Protein AF-0000000081982306 (afdb_homodimer)

Radius of gyration: 32.95 Å; Cα contacts (8 Å, |Δi|>4): 1266; chains: 2; bounding box: 48×98×81 Å

pLDDT: mean 90.89, std 9.61, range [44.25, 98.81]

Solvent-accessible surface area (backbone atoms only — not comparable to full-atom values): 38858 Å² total; per-residue (Å²): 130,69,54,65,66,52,51,24,62,71,32,61,38,38,83,70,41,15,78,31,52,76,81,45,60,89,75,54,61,84,79,52,33,59,51,50,57,50,29,64,38,36,39,60,28,37,73,68,68,42,42,60,64,57,58,70,67,48,69,72,56,77,61,78,82,50,76,50,68,55,54,40,50,41,48,51,34,32,48,16,50,44,49,35,43,57,30,27,51,89,38,91,83,70,62,52,55,62,40,54,43,50,53,27,34,41,38,42,53,49,14,61,74,59,46,34,62,75,52,44,29,31,58,28,62,36,32,41,36,42,42,74,70,41,96,89,63,48,75,40,58,66,59,53,59,52,59,56,65,30,40,46,33,50,33,50,34,53,33,46,22,49,32,36,37,18,57,32,59,70,38,45,59,56,33,51,50,16,60,76,68,66,34,61,68,56,30,42,52,37,34,46,47,34,22,50,19,38,46,46,15,41,58,40,49,61,49,41,70,80,39,33,50,42,63,52,39,46,75,43,39,46,57,57,34,46,31,29,20,76,20,90,90,28,73,72,19,40,25,31,31,89,69,43,95,56,47,45,65,43,55,22,33,44,78,68,30,44,63,67,62,54,41,52,29,53,54,62,59,54,68,63,57,59,91,55,46,62,48,38,51,45,50,58,55,26,46,59,48,24,50,51,44,52,42,50,47,48,52,52,55,65,73,45,81,57,51,47,60,49,43,61,71,67,64,44,66,66,52,43,49,33,52,30,44,31,40,50,28,52,30,52,39,42,52,49,50,50,51,48,45,41,56,33,41,34,49,54,34,22,60,71,45,34,52,39,38,52,41,43,57,38,65,64,42,51,49,48,54,31,52,46,41,55,63,65,47,72,78,129,130,72,55,67,65,52,52,23,63,71,32,61,36,37,82,70,40,14,76,31,52,78,83,44,59,91,76,55,62,85,77,51,33,59,51,50,55,48,30,64,38,37,38,59,28,36,75,68,68,42,42,60,64,57,56,69,67,47,68,71,55,78,62,78,81,50,76,49,69,55,54,41,51,42,48,51,34,32,48,15,51,44,47,34,42,58,31,28,51,88,38,90,82,68,61,53,55,61,40,57,44,48,53,27,33,41,38,43,54,50,16,60,73,59,45,34,61,75,51,44,29,32,59,27,59,37,29,40,37,42,43,74,71,43,96,88,62,48,76,38,57,66,61,52,57,52,59,56,63,31,39,44,31,49,33,49,34,53,32,47,22,47,32,36,36,18,56,32,60,69,38,46,60,55,32,50,48,16,59,76,67,67,34,62,67,55,31,40,54,37,34,46,48,35,21,51,19,38,47,47,16,42,56,40,48,59,51,41,69,80,40,33,48,41,62,51,39,47,75,44,40,47,57,56,34,46,30,29,19,76,20,89,89,29,73,72,18,40,25,31,32,89,69,42,95,57,47,45,66,43,55,24,35,43,79,68,30,44,64,68,63,54,42,52,29,52,54,61,59,53,66,64,58,60,91,55,46,63,48,40,51,46,50,57,54,26,45,58,46,23,50,52,45,51,42,50,48,48,52,51,55,64,71,44,81,57,51,47,58,50,43,61,70,66,65,44,67,67,52,44,49,33,51,31,45,32,40,50,28,51,32,51,42,42,52,49,48,50,51,49,46,40,58,33,42,34,48,52,34,21,60,71,46,33,50,39,38,51,42,44,58,39,64,64,42,51,50,48,53,31,51,48,42,55,65,65,49,71,78,131

Foldseek 3Di:
DPDLVVLCVQLVQDQQQGLFHPAADLADDPPLRLLLVLQQCLAVCLVVVNLLVSLVPAAADACVVQDDPRSLLVSLLSLQSSQLCNQQRNHLPRGDQEDDQSSLVNLCVSCVVQLAHSHAALNRLARRFWDAPDPVGDIWGSGFYPLPQQGGLVNPLVSVLSSLQSNLVSCVVVCLVCLVVVPLVSNLVSLLRNLVSLLVSLVSNVCNVVRHDLLSCAGTVVSSQAWLAVDPSNVQAHHRPPPDPGHDGDGGYDPLLDLSLLLLCLQLVPQDDCVCVVVNVVSVVSPSNYGPSSSVSSVVSNVTDHPNVSLVVVVDPSSVVSSVSSVVSSVSSVVVVVVVCCRRHVVSVVQVVQADPVGDNNVVVVVVVVVVVVVPDDDD/DPPLVVLCVQLVQDQQQGLFHPAADLADDPPLRLLLVLQQCLAVCLVVVNLLVSQVPAAADACVVVDDPRSLLVSLLSLQSSVLCNQQRNHLPRGDQEDDQSSLVNLCVSCVVQLAHSHAALNRLARRFWDAPDPVGDIWGSGFYPLPQQGGLVNPLVSVLSSLQSNLVSCLVQCLVCLVVVPLVSNLVSLLRNLVSLLVSLVSNVCNVVRHDLLSCAGTVVSSQAWLACDPSNVQAHHRPPPDPGHDGDGGYDPLLDLSLLLLCLQLVPQDDCVCVVVNVVSVVSPSNYGPSSSVSSVVSNVTDHPNVSLVVVVDPSSVVSSVSSVVSSVSSVVVVVVVCCRRHVVSVVQVVQADPVGDNNVVVVVVVVVVVVVPDDDD

Sequence (760 aa):
MGSSQEIFEKYHIDEELGFALPKPLEELPPPYDEWISIAKNLPELIEKNKLRERVDQLQIHSIDGLKDHKSQRLAHLTLGYITMAYVWNQGDKDVREVLPKNIAVPYCELSEKLGLPPILVYADCVLANWKKKDPNGNMDVLFWFPGGDCCKGFFLVSLLVEIAAASAIKVIPDLFKAVTNEDQNALQKALRYIASSLQQARKEFEKIHKYVDPNTFYNVLRIYLSGWKNSSKLPKGLKYEGFSDTPREYAGGSAAQSSIFQCFDVLLGIQQQSGEESAARFLQEMRKYMPPTHRKFLLSLESGPSVREFVLSKGDTELRADYNECVKAMVSLRNYHLEIVRKYIVDPSCQQANKGTGGTDLMTFLKSVRDTTKSFKLEKMGSSQEIFEKYHIDEELGFALPKPLEELPPPYDEWISIAKNLPELIEKNKLRERVDQLQIHSIDGLKDHKSQRLAHLTLGYITMAYVWNQGDKDVREVLPKNIAVPYCELSEKLGLPPILVYADCVLANWKKKDPNGNMDVLFWFPGGDCCKGFFLVSLLVEIAAASAIKVIPDLFKAVTNEDQNALQKALRYIASSLQQARKEFEKIHKYVDPNTFYNVLRIYLSGWKNSSKLPKGLKYEGFSDTPREYAGGSAAQSSIFQCFDVLLGIQQQSGEESAARFLQEMRKYMPPTHRKFLLSLESGPSVREFVLSKGDTELRADYNECVKAMVSLRNYHLEIVRKYIVDPSCQQANKGTGGTDLMTFLKSVRDTTKSFKLEK

Structure (mmCIF, N/CA/C/O backbone):
data_AF-0000000081982306-model_v1
#
loop_
_entity.id
_entity.type
_entity.pdbx_description
1 polymer 'Indoleamine 2,3-dioxygenase 1'
#
loop_
_atom_site.group_PDB
_atom_site.id
_atom_site.type_symbol
_atom_site.label_atom_id
_atom_site.label_alt_id
_atom_site.label_comp_id
_atom_site.label_asym_id
_atom_site.label_entity_id
_atom_site.label_seq_id
_atom_site.pdbx_PDB_ins_code
_atom_site.Cartn_x
_atom_site.Cartn_y
_atom_site.Cartn_z
_atom_site.occupancy
_atom_site.B_iso_or_equiv
_atom_site.auth_seq_id
_atom_site.auth_comp_id
_atom_site.auth_asym_id
_atom_site.auth_atom_id
_atom_site.pdbx_PDB_model_num
ATOM 1 N N . MET A 1 1 ? 13.094 40.562 26.984 1 49.91 1 MET A N 1
ATOM 2 C CA . MET A 1 1 ? 11.82 40.156 26.391 1 49.91 1 MET A CA 1
ATOM 3 C C . MET A 1 1 ? 10.656 40.906 27.016 1 49.91 1 MET A C 1
ATOM 5 O O . MET A 1 1 ? 10.617 41.094 28.234 1 49.91 1 MET A O 1
ATOM 9 N N . GLY A 1 2 ? 10.016 41.719 26.266 1 54.78 2 GLY A N 1
ATOM 10 C CA . GLY A 1 2 ? 8.867 42.469 26.719 1 54.78 2 GLY A CA 1
ATOM 11 C C . GLY A 1 2 ? 7.902 41.656 27.562 1 54.78 2 GLY A C 1
ATOM 12 O O . GLY A 1 2 ? 8.141 40.469 27.781 1 54.78 2 GLY A O 1
ATOM 13 N N . SER A 1 3 ? 6.883 42.219 28.156 1 67.69 3 SER A N 1
ATOM 14 C CA . SER A 1 3 ? 5.84 41.531 28.906 1 67.69 3 SER A CA 1
ATOM 15 C C . SER A 1 3 ? 5.211 40.406 28.078 1 67.69 3 SER A C 1
ATOM 17 O O . SER A 1 3 ? 5.336 40.406 26.859 1 67.69 3 SER A O 1
ATOM 19 N N . SER A 1 4 ? 4.859 39.375 28.703 1 74.94 4 SER A N 1
ATOM 20 C CA . SER A 1 4 ? 4.184 38.25 28.031 1 74.94 4 SER A CA 1
ATOM 21 C C . SER A 1 4 ? 3.139 38.781 27.031 1 74.94 4 SER A C 1
ATOM 23 O O . SER A 1 4 ? 3.037 38.25 25.922 1 74.94 4 SER A O 1
ATOM 25 N N . GLN A 1 5 ? 2.518 39.812 27.438 1 74.06 5 GLN A N 1
ATOM 26 C CA . GLN A 1 5 ? 1.455 40.375 26.594 1 74.06 5 GLN A CA 1
ATOM 27 C C . GLN A 1 5 ? 2.023 41 25.328 1 74.06 5 GLN A C 1
ATOM 29 O O . GLN A 1 5 ? 1.445 40.875 24.25 1 74.06 5 GLN A O 1
ATOM 34 N N . GLU A 1 6 ? 3.109 41.625 25.5 1 76.94 6 GLU A N 1
ATOM 35 C CA . GLU A 1 6 ? 3.746 42.281 24.359 1 76.94 6 GLU A CA 1
ATOM 36 C C . GLU A 1 6 ? 4.27 41.25 23.359 1 76.94 6 GLU A C 1
ATOM 38 O O . GLU A 1 6 ? 4.156 41.438 22.141 1 76.94 6 GLU A O 1
ATOM 43 N N . ILE A 1 7 ? 4.781 40.219 23.859 1 78.31 7 ILE A N 1
ATOM 44 C CA . ILE A 1 7 ? 5.316 39.156 23.016 1 78.31 7 ILE A CA 1
ATOM 45 C C . ILE A 1 7 ? 4.18 38.5 22.234 1 78.31 7 ILE A C 1
ATOM 47 O O . ILE A 1 7 ? 4.293 38.281 21.031 1 78.31 7 ILE A O 1
ATOM 51 N N . PHE A 1 8 ? 3.084 38.344 22.922 1 80.12 8 PHE A N 1
ATOM 52 C CA . PHE A 1 8 ? 1.953 37.656 22.297 1 80.12 8 PHE A CA 1
ATOM 53 C C . PHE A 1 8 ? 1.328 38.531 21.219 1 80.12 8 PHE A C 1
ATOM 55 O O . PHE A 1 8 ? 0.939 38.031 20.156 1 80.12 8 PHE A O 1
ATOM 62 N N . GLU A 1 9 ? 1.251 39.75 21.516 1 80.25 9 GLU A N 1
ATOM 63 C CA . GLU A 1 9 ? 0.71 40.656 20.5 1 80.25 9 GLU A CA 1
ATOM 64 C C . GLU A 1 9 ? 1.639 40.75 19.297 1 80.25 9 GLU A C 1
ATOM 66 O O . GLU A 1 9 ? 1.179 40.781 18.156 1 80.25 9 GLU A O 1
ATOM 71 N N . LYS A 1 10 ? 2.869 40.781 19.594 1 82.19 10 LYS A N 1
ATOM 72 C CA . LYS A 1 10 ? 3.881 40.938 18.547 1 82.19 10 LYS A CA 1
ATOM 73 C C . LYS A 1 10 ? 3.869 39.75 17.594 1 82.19 10 LYS A C 1
ATOM 75 O O . LYS A 1 10 ? 4.027 39.906 16.375 1 82.19 10 LYS A O 1
ATOM 80 N N . TYR A 1 11 ? 3.613 38.625 18.094 1 86.12 11 TYR A N 1
ATOM 81 C CA . TYR A 1 11 ? 3.758 37.438 17.297 1 86.12 11 TYR A CA 1
ATOM 82 C C . TYR A 1 11 ? 2.398 36.812 17.016 1 86.12 11 TYR A C 1
ATOM 84 O O . TYR A 1 11 ? 2.32 35.656 16.562 1 86.12 11 TYR A O 1
ATOM 92 N N . HIS A 1 12 ? 1.296 37.5 17.266 1 84.25 12 HIS A N 1
ATOM 93 C CA . HIS A 1 12 ? -0.067 37.031 16.984 1 84.25 12 HIS A CA 1
ATOM 94 C C . HIS A 1 12 ? -0.363 35.719 17.672 1 84.25 12 HIS A C 1
ATOM 96 O O . HIS A 1 12 ? -0.848 34.781 17.031 1 84.25 12 HIS A O 1
ATOM 102 N N . ILE A 1 13 ? 0.022 35.656 18.906 1 88.81 13 ILE A N 1
ATOM 103 C CA . ILE A 1 13 ? -0.277 34.5 19.75 1 88.81 13 ILE A CA 1
ATOM 104 C C . ILE A 1 13 ? -1.412 34.844 20.703 1 88.81 13 ILE A C 1
ATOM 106 O O . ILE A 1 13 ? -1.302 35.781 21.5 1 88.81 13 ILE A O 1
ATOM 110 N N . ASP A 1 14 ? -2.475 34.094 20.578 1 89.12 14 ASP A N 1
ATOM 111 C CA . ASP A 1 14 ? -3.617 34.312 21.453 1 89.12 14 ASP A CA 1
ATOM 112 C C . ASP A 1 14 ? -3.414 33.656 22.812 1 89.12 14 ASP A C 1
ATOM 114 O O . ASP A 1 14 ? -2.891 32.562 22.891 1 89.12 14 ASP A O 1
ATOM 118 N N . GLU A 1 15 ? -3.881 34.312 23.766 1 82.69 15 GLU A N 1
ATOM 119 C CA . GLU A 1 15 ? -3.645 33.844 25.141 1 82.69 15 GLU A CA 1
ATOM 120 C C . GLU A 1 15 ? -4.32 32.5 25.391 1 82.69 15 GLU A C 1
ATOM 122 O O . GLU A 1 15 ? -3.801 31.672 26.141 1 82.69 15 GLU A O 1
ATOM 127 N N . GLU A 1 16 ? -5.379 32.375 24.797 1 84.81 16 GLU A N 1
ATOM 128 C CA . GLU A 1 16 ? -6.145 31.141 25.062 1 84.81 16 GLU A CA 1
ATOM 129 C C . GLU A 1 16 ? -5.961 30.125 23.938 1 84.81 16 GLU A C 1
ATOM 131 O O . GLU A 1 16 ? -5.859 28.922 24.188 1 84.81 16 GLU A O 1
ATOM 136 N N . LEU A 1 17 ? -5.844 30.578 22.734 1 91.06 17 LEU A N 1
ATOM 137 C CA . LEU A 1 17 ? -5.883 29.703 21.578 1 91.06 17 LEU A CA 1
ATOM 138 C C . LEU A 1 17 ? -4.484 29.469 21.016 1 91.06 17 LEU A C 1
ATOM 140 O O . LEU A 1 17 ? -4.297 28.641 20.125 1 91.06 17 LEU A O 1
ATOM 144 N N . GLY A 1 18 ? -3.482 30.156 21.562 1 92.5 18 GLY A N 1
ATOM 145 C CA . GLY A 1 18 ? -2.133 30.031 21.031 1 92.5 18 GLY A CA 1
ATOM 146 C C . GLY A 1 18 ? -1.997 30.547 19.625 1 92.5 18 GLY A C 1
ATOM 147 O O . GLY A 1 18 ? -2.379 31.688 19.344 1 92.5 18 GLY A O 1
ATOM 148 N N . PHE A 1 19 ? -1.544 29.703 18.734 1 94.62 19 PHE A N 1
ATOM 149 C CA . PHE A 1 19 ? -1.266 30.109 17.359 1 94.62 19 PHE A CA 1
ATOM 150 C C . PHE A 1 19 ? -2.531 30.047 16.516 1 94.62 19 PHE A C 1
ATOM 152 O O . PHE A 1 19 ? -2.543 30.531 15.367 1 94.62 19 PHE A O 1
ATOM 159 N N . ALA A 1 20 ? -3.643 29.469 17.047 1 95.12 20 ALA A N 1
ATOM 160 C CA . ALA A 1 20 ? -4.902 29.469 16.297 1 95.12 20 ALA A CA 1
ATOM 161 C C . ALA A 1 20 ? -5.449 30.875 16.125 1 95.12 20 ALA A C 1
ATOM 163 O O . ALA A 1 20 ? -5.324 31.719 17.031 1 95.12 20 ALA A O 1
ATOM 164 N N . LEU A 1 21 ? -6.008 31.156 14.961 1 95.38 21 LEU A N 1
ATOM 165 C CA . LEU A 1 21 ? -6.602 32.469 14.688 1 95.38 21 LEU A CA 1
ATOM 166 C C . LEU A 1 21 ? -7.824 32.688 15.57 1 95.38 21 LEU A C 1
ATOM 168 O O . LEU A 1 21 ? -8.781 31.922 15.523 1 95.38 21 LEU A O 1
ATOM 172 N N . PRO A 1 22 ? -7.699 33.719 16.438 1 93.12 22 PRO A N 1
ATOM 173 C CA . PRO A 1 22 ? -8.859 33.969 17.281 1 93.12 22 PRO A CA 1
ATOM 174 C C . PRO A 1 22 ? -10.047 34.531 16.516 1 93.12 22 PRO A C 1
ATOM 176 O O . PRO A 1 22 ? -9.867 35.406 15.656 1 93.12 22 PRO A O 1
ATOM 179 N N . LYS A 1 23 ? -11.211 34.031 16.703 1 90.69 23 LYS A N 1
ATOM 180 C CA . LYS A 1 23 ? -12.477 34.5 16.141 1 90.69 23 LYS A CA 1
ATOM 181 C C . LYS A 1 23 ? -12.352 34.688 14.633 1 90.69 23 LYS A C 1
ATOM 183 O O . LYS A 1 23 ? -12.633 35.781 14.125 1 90.69 23 LYS A O 1
ATOM 188 N N . PRO A 1 24 ? -12.031 33.656 13.898 1 94.81 24 PRO A N 1
ATOM 189 C CA . PRO A 1 24 ? -11.945 33.812 12.445 1 94.81 24 PRO A CA 1
ATOM 190 C C . PRO A 1 24 ? -13.227 34.375 11.828 1 94.81 24 PRO A C 1
ATOM 192 O O . PRO A 1 24 ? -14.32 34.094 12.328 1 94.81 24 PRO A O 1
ATOM 195 N N . LEU A 1 25 ? -13.023 35.125 10.773 1 96.25 25 LEU A N 1
ATOM 196 C CA . LEU A 1 25 ? -14.172 35.625 10.016 1 96.25 25 LEU A CA 1
ATOM 197 C C . LEU A 1 25 ? -14.867 34.469 9.297 1 96.25 25 LEU A C 1
ATOM 199 O O . LEU A 1 25 ? -14.227 33.469 8.953 1 96.25 25 LEU A O 1
ATOM 203 N N . GLU A 1 26 ? -16.125 34.656 9.031 1 96.38 26 GLU A N 1
ATOM 204 C CA . GLU A 1 26 ? -16.875 33.594 8.383 1 96.38 26 GLU A CA 1
ATOM 205 C C . GLU A 1 26 ? -17.344 34.031 6.988 1 96.38 26 GLU A C 1
ATOM 207 O O . GLU A 1 26 ? -17.734 33.188 6.172 1 96.38 26 GLU A O 1
ATOM 212 N N . GLU A 1 27 ? -17.281 35.375 6.777 1 97.31 27 GLU A N 1
ATOM 213 C CA . GLU A 1 27 ? -17.766 35.938 5.516 1 97.31 27 GLU A CA 1
ATOM 214 C C . GLU A 1 27 ? -16.797 37 4.973 1 97.31 27 GLU A C 1
ATOM 216 O O . GLU A 1 27 ? -16.016 37.594 5.73 1 97.31 27 GLU A O 1
ATOM 221 N N . LEU A 1 28 ? -16.844 37.125 3.705 1 97.88 28 LEU A N 1
ATOM 222 C CA . LEU A 1 28 ? -16.141 38.219 3.012 1 97.88 28 LEU A CA 1
ATOM 223 C C . LEU A 1 28 ? -17.109 39.094 2.223 1 97.88 28 LEU A C 1
ATOM 225 O O . LEU A 1 28 ? -18.141 38.594 1.748 1 97.88 28 LEU A O 1
ATOM 229 N N . PRO A 1 29 ? -16.812 40.312 2.064 1 96.56 29 PRO A N 1
ATOM 230 C CA . PRO A 1 29 ? -17.688 41.188 1.273 1 96.56 29 PRO A CA 1
ATOM 231 C C . PRO A 1 29 ? -17.562 40.938 -0.227 1 96.56 29 PRO A C 1
ATOM 233 O O . PRO A 1 29 ? -16.578 40.344 -0.681 1 96.56 29 PRO A O 1
ATOM 236 N N . PRO A 1 30 ? -18.609 41.375 -0.984 1 95.81 30 PRO A N 1
ATOM 237 C CA . PRO A 1 30 ? -18.469 41.312 -2.439 1 95.81 30 PRO A CA 1
ATOM 238 C C . PRO A 1 30 ? -17.234 42.031 -2.947 1 95.81 30 PRO A C 1
ATOM 240 O O . PRO A 1 30 ? -16.859 43.094 -2.418 1 95.81 30 PRO A O 1
ATOM 243 N N . PRO A 1 31 ? -16.578 41.562 -3.836 1 96.88 31 PRO A N 1
ATOM 244 C CA . PRO A 1 31 ? -16.969 40.406 -4.648 1 96.88 31 PRO A CA 1
ATOM 245 C C . PRO A 1 31 ? -16.391 39.094 -4.117 1 96.88 31 PRO A C 1
ATOM 247 O O . PRO A 1 31 ? -16.531 38.062 -4.766 1 96.88 31 PRO A O 1
ATOM 250 N N . TYR A 1 32 ? -15.797 39.156 -2.971 1 97.94 32 TYR A N 1
ATOM 251 C CA . TYR A 1 32 ? -15.062 38 -2.453 1 97.94 32 TYR A CA 1
ATOM 252 C C . TYR A 1 32 ? -16.016 36.969 -1.895 1 97.94 32 TYR A C 1
ATOM 254 O O . TYR A 1 32 ? -15.625 35.812 -1.676 1 97.94 32 TYR A O 1
ATOM 262 N N . ASP A 1 33 ? -17.234 37.344 -1.693 1 97.75 33 ASP A N 1
ATOM 263 C CA . ASP A 1 33 ? -18.25 36.406 -1.178 1 97.75 33 ASP A CA 1
ATOM 264 C C . ASP A 1 33 ? -18.469 35.25 -2.133 1 97.75 33 ASP A C 1
ATOM 266 O O . ASP A 1 33 ? -18.938 34.188 -1.719 1 97.75 33 ASP A O 1
ATOM 270 N N . GLU A 1 34 ? -18.141 35.344 -3.391 1 97.62 34 GLU A N 1
ATOM 271 C CA . GLU A 1 34 ? -18.266 34.281 -4.363 1 97.62 34 GLU A CA 1
ATOM 272 C C . GLU A 1 34 ? -17.344 33.125 -4.012 1 97.62 34 GLU A C 1
ATOM 274 O O . GLU A 1 34 ? -17.703 31.953 -4.188 1 97.62 34 GLU A O 1
ATOM 279 N N . TRP A 1 35 ? -16.156 33.5 -3.553 1 98.44 35 TRP A N 1
ATOM 280 C CA . TRP A 1 35 ? -15.227 32.469 -3.123 1 98.44 35 TRP A CA 1
ATOM 281 C C . TRP A 1 35 ? -15.805 31.672 -1.959 1 98.44 35 TRP A C 1
ATOM 283 O O . TRP A 1 35 ? -15.727 30.438 -1.943 1 98.44 35 TRP A O 1
ATOM 293 N N . ILE A 1 36 ? -16.406 32.406 -1.004 1 98.44 36 ILE A N 1
ATOM 294 C CA . ILE A 1 36 ? -16.984 31.797 0.194 1 98.44 36 ILE A CA 1
ATOM 295 C C . ILE A 1 36 ? -18.109 30.859 -0.197 1 98.44 36 ILE A C 1
ATOM 297 O O . ILE A 1 36 ? -18.219 29.75 0.345 1 98.44 36 ILE A O 1
ATOM 301 N N . SER A 1 37 ? -18.875 31.266 -1.112 1 97.75 37 SER A N 1
ATOM 302 C CA . SER A 1 37 ? -20 30.469 -1.571 1 97.75 37 SER A CA 1
ATOM 303 C C . SER A 1 37 ? -19.531 29.141 -2.16 1 97.75 37 SER A C 1
ATOM 305 O O . SER A 1 37 ? -20.125 28.094 -1.888 1 97.75 37 SER A O 1
ATOM 307 N N . ILE A 1 38 ? -18.516 29.188 -2.902 1 98.25 38 ILE A N 1
ATOM 308 C CA . ILE A 1 38 ? -17.984 27.969 -3.51 1 98.25 38 ILE A CA 1
ATOM 309 C C . ILE A 1 38 ? -17.406 27.062 -2.426 1 98.25 38 ILE A C 1
ATOM 311 O O . ILE A 1 38 ? -17.703 25.875 -2.387 1 98.25 38 ILE A O 1
ATOM 315 N N . ALA A 1 39 ? -16.578 27.656 -1.536 1 98.38 39 ALA A N 1
ATOM 316 C CA . ALA A 1 39 ? -15.898 26.875 -0.504 1 98.38 39 ALA A CA 1
ATOM 317 C C . ALA A 1 39 ? -16.891 26.203 0.434 1 98.38 39 ALA A C 1
ATOM 319 O O . ALA A 1 39 ? -16.672 25.078 0.88 1 98.38 39 ALA A O 1
ATOM 320 N N . LYS A 1 40 ? -18 26.859 0.721 1 97.56 40 LYS A N 1
ATOM 321 C CA . LYS A 1 40 ? -19.016 26.328 1.635 1 97.56 40 LYS A CA 1
ATOM 322 C C . LYS A 1 40 ? -19.766 25.156 1.003 1 97.56 40 LYS A C 1
ATOM 324 O O . LYS A 1 40 ? -20.359 24.344 1.71 1 97.56 40 LYS A O 1
ATOM 329 N N . ASN A 1 41 ? -19.672 25.047 -0.308 1 97.56 41 ASN A N 1
ATOM 330 C CA . ASN A 1 41 ? -20.484 24.047 -1.003 1 97.56 41 ASN A CA 1
ATOM 331 C C . ASN A 1 41 ? -19.594 23.047 -1.744 1 97.56 41 ASN A C 1
ATOM 333 O O . ASN A 1 41 ? -20.047 22.391 -2.678 1 97.56 41 ASN A O 1
ATOM 337 N N . LEU A 1 42 ? -18.406 22.891 -1.333 1 97.69 42 LEU A N 1
ATOM 338 C CA . LEU A 1 42 ? -17.422 22.078 -2.045 1 97.69 42 LEU A CA 1
ATOM 339 C C . LEU A 1 42 ? -17.891 20.625 -2.139 1 97.69 42 LEU A C 1
ATOM 341 O O . LEU A 1 42 ? -17.844 20.031 -3.213 1 97.69 42 LEU A O 1
ATOM 345 N N . PRO A 1 43 ? -18.406 19.984 -1.028 1 96.81 43 PRO A N 1
ATOM 346 C CA . PRO A 1 43 ? -18.781 18.578 -1.132 1 96.81 43 PRO A CA 1
ATOM 347 C C . PRO A 1 43 ? -19.859 18.328 -2.182 1 96.81 43 PRO A C 1
ATOM 349 O O . PRO A 1 43 ? -19.75 17.391 -2.973 1 96.81 43 PRO A O 1
ATOM 352 N N . GLU A 1 44 ? -20.797 19.188 -2.24 1 96.81 44 GLU A N 1
ATOM 353 C CA . GLU A 1 44 ? -21.891 19.031 -3.197 1 96.81 44 GLU A CA 1
ATOM 354 C C . GLU A 1 44 ? -21.422 19.297 -4.621 1 96.81 44 GLU A C 1
ATOM 356 O O . GLU A 1 44 ? -21.781 18.578 -5.551 1 96.81 44 GLU A O 1
ATOM 361 N N . LEU A 1 45 ? -20.688 20.344 -4.809 1 97.62 45 LEU A N 1
ATOM 362 C CA . LEU A 1 45 ? -20.188 20.703 -6.133 1 97.62 45 LEU A CA 1
ATOM 363 C C . LEU A 1 45 ? -19.312 19.594 -6.695 1 97.62 45 LEU A C 1
ATOM 365 O O . LEU A 1 45 ? -19.375 19.297 -7.891 1 97.62 45 LEU A O 1
ATOM 369 N N . ILE A 1 46 ? -18.469 18.984 -5.84 1 96.62 46 ILE A N 1
ATOM 370 C CA . ILE A 1 46 ? -17.578 17.922 -6.258 1 96.62 46 ILE A CA 1
ATOM 371 C C . ILE A 1 46 ? -18.391 16.672 -6.609 1 96.62 46 ILE A C 1
ATOM 373 O O . ILE A 1 46 ? -18.141 16.031 -7.629 1 96.62 46 ILE A O 1
ATOM 377 N N . GLU A 1 47 ? -19.328 16.375 -5.734 1 94.81 47 GLU A N 1
ATOM 378 C CA . GLU A 1 47 ? -20.172 15.211 -5.961 1 94.81 47 GLU A CA 1
ATOM 379 C C . GLU A 1 47 ? -20.906 15.312 -7.293 1 94.81 47 GLU A C 1
ATOM 381 O O . GLU A 1 47 ? -21.016 14.32 -8.023 1 94.81 47 GLU A O 1
ATOM 386 N N . LYS A 1 48 ? -21.344 16.469 -7.656 1 95.44 48 LYS A N 1
ATOM 387 C CA . LYS A 1 48 ? -22.109 16.688 -8.883 1 95.44 48 LYS A CA 1
ATOM 388 C C . LYS A 1 48 ? -21.188 16.984 -10.062 1 95.44 48 LYS A C 1
ATOM 390 O O . LYS A 1 48 ? -21.641 17.234 -11.172 1 95.44 48 LYS A O 1
ATOM 395 N N . ASN A 1 49 ? -19.875 17.078 -9.805 1 95.56 49 ASN A N 1
ATOM 396 C CA . ASN A 1 49 ? -18.859 17.375 -10.805 1 95.56 49 ASN A CA 1
ATOM 397 C C . ASN A 1 49 ? -19.094 18.734 -11.453 1 95.56 49 ASN A C 1
ATOM 399 O O . ASN A 1 49 ? -18.984 18.875 -12.672 1 95.56 49 ASN A O 1
ATOM 403 N N . LYS A 1 50 ? -19.484 19.688 -10.68 1 97.12 50 LYS A N 1
ATOM 404 C CA . LYS A 1 50 ? -19.797 21.031 -11.164 1 97.12 50 LYS A CA 1
ATOM 405 C C . LYS A 1 50 ? -18.781 22.047 -10.625 1 97.12 50 LYS A C 1
ATOM 407 O O . LYS A 1 50 ? -18.844 23.219 -10.977 1 97.12 50 LYS A O 1
ATOM 412 N N . LEU A 1 51 ? -17.844 21.641 -9.836 1 97.88 51 LEU A N 1
ATOM 413 C CA . LEU A 1 51 ? -16.906 22.531 -9.164 1 97.88 51 LEU A CA 1
ATOM 414 C C . LEU A 1 51 ? -16.078 23.312 -10.18 1 97.88 51 LEU A C 1
ATOM 416 O O . LEU A 1 51 ? -16 24.531 -10.125 1 97.88 51 LEU A O 1
ATOM 420 N N . ARG A 1 52 ? -15.469 22.609 -11.07 1 97.75 52 ARG A N 1
ATOM 421 C CA . ARG A 1 52 ? -14.555 23.25 -12.016 1 97.75 52 ARG A CA 1
ATOM 422 C C . ARG A 1 52 ? -15.297 24.203 -12.938 1 97.75 52 ARG A C 1
ATOM 424 O O . ARG A 1 52 ? -14.789 25.281 -13.266 1 97.75 52 ARG A O 1
ATOM 431 N N . GLU A 1 53 ? -16.469 23.781 -13.336 1 97 53 GLU A N 1
ATOM 432 C CA . GLU A 1 53 ? -17.312 24.672 -14.133 1 97 53 GLU A CA 1
ATOM 433 C C . GLU A 1 53 ? -17.594 25.969 -13.391 1 97 53 GLU A C 1
ATOM 435 O O . GLU A 1 53 ? -17.516 27.062 -13.961 1 97 53 GLU A O 1
ATOM 440 N N . ARG A 1 54 ? -17.984 25.875 -12.148 1 97.44 54 ARG A N 1
ATOM 441 C CA . ARG A 1 54 ? -18.297 27.031 -11.32 1 97.44 54 ARG A CA 1
ATOM 442 C C . ARG A 1 54 ? -17.078 27.922 -11.133 1 97.44 54 ARG A C 1
ATOM 444 O O . ARG A 1 54 ? -17.172 29.156 -11.188 1 97.44 54 ARG A O 1
ATOM 451 N N . VAL A 1 55 ? -15.914 27.328 -10.883 1 98 55 VAL A N 1
ATOM 452 C CA . VAL A 1 55 ? -14.672 28.062 -10.664 1 98 55 VAL A CA 1
ATOM 453 C C . VAL A 1 55 ? -14.273 28.797 -11.945 1 98 55 VAL A C 1
ATOM 455 O O . VAL A 1 55 ? -13.852 29.953 -11.906 1 98 55 VAL A O 1
ATOM 458 N N . ASP A 1 56 ? -14.453 28.141 -13.023 1 96.69 56 ASP A N 1
ATOM 459 C CA . ASP A 1 56 ? -14.047 28.703 -14.305 1 96.69 56 ASP A CA 1
ATOM 460 C C . ASP A 1 56 ? -14.891 29.922 -14.664 1 96.69 56 ASP A C 1
ATOM 462 O O . ASP A 1 56 ? -14.477 30.75 -15.477 1 96.69 56 ASP A O 1
ATOM 466 N N . GLN A 1 57 ? -16.016 30.078 -14.086 1 96.25 57 GLN A N 1
ATOM 467 C CA . GLN A 1 57 ? -16.922 31.188 -14.375 1 96.25 57 GLN A CA 1
ATOM 468 C C . GLN A 1 57 ? -16.609 32.406 -13.516 1 96.25 57 GLN A C 1
ATOM 470 O O . GLN A 1 57 ? -17.078 33.5 -13.789 1 96.25 57 GLN A O 1
ATOM 475 N N . LEU A 1 58 ? -15.789 32.25 -12.586 1 97 58 LEU A N 1
ATOM 476 C CA . LEU A 1 58 ? -15.445 33.344 -11.688 1 97 58 LEU A CA 1
ATOM 477 C C . LEU A 1 58 ? -14.641 34.406 -12.422 1 97 58 LEU A C 1
ATOM 479 O O . LEU A 1 58 ? -13.859 34.094 -13.32 1 97 58 LEU A O 1
ATOM 483 N N . GLN A 1 59 ? -14.797 35.656 -11.984 1 95.44 59 GLN A N 1
ATOM 484 C CA . GLN A 1 59 ? -13.945 36.75 -12.453 1 95.44 59 GLN A CA 1
ATOM 485 C C . GLN A 1 59 ? -12.648 36.812 -11.648 1 95.44 59 GLN A C 1
ATOM 487 O O . GLN A 1 59 ? -12.555 36.25 -10.562 1 95.44 59 GLN A O 1
ATOM 492 N N . ILE A 1 60 ? -11.68 37.406 -12.273 1 95.94 60 ILE A N 1
ATOM 493 C CA . ILE A 1 60 ? -10.445 37.656 -11.539 1 95.94 60 ILE A CA 1
ATOM 494 C C . ILE A 1 60 ? -10.633 38.844 -10.594 1 95.94 60 ILE A C 1
ATOM 496 O O . ILE A 1 60 ? -10.898 39.969 -11.047 1 95.94 60 ILE A O 1
ATOM 500 N N . HIS A 1 61 ? -10.547 38.625 -9.336 1 95.5 61 HIS A N 1
ATOM 501 C CA . HIS A 1 61 ? -10.719 39.688 -8.359 1 95.5 61 HIS A CA 1
ATOM 502 C C . HIS A 1 61 ? -9.375 40.156 -7.805 1 95.5 61 HIS A C 1
ATOM 504 O O . HIS A 1 61 ? -8.516 39.344 -7.473 1 95.5 61 HIS A O 1
ATOM 510 N N . SER A 1 62 ? -9.203 41.438 -7.77 1 95.75 62 SER A N 1
ATOM 511 C CA . SER A 1 62 ? -8.055 42 -7.066 1 95.75 62 SER A CA 1
ATOM 512 C C . SER A 1 62 ? -8.156 41.781 -5.562 1 95.75 62 SER A C 1
ATOM 514 O O . SER A 1 62 ? -9.258 41.719 -5.008 1 95.75 62 SER A O 1
ATOM 516 N N . ILE A 1 63 ? -7.074 41.719 -4.906 1 97.19 63 ILE A N 1
ATOM 517 C CA . ILE A 1 63 ? -7.098 41.469 -3.471 1 97.19 63 ILE A CA 1
ATOM 518 C C . ILE A 1 63 ? -7.059 42.781 -2.717 1 97.19 63 ILE A C 1
ATOM 520 O O . ILE A 1 63 ? -6.953 42.812 -1.487 1 97.19 63 ILE A O 1
ATOM 524 N N . ASP A 1 64 ? -7.117 43.875 -3.359 1 96.5 64 ASP A N 1
ATOM 525 C CA . ASP A 1 64 ? -6.953 45.188 -2.777 1 96.5 64 ASP A CA 1
ATOM 526 C C . ASP A 1 64 ? -8.031 45.469 -1.735 1 96.5 64 ASP A C 1
ATOM 528 O O . ASP A 1 64 ? -7.809 46.25 -0.796 1 96.5 64 ASP A O 1
ATOM 532 N N . GLY A 1 65 ? -9.117 44.875 -1.95 1 96.31 65 GLY A N 1
ATOM 533 C CA . GLY A 1 65 ? -10.219 45.094 -1.02 1 96.31 65 GLY A CA 1
ATOM 534 C C . GLY A 1 65 ? -10.047 44.344 0.287 1 96.31 65 GLY A C 1
ATOM 535 O O . GLY A 1 65 ? -10.75 44.625 1.263 1 96.31 65 GLY A O 1
ATOM 536 N N . LEU A 1 66 ? -9.148 43.438 0.394 1 97.25 66 LEU A N 1
ATOM 537 C CA . LEU A 1 66 ? -8.844 42.656 1.6 1 97.25 66 LEU A CA 1
ATOM 538 C C . LEU A 1 66 ? -7.773 43.375 2.432 1 97.25 66 LEU A C 1
ATOM 540 O O . LEU A 1 66 ? -6.594 43.031 2.359 1 97.25 66 LEU A O 1
ATOM 544 N N . LYS A 1 67 ? -8.172 44.188 3.303 1 94.06 67 LYS A N 1
ATOM 545 C CA . LYS A 1 67 ? -7.234 45.094 3.967 1 94.06 67 LYS A CA 1
ATOM 546 C C . LYS A 1 67 ? -6.828 44.562 5.336 1 94.06 67 LYS A C 1
ATOM 548 O O . LYS A 1 67 ? -5.66 44.625 5.723 1 94.06 67 LYS A O 1
ATOM 553 N N . ASP A 1 68 ? -7.742 43.969 6.016 1 94.31 68 ASP A N 1
ATOM 554 C CA . ASP A 1 68 ? -7.43 43.531 7.371 1 94.31 68 ASP A CA 1
ATOM 555 C C . ASP A 1 68 ? -6.914 42.094 7.367 1 94.31 68 ASP A C 1
ATOM 557 O O . ASP A 1 68 ? -7.23 41.312 6.461 1 94.31 68 ASP A O 1
ATOM 561 N N . HIS A 1 69 ? -6.211 41.75 8.391 1 94 69 HIS A N 1
ATOM 562 C CA . HIS A 1 69 ? -5.547 40.438 8.5 1 94 69 HIS A CA 1
ATOM 563 C C . HIS A 1 69 ? -6.559 39.312 8.516 1 94 69 HIS A C 1
ATOM 565 O O . HIS A 1 69 ? -6.344 38.281 7.879 1 94 69 HIS A O 1
ATOM 571 N N . LYS A 1 70 ? -7.637 39.5 9.211 1 95.62 70 LYS A N 1
ATOM 572 C CA . LYS A 1 70 ? -8.625 38.438 9.328 1 95.62 70 LYS A CA 1
ATOM 573 C C . LYS A 1 70 ? -9.297 38.156 7.988 1 95.62 70 LYS A C 1
ATOM 575 O O . LYS A 1 70 ? -9.57 37 7.652 1 95.62 70 LYS A O 1
ATOM 580 N N . SER A 1 71 ? -9.602 39.219 7.238 1 97.75 71 SER A N 1
ATOM 581 C CA . SER A 1 71 ? -10.172 39.031 5.914 1 97.75 71 SER A CA 1
ATOM 582 C C . SER A 1 71 ? -9.172 38.375 4.973 1 97.75 71 SER A C 1
ATOM 584 O O . SER A 1 71 ? -9.547 37.531 4.137 1 97.75 71 SER A O 1
ATOM 586 N N . GLN A 1 72 ? -7.902 38.688 5.113 1 98.25 72 GLN A N 1
ATOM 587 C CA . GLN A 1 72 ? -6.859 38.094 4.301 1 98.25 72 GLN A CA 1
ATOM 588 C C . GLN A 1 72 ? -6.707 36.594 4.629 1 98.25 72 GLN A C 1
ATOM 590 O O . GLN A 1 72 ? -6.574 35.781 3.727 1 98.25 72 GLN A O 1
ATOM 595 N N . ARG A 1 73 ? -6.789 36.281 5.922 1 98 73 ARG A N 1
ATOM 596 C CA . ARG A 1 73 ? -6.656 34.906 6.355 1 98 73 ARG A CA 1
ATOM 597 C C . ARG A 1 73 ? -7.84 34.062 5.879 1 98 73 ARG A C 1
ATOM 599 O O . ARG A 1 73 ? -7.672 32.938 5.461 1 98 73 ARG A O 1
ATOM 606 N N . LEU A 1 74 ? -9.023 34.625 5.957 1 98.69 74 LEU A N 1
ATOM 607 C CA . LEU A 1 74 ? -10.195 33.906 5.48 1 98.69 74 LEU A CA 1
ATOM 608 C C . LEU A 1 74 ? -10.133 33.719 3.969 1 98.69 74 LEU A C 1
ATOM 610 O O . LEU A 1 74 ? -10.484 32.625 3.469 1 98.69 74 LEU A O 1
ATOM 614 N N . ALA A 1 75 ? -9.703 34.75 3.311 1 98.81 75 ALA A N 1
ATOM 615 C CA . ALA A 1 75 ? -9.578 34.625 1.859 1 98.81 75 ALA A CA 1
ATOM 616 C C . ALA A 1 75 ? -8.555 33.562 1.477 1 98.81 75 ALA A C 1
ATOM 618 O O . ALA A 1 75 ? -8.789 32.781 0.552 1 98.81 75 ALA A O 1
ATOM 619 N N . HIS A 1 76 ? -7.438 33.531 2.139 1 98.81 76 HIS A N 1
ATOM 620 C CA . HIS A 1 76 ? -6.398 32.562 1.866 1 98.81 76 HIS A CA 1
ATOM 621 C C . HIS A 1 76 ? -6.902 31.141 2.137 1 98.81 76 HIS A C 1
ATOM 623 O O . HIS A 1 76 ? -6.652 30.219 1.346 1 98.81 76 HIS A O 1
ATOM 629 N N . LEU A 1 77 ? -7.605 30.984 3.223 1 98.81 77 LEU A N 1
ATOM 630 C CA . LEU A 1 77 ? -8.242 29.703 3.557 1 98.81 77 LEU A CA 1
ATOM 631 C C . LEU A 1 77 ? -9.211 29.281 2.463 1 98.81 77 LEU A C 1
ATOM 633 O O . LEU A 1 77 ? -9.164 28.141 1.995 1 98.81 77 LEU A O 1
ATOM 637 N N . THR A 1 78 ? -10.031 30.188 2.074 1 98.75 78 THR A N 1
ATOM 638 C CA . THR A 1 78 ? -11.07 29.922 1.089 1 98.75 78 THR A CA 1
ATOM 639 C C . THR A 1 78 ? -10.461 29.531 -0.251 1 98.75 78 THR A C 1
ATOM 641 O O . THR A 1 78 ? -10.844 28.516 -0.844 1 98.75 78 THR A O 1
ATOM 644 N N . LEU A 1 79 ? -9.523 30.297 -0.662 1 98.81 79 LEU A N 1
ATOM 645 C CA . LEU A 1 79 ? -8.867 30.031 -1.935 1 98.81 79 LEU A CA 1
ATOM 646 C C . LEU A 1 79 ? -8.055 28.734 -1.864 1 98.81 79 LEU A C 1
ATOM 648 O O . LEU A 1 79 ? -7.938 28.016 -2.859 1 98.81 79 LEU A O 1
ATOM 652 N N . GLY A 1 80 ? -7.508 28.453 -0.677 1 98.75 80 GLY A N 1
ATOM 653 C CA . GLY A 1 80 ? -6.816 27.188 -0.481 1 98.75 80 GLY A CA 1
ATOM 654 C C . GLY A 1 80 ? -7.719 25.984 -0.67 1 98.75 80 GLY A C 1
ATOM 655 O O . GLY A 1 80 ? -7.359 25.047 -1.373 1 98.75 80 GLY A O 1
ATOM 656 N N . TYR A 1 81 ? -8.898 26.047 -0.089 1 98.69 81 TYR A N 1
ATOM 657 C CA . TYR A 1 81 ? -9.867 24.969 -0.229 1 98.69 81 TYR A CA 1
ATOM 658 C C . TYR A 1 81 ? -10.297 24.797 -1.682 1 98.69 81 TYR A C 1
ATOM 660 O O . TYR A 1 81 ? -10.398 23.688 -2.188 1 98.69 81 TYR A O 1
ATOM 668 N N . ILE A 1 82 ? -10.539 25.906 -2.33 1 98.69 82 ILE A N 1
ATOM 669 C CA . ILE A 1 82 ? -10.969 25.875 -3.725 1 98.69 82 ILE A CA 1
ATOM 670 C C . ILE A 1 82 ? -9.859 25.281 -4.594 1 98.69 82 ILE A C 1
ATOM 672 O O . ILE A 1 82 ? -10.125 24.469 -5.48 1 98.69 82 ILE A O 1
ATOM 676 N N . THR A 1 83 ? -8.664 25.656 -4.32 1 98.62 83 THR A N 1
ATOM 677 C CA . THR A 1 83 ? -7.516 25.203 -5.094 1 98.62 83 THR A CA 1
ATOM 678 C C . THR A 1 83 ? -7.344 23.688 -4.969 1 98.62 83 THR A C 1
ATOM 680 O O . THR A 1 83 ? -7.227 22.984 -5.973 1 98.62 83 THR A O 1
ATOM 683 N N . MET A 1 84 ? -7.383 23.219 -3.711 1 97.94 84 MET A N 1
ATOM 684 C CA . MET A 1 84 ? -7.23 21.781 -3.514 1 97.94 84 MET A CA 1
ATOM 685 C C . MET A 1 84 ? -8.359 21.016 -4.195 1 97.94 84 MET A C 1
ATOM 687 O O . MET A 1 84 ? -8.125 20 -4.855 1 97.94 84 MET A O 1
ATOM 691 N N . ALA A 1 85 ? -9.547 21.531 -4.043 1 98.06 85 ALA A N 1
ATOM 692 C CA . ALA A 1 85 ? -10.711 20.891 -4.645 1 98.06 85 ALA A CA 1
ATOM 693 C C . ALA A 1 85 ? -10.625 20.906 -6.168 1 98.06 85 ALA A C 1
ATOM 695 O O . ALA A 1 85 ? -10.992 19.938 -6.828 1 98.06 85 ALA A O 1
ATOM 696 N N . TYR A 1 86 ? -10.164 22 -6.711 1 98.25 86 TYR A N 1
ATOM 697 C CA . TYR A 1 86 ? -10.062 22.141 -8.164 1 98.25 86 TYR A CA 1
ATOM 698 C C . TYR A 1 86 ? -9.055 21.156 -8.742 1 98.25 86 TYR A C 1
ATOM 700 O O . TYR A 1 86 ? -9.305 20.531 -9.773 1 98.25 86 TYR A O 1
ATOM 708 N N . VAL A 1 87 ? -7.938 21 -8.102 1 97.44 87 VAL A N 1
ATOM 709 C CA . VAL A 1 87 ? -6.836 20.172 -8.594 1 97.44 87 VAL A CA 1
ATOM 710 C C . VAL A 1 87 ? -7.211 18.703 -8.508 1 97.44 87 VAL A C 1
ATOM 712 O O . VAL A 1 87 ? -7.062 17.953 -9.477 1 97.44 87 VAL A O 1
ATOM 715 N N . TRP A 1 88 ? -7.801 18.312 -7.363 1 94.94 88 TRP A N 1
ATOM 716 C CA . TRP A 1 88 ? -8.031 16.891 -7.117 1 94.94 88 TRP A CA 1
ATOM 717 C C . TRP A 1 88 ? -9.453 16.484 -7.516 1 94.94 88 TRP A C 1
ATOM 719 O O . TRP A 1 88 ? -9.695 15.336 -7.887 1 94.94 88 TRP A O 1
ATOM 729 N N . ASN A 1 89 ? -10.391 17.391 -7.395 1 93.31 89 ASN A N 1
ATOM 730 C CA . ASN A 1 89 ? -11.797 17.219 -7.742 1 93.31 89 ASN A CA 1
ATOM 731 C C . ASN A 1 89 ? -12.367 15.938 -7.148 1 93.31 89 ASN A C 1
ATOM 733 O O . ASN A 1 89 ? -12.43 15.789 -5.926 1 93.31 89 ASN A O 1
ATOM 737 N N . GLN A 1 90 ? -12.672 14.875 -7.883 1 87.38 90 GLN A N 1
ATOM 738 C CA . GLN A 1 90 ? -13.359 13.703 -7.355 1 87.38 90 GLN A CA 1
ATOM 739 C C . GLN A 1 90 ? -12.367 12.609 -6.98 1 87.38 90 GLN A C 1
ATOM 741 O O . GLN A 1 90 ? -12.75 11.453 -6.789 1 87.38 90 GLN A O 1
ATOM 746 N N . GLY A 1 91 ? -11.156 12.977 -6.859 1 80.81 91 GLY A N 1
ATOM 747 C CA . GLY A 1 91 ? -10.164 11.984 -6.477 1 80.81 91 GLY A CA 1
ATOM 748 C C . GLY A 1 91 ? -8.875 12.102 -7.266 1 80.81 91 GLY A C 1
ATOM 749 O O . GLY A 1 91 ? -8.547 13.164 -7.785 1 80.81 91 GLY A O 1
ATOM 750 N N . ASP A 1 92 ? -8.117 10.953 -7.305 1 72.44 92 ASP A N 1
ATOM 751 C CA . ASP A 1 92 ? -6.766 11.031 -7.852 1 72.44 92 ASP A CA 1
ATOM 752 C C . ASP A 1 92 ? -6.73 10.547 -9.297 1 72.44 92 ASP A C 1
ATOM 754 O O . ASP A 1 92 ? -5.652 10.344 -9.867 1 72.44 92 ASP A O 1
ATOM 758 N N . LYS A 1 93 ? -7.867 10.438 -9.938 1 73.44 93 LYS A N 1
ATOM 759 C CA . LYS A 1 93 ? -7.887 9.93 -11.305 1 73.44 93 LYS A CA 1
ATOM 760 C C . LYS A 1 93 ? -7.914 11.078 -12.312 1 73.44 93 LYS A C 1
ATOM 762 O O . LYS A 1 93 ? -7.312 10.977 -13.391 1 73.44 93 LYS A O 1
ATOM 767 N N . ASP A 1 94 ? -8.641 12.164 -12.039 1 82.94 94 ASP A N 1
ATOM 768 C CA . ASP A 1 94 ? -8.734 13.328 -12.922 1 82.94 94 ASP A CA 1
ATOM 769 C C . ASP A 1 94 ? -8.055 14.539 -12.297 1 82.94 94 ASP A C 1
ATOM 771 O O . ASP A 1 94 ? -8.703 15.547 -12.008 1 82.94 94 ASP A O 1
ATOM 775 N N . VAL A 1 95 ? -6.711 14.555 -12.25 1 91.44 95 VAL A N 1
ATOM 776 C CA . VAL A 1 95 ? -5.922 15.586 -11.578 1 91.44 95 VAL A CA 1
ATOM 777 C C . VAL A 1 95 ? -5.586 16.703 -12.57 1 91.44 95 VAL A C 1
ATOM 779 O O . VAL A 1 95 ? -5.172 16.438 -13.695 1 91.44 95 VAL A O 1
ATOM 782 N N . ARG A 1 96 ? -5.84 17.922 -12.188 1 94.12 96 ARG A N 1
ATOM 783 C CA . ARG A 1 96 ? -5.52 19.062 -13.039 1 94.12 96 ARG A CA 1
ATOM 784 C C . ARG A 1 96 ? -4.09 19.531 -12.797 1 94.12 96 ARG A C 1
ATOM 786 O O . ARG A 1 96 ? -3.633 19.578 -11.648 1 94.12 96 ARG A O 1
ATOM 793 N N . GLU A 1 97 ? -3.445 19.938 -13.852 1 94.88 97 GLU A N 1
ATOM 794 C CA . GLU A 1 97 ? -2.051 20.359 -13.75 1 94.88 97 GLU A CA 1
ATOM 795 C C . GLU A 1 97 ? -1.933 21.891 -13.734 1 94.88 97 GLU A C 1
ATOM 797 O O . GLU A 1 97 ? -0.858 22.422 -13.469 1 94.88 97 GLU A O 1
ATOM 802 N N . VAL A 1 98 ? -3.064 22.5 -14.055 1 96.5 98 VAL A N 1
ATOM 803 C CA . VAL A 1 98 ? -3.053 23.953 -14.156 1 96.5 98 VAL A CA 1
ATOM 804 C C . VAL A 1 98 ? -4.18 24.547 -13.312 1 96.5 98 VAL A C 1
ATOM 806 O O . VAL A 1 98 ? -5.332 24.109 -13.414 1 96.5 98 VAL A O 1
ATOM 809 N N . LEU A 1 99 ? -3.852 25.484 -12.477 1 98 99 LEU A N 1
ATOM 810 C CA . LEU A 1 99 ? -4.828 26.297 -11.758 1 98 99 LEU A CA 1
ATOM 811 C C . LEU A 1 99 ? -5.195 27.547 -12.555 1 98 99 LEU A C 1
ATOM 813 O O . LEU A 1 99 ? -4.32 28.344 -12.906 1 98 99 LEU A O 1
ATOM 817 N N . PRO A 1 100 ? -6.438 27.672 -12.852 1 97.88 100 PRO A N 1
ATOM 818 C CA . PRO A 1 100 ? -6.832 28.766 -13.734 1 97.88 100 PRO A CA 1
ATOM 819 C C . PRO A 1 100 ? -6.531 30.141 -13.141 1 97.88 100 PRO A C 1
ATOM 821 O O . PRO A 1 100 ? -6.555 30.297 -11.914 1 97.88 100 PRO A O 1
ATOM 824 N N . LYS A 1 101 ? -6.355 31.109 -13.953 1 97.56 101 LYS A N 1
ATOM 825 C CA . LYS A 1 101 ? -5.871 32.438 -13.617 1 97.56 101 LYS A CA 1
ATOM 826 C C . LYS A 1 101 ? -6.812 33.125 -12.633 1 97.56 101 LYS A C 1
ATOM 828 O O . LYS A 1 101 ? -6.371 33.906 -11.781 1 97.56 101 LYS A O 1
ATOM 833 N N . ASN A 1 102 ? -8.07 32.875 -12.695 1 97.56 102 ASN A N 1
ATOM 834 C CA . ASN A 1 102 ? -9.047 33.562 -11.852 1 97.56 102 ASN A CA 1
ATOM 835 C C . ASN A 1 102 ? -8.938 33.125 -10.398 1 97.56 102 ASN A C 1
ATOM 837 O O . ASN A 1 102 ? -9.43 33.812 -9.5 1 97.56 102 ASN A O 1
ATOM 841 N N . ILE A 1 103 ? -8.266 32.062 -10.125 1 98.31 103 ILE A N 1
ATOM 842 C CA . ILE A 1 103 ? -7.988 31.609 -8.766 1 98.31 103 ILE A CA 1
ATOM 843 C C . ILE A 1 103 ? -6.504 31.781 -8.461 1 98.31 103 ILE A C 1
ATOM 845 O O . ILE A 1 103 ? -6.137 32.281 -7.391 1 98.31 103 ILE A O 1
ATOM 849 N N . ALA A 1 104 ? -5.676 31.453 -9.398 1 98.44 104 ALA A N 1
ATOM 850 C CA . ALA A 1 104 ? -4.227 31.422 -9.211 1 98.44 104 ALA A CA 1
ATOM 851 C C . ALA A 1 104 ? -3.691 32.812 -8.867 1 98.44 104 ALA A C 1
ATOM 853 O O . ALA A 1 104 ? -2.896 32.969 -7.93 1 98.44 104 ALA A O 1
ATOM 854 N N . VAL A 1 105 ? -4.098 33.75 -9.562 1 97.94 105 VAL A N 1
ATOM 855 C CA . VAL A 1 105 ? -3.533 35.094 -9.422 1 97.94 105 VAL A CA 1
ATOM 856 C C . VAL A 1 105 ? -3.873 35.656 -8.047 1 97.94 105 VAL A C 1
ATOM 858 O O . VAL A 1 105 ? -2.979 36.031 -7.273 1 97.94 105 VAL A O 1
ATOM 861 N N . PRO A 1 106 ? -5.148 35.75 -7.68 1 98.38 106 PRO A N 1
ATOM 862 C CA . PRO A 1 106 ? -5.422 36.312 -6.344 1 98.38 106 PRO A CA 1
ATOM 863 C C . PRO A 1 106 ? -4.832 35.438 -5.23 1 98.38 106 PRO A C 1
ATOM 865 O O . PRO A 1 106 ? -4.398 35.969 -4.199 1 98.38 106 PRO A O 1
ATOM 868 N N . TYR A 1 107 ? -4.84 34.188 -5.406 1 98.69 107 TYR A N 1
ATOM 869 C CA . TYR A 1 107 ? -4.309 33.281 -4.379 1 98.69 107 TYR A CA 1
ATOM 870 C C . TYR A 1 107 ? -2.814 33.5 -4.184 1 98.69 107 TYR A C 1
ATOM 872 O O . TYR A 1 107 ? -2.336 33.594 -3.051 1 98.69 107 TYR A O 1
ATOM 880 N N . CYS A 1 108 ? -2.084 33.625 -5.273 1 98.5 108 CYS A N 1
ATOM 881 C CA . CYS A 1 108 ? -0.641 33.844 -5.211 1 98.5 108 CYS A CA 1
ATOM 882 C C . CYS A 1 108 ? -0.313 35.219 -4.648 1 98.5 108 CYS A C 1
ATOM 884 O O . CYS A 1 108 ? 0.585 35.344 -3.816 1 98.5 108 CYS A O 1
ATOM 886 N N . GLU A 1 109 ? -1.011 36.188 -5.105 1 98.06 109 GLU A N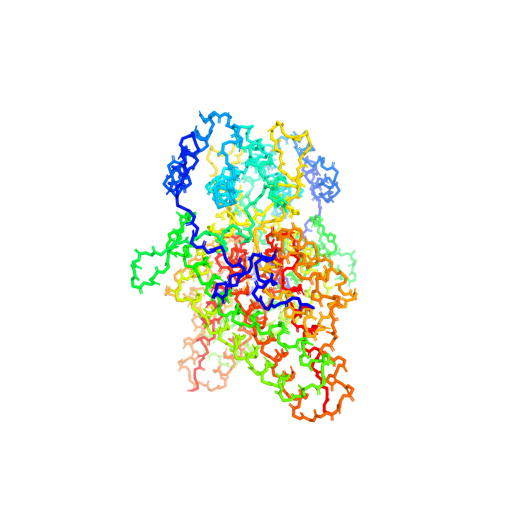 1
ATOM 887 C CA . GLU A 1 109 ? -0.792 37.531 -4.602 1 98.06 109 GLU A CA 1
ATOM 888 C C . GLU A 1 109 ? -1.063 37.625 -3.104 1 98.06 109 GLU A C 1
ATOM 890 O O . GLU A 1 109 ? -0.293 38.219 -2.359 1 98.06 109 GLU A O 1
ATOM 895 N N . LEU A 1 110 ? -2.145 37.031 -2.73 1 98.38 110 LEU A N 1
ATOM 896 C CA . LEU A 1 110 ? -2.502 37.031 -1.315 1 98.38 110 LEU A CA 1
ATOM 897 C C . LEU A 1 110 ? -1.475 36.25 -0.5 1 98.38 110 LEU A C 1
ATOM 899 O O . LEU A 1 110 ? -1.135 36.656 0.618 1 98.38 110 LEU A O 1
ATOM 903 N N . SER A 1 111 ? -1.053 35.125 -1.001 1 98.5 111 SER A N 1
ATOM 904 C CA . SER A 1 111 ? -0.029 34.312 -0.351 1 98.5 111 SER A CA 1
ATOM 905 C C . SER A 1 111 ? 1.258 35.125 -0.148 1 98.5 111 SER A C 1
ATOM 907 O O . SER A 1 111 ? 1.879 35.031 0.914 1 98.5 111 SER A O 1
ATOM 909 N N . GLU A 1 112 ? 1.624 35.844 -1.163 1 97.44 112 GLU A N 1
ATOM 910 C CA . GLU A 1 112 ? 2.797 36.688 -1.044 1 97.44 112 GLU A CA 1
ATOM 911 C C . GLU A 1 112 ? 2.604 37.75 0.047 1 97.44 112 GLU A C 1
ATOM 913 O O . GLU A 1 112 ? 3.518 38 0.833 1 97.44 112 GLU A O 1
ATOM 918 N N . LYS A 1 113 ? 1.491 38.312 0.059 1 97.25 113 LYS A N 1
ATOM 919 C CA . LYS A 1 113 ? 1.183 39.344 1.045 1 97.25 113 LYS A CA 1
ATOM 920 C C . LYS A 1 113 ? 1.236 38.781 2.463 1 97.25 113 LYS A C 1
ATOM 922 O O . LYS A 1 113 ? 1.713 39.438 3.383 1 97.25 113 LYS A O 1
ATOM 927 N N . LEU A 1 114 ? 0.753 37.562 2.637 1 97.62 114 LEU A N 1
ATOM 928 C CA . LEU A 1 114 ? 0.657 36.969 3.955 1 97.62 114 LEU A CA 1
ATOM 929 C C . LEU A 1 114 ? 1.952 36.25 4.312 1 97.62 114 LEU A C 1
ATOM 931 O O . LEU A 1 114 ? 2.16 35.875 5.469 1 97.62 114 LEU A O 1
ATOM 935 N N . GLY A 1 115 ? 2.836 36.031 3.338 1 97.56 115 GLY A N 1
ATOM 936 C CA . GLY A 1 115 ? 4.055 35.281 3.557 1 97.56 115 GLY A CA 1
ATOM 937 C C . GLY A 1 115 ? 3.816 33.781 3.688 1 97.56 115 GLY A C 1
ATOM 938 O O . GLY A 1 115 ? 4.461 33.125 4.496 1 97.56 115 GLY A O 1
ATOM 939 N N . LEU A 1 116 ? 2.826 33.281 3.033 1 98.19 116 LEU A N 1
ATOM 940 C CA . LEU A 1 116 ? 2.471 31.875 2.986 1 98.19 116 LEU A CA 1
ATOM 941 C C . LEU A 1 116 ? 2.51 31.344 1.555 1 98.19 116 LEU A C 1
ATOM 943 O O . LEU A 1 116 ? 2.361 32.125 0.604 1 98.19 116 LEU A O 1
ATOM 947 N N . PRO A 1 117 ? 2.77 30.094 1.399 1 97.94 117 PRO A N 1
ATOM 948 C CA . PRO A 1 117 ? 2.688 29.547 0.04 1 97.94 117 PRO A CA 1
ATOM 949 C C . PRO A 1 117 ? 1.251 29.438 -0.467 1 97.94 117 PRO A C 1
ATOM 951 O O . PRO A 1 117 ? 0.318 29.328 0.333 1 97.94 117 PRO A O 1
ATOM 954 N N . PRO A 1 118 ? 1.074 29.5 -1.757 1 98.38 118 PRO A N 1
ATOM 955 C CA . PRO A 1 118 ? -0.262 29.422 -2.35 1 98.38 118 PRO A CA 1
ATOM 956 C C . PRO A 1 118 ? -0.776 27.984 -2.441 1 98.38 118 PRO A C 1
ATOM 958 O O . PRO A 1 118 ? -1.043 27.484 -3.539 1 98.38 118 PRO A O 1
ATOM 961 N N . ILE A 1 119 ? -0.93 27.359 -1.361 1 98.56 119 ILE A N 1
ATOM 962 C CA . ILE A 1 119 ? -1.509 26.031 -1.171 1 98.56 119 ILE A CA 1
ATOM 963 C C . ILE A 1 119 ? -2.193 25.953 0.193 1 98.56 119 ILE A C 1
ATOM 965 O O . ILE A 1 119 ? -1.946 26.797 1.063 1 98.56 119 ILE A O 1
ATOM 969 N N . LEU A 1 120 ? -3.1 25.062 0.335 1 98.38 120 LEU A N 1
ATOM 970 C CA . LEU A 1 120 ? -3.771 24.891 1.619 1 98.38 120 LEU A CA 1
ATOM 971 C C . LEU A 1 120 ? -2.793 24.391 2.68 1 98.38 120 LEU A C 1
ATOM 973 O O . LEU A 1 120 ? -2.424 23.219 2.684 1 98.38 120 LEU A O 1
ATOM 977 N N . VAL A 1 121 ? -2.418 25.266 3.584 1 98.19 121 VAL A N 1
ATOM 978 C CA . VAL A 1 121 ? -1.417 24.953 4.602 1 98.19 121 VAL A CA 1
ATOM 979 C C . VAL A 1 121 ? -2.104 24.672 5.934 1 98.19 121 VAL A C 1
ATOM 981 O O . VAL A 1 121 ? -3.309 24.891 6.078 1 98.19 121 VAL A O 1
ATOM 984 N N . TYR A 1 122 ? -1.378 24.172 6.922 1 98.19 122 TYR A N 1
ATOM 985 C CA . TYR A 1 122 ? -1.833 23.875 8.273 1 98.19 122 TYR A CA 1
ATOM 986 C C . TYR A 1 122 ? -2.434 25.109 8.93 1 98.19 122 TYR A C 1
ATOM 988 O O . TYR A 1 122 ? -3.449 25.031 9.625 1 98.19 122 TYR A O 1
ATOM 996 N N . ALA A 1 123 ? -1.854 26.281 8.695 1 97.94 123 ALA A N 1
ATOM 997 C CA . ALA A 1 123 ? -2.324 27.547 9.25 1 97.94 123 ALA A CA 1
ATOM 998 C C . ALA A 1 123 ? -3.736 27.875 8.766 1 97.94 123 ALA A C 1
ATOM 1000 O O . ALA A 1 123 ? -4.477 28.594 9.438 1 97.94 123 ALA A O 1
ATOM 1001 N N . ASP A 1 124 ? -4.105 27.312 7.609 1 98.38 124 ASP A N 1
ATOM 1002 C CA . ASP A 1 124 ? -5.449 27.469 7.059 1 98.38 124 ASP A CA 1
ATOM 1003 C C . ASP A 1 124 ? -6.406 26.422 7.625 1 98.38 124 ASP A C 1
ATOM 1005 O O . ASP A 1 124 ? -7.289 26.75 8.422 1 98.38 124 ASP A O 1
ATOM 1009 N N . CYS A 1 125 ? -6.121 25.188 7.32 1 97.56 125 CYS A N 1
ATOM 1010 C CA . CYS A 1 125 ? -7.121 24.125 7.465 1 97.56 125 CYS A CA 1
ATOM 1011 C C . CYS A 1 125 ? -7.285 23.734 8.93 1 97.56 125 CYS A C 1
ATOM 1013 O O . CYS A 1 125 ? -8.32 23.188 9.312 1 97.56 125 CYS A O 1
ATOM 1015 N N . VAL A 1 126 ? -6.266 24.078 9.773 1 97.81 126 VAL A N 1
ATOM 1016 C CA . VAL A 1 126 ? -6.383 23.719 11.188 1 97.81 126 VAL A CA 1
ATOM 1017 C C . VAL A 1 126 ? -6.52 25 12.023 1 97.81 126 VAL A C 1
ATOM 1019 O O . VAL A 1 126 ? -7.473 25.141 12.797 1 97.81 126 VAL A O 1
ATOM 1022 N N . LEU A 1 127 ? -5.723 25.984 11.836 1 97.62 127 LEU A N 1
ATOM 1023 C CA . LEU A 1 127 ? -5.625 27.094 12.773 1 97.62 127 LEU A CA 1
ATOM 1024 C C . LEU A 1 127 ? -6.676 28.156 12.469 1 97.62 127 LEU A C 1
ATOM 1026 O O . LEU A 1 127 ? -7.004 28.969 13.336 1 97.62 127 LEU A O 1
ATOM 1030 N N . ALA A 1 128 ? -7.203 28.125 11.25 1 97.88 128 ALA A N 1
ATOM 1031 C CA . ALA A 1 128 ? -8.102 29.219 10.891 1 97.88 128 ALA A CA 1
ATOM 1032 C C . ALA A 1 128 ? -9.484 28.688 10.508 1 97.88 128 ALA A C 1
ATOM 1034 O O . ALA A 1 128 ? -10.469 29.438 10.516 1 97.88 128 ALA A O 1
ATOM 1035 N N . ASN A 1 129 ? -9.578 27.406 10.211 1 98.12 129 ASN A N 1
ATOM 1036 C CA . ASN A 1 129 ? -10.82 26.844 9.703 1 98.12 129 ASN A CA 1
ATOM 1037 C C . ASN A 1 129 ? -11.742 26.391 10.828 1 98.12 129 ASN A C 1
ATOM 1039 O O . ASN A 1 129 ? -12.039 25.203 10.953 1 98.12 129 ASN A O 1
ATOM 1043 N N . TRP A 1 130 ? -12.227 27.297 11.586 1 96.56 130 TRP A N 1
ATOM 1044 C CA . TRP A 1 130 ? -13.133 26.922 12.672 1 96.56 130 TRP A CA 1
ATOM 1045 C C . TRP A 1 130 ? -14.047 28.094 13.047 1 96.56 130 TRP A C 1
ATOM 1047 O O . TRP A 1 130 ? -13.805 29.234 12.648 1 96.56 130 TRP A O 1
ATOM 1057 N N . LYS A 1 131 ? -15.133 27.766 13.625 1 94.12 131 LYS A N 1
ATOM 1058 C CA . LYS A 1 131 ? -16.094 28.719 14.18 1 94.12 131 LYS A CA 1
ATOM 1059 C C . LYS A 1 131 ? -16.781 28.141 15.414 1 94.12 131 LYS A C 1
ATOM 1061 O O . LYS A 1 131 ? -16.766 26.922 15.633 1 94.12 131 LYS A O 1
ATOM 1066 N N . LYS A 1 132 ? -17.266 29 16.219 1 87.75 132 LYS A N 1
ATOM 1067 C CA . LYS A 1 132 ? -18.094 28.547 17.328 1 87.75 132 LYS A CA 1
ATOM 1068 C C . LYS A 1 132 ? -19.516 28.234 16.875 1 87.75 132 LYS A C 1
ATOM 1070 O O . LYS A 1 132 ? -20.109 28.984 16.109 1 87.75 132 LYS A O 1
ATOM 1075 N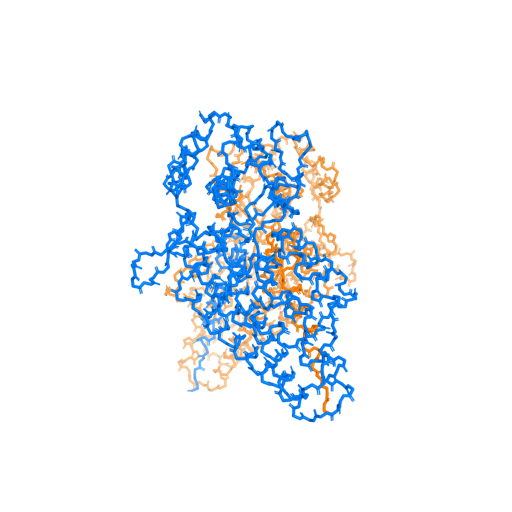 N . LYS A 1 133 ? -20.016 26.984 17.094 1 75.62 133 LYS A N 1
ATOM 1076 C CA . LYS A 1 133 ? -21.344 26.562 16.688 1 75.62 133 LYS A CA 1
ATOM 1077 C C . LYS A 1 133 ? -22.422 27.266 17.516 1 75.62 133 LYS A C 1
ATOM 1079 O O . LYS A 1 133 ? -23.453 27.688 16.969 1 75.62 133 LYS A O 1
ATOM 1084 N N . ASP A 1 134 ? -22.312 27.062 18.75 1 70.5 134 ASP A N 1
ATOM 1085 C CA . ASP A 1 134 ? -23.234 27.703 19.688 1 70.5 134 ASP A CA 1
ATOM 1086 C C . ASP A 1 134 ? -22.469 28.438 20.797 1 70.5 134 ASP A C 1
ATOM 1088 O O . ASP A 1 134 ? -21.266 28.25 20.953 1 70.5 134 ASP A O 1
ATOM 1092 N N . PRO A 1 135 ? -23.141 29.406 21.156 1 62.97 135 PRO A N 1
ATOM 1093 C CA . PRO A 1 135 ? -22.5 30.172 22.234 1 62.97 135 PRO A CA 1
ATOM 1094 C C . PRO A 1 135 ? -21.969 29.266 23.359 1 62.97 135 PRO A C 1
ATOM 1096 O O . PRO A 1 135 ? -21.078 29.672 24.109 1 62.97 135 PRO A O 1
ATOM 1099 N N . ASN A 1 136 ? -22.562 28.016 23.484 1 58.62 136 ASN A N 1
ATOM 1100 C CA . ASN A 1 136 ? -22.156 27.141 24.578 1 58.62 136 ASN A CA 1
ATOM 1101 C C . ASN A 1 136 ? -20.844 26.422 24.281 1 58.62 136 ASN A C 1
ATOM 1103 O O . ASN A 1 136 ? -20.328 25.688 25.109 1 58.62 136 ASN A O 1
ATOM 1107 N N . GLY A 1 137 ? -20.234 26.594 23.109 1 62.84 137 GLY A N 1
ATOM 1108 C CA . GLY A 1 137 ? -18.812 26.281 23.047 1 62.84 137 GLY A CA 1
ATOM 1109 C C . GLY A 1 137 ? -18.469 25.172 22.078 1 62.84 137 GLY A C 1
ATOM 1110 O O . GLY A 1 137 ? -17.328 24.719 22 1 62.84 137 GLY A O 1
ATOM 1111 N N . ASN A 1 138 ? -19.375 24.656 21.359 1 81.25 138 ASN A N 1
ATOM 1112 C CA . ASN A 1 138 ? -18.938 23.594 20.453 1 81.25 138 ASN A CA 1
ATOM 1113 C C . ASN A 1 138 ? -18.328 24.172 19.172 1 81.25 138 ASN A C 1
ATOM 1115 O O . ASN A 1 138 ? -18.797 25.203 18.672 1 81.25 138 ASN A O 1
ATOM 1119 N N . MET A 1 139 ? -17.188 23.688 18.812 1 87.5 139 MET A N 1
ATOM 1120 C CA . MET A 1 139 ? -16.453 24.141 17.625 1 87.5 139 MET A CA 1
ATOM 1121 C C . MET A 1 139 ? -16.906 23.406 16.375 1 87.5 139 MET A C 1
ATOM 1123 O O . MET A 1 139 ? -17.328 22.25 16.453 1 87.5 139 MET A O 1
ATOM 1127 N N . ASP A 1 140 ? -17 24.141 15.297 1 93.88 140 ASP A N 1
ATOM 1128 C CA . ASP A 1 140 ? -17.25 23.594 13.969 1 93.88 140 ASP A CA 1
ATOM 1129 C C . ASP A 1 140 ? -16.25 24.156 12.953 1 93.88 140 ASP A C 1
ATOM 1131 O O . ASP A 1 140 ? -15.43 25.016 13.281 1 93.88 140 ASP A O 1
ATOM 1135 N N . VAL A 1 141 ? -16.25 23.562 11.758 1 95.81 141 VAL A N 1
ATOM 1136 C CA . VAL A 1 141 ? -15.352 24.047 10.727 1 95.81 141 VAL A CA 1
ATOM 1137 C C . VAL A 1 141 ? -16.109 24.938 9.75 1 95.81 141 VAL A C 1
ATOM 1139 O O . VAL A 1 141 ? -17.328 24.812 9.609 1 95.81 141 VAL A O 1
ATOM 1142 N N . LEU A 1 142 ? -15.453 25.844 9.133 1 96.62 142 LEU A N 1
ATOM 1143 C CA . LEU A 1 142 ? -16.047 26.703 8.117 1 96.62 142 LEU A CA 1
ATOM 1144 C C . LEU A 1 142 ? -16.234 25.969 6.801 1 96.62 142 LEU A C 1
ATOM 1146 O O . LEU A 1 142 ? -17.281 26.078 6.172 1 96.62 142 LEU A O 1
ATOM 1150 N N . PHE A 1 143 ? -15.203 25.25 6.402 1 97.75 143 PHE A N 1
ATOM 1151 C CA . PHE A 1 143 ? -15.188 24.547 5.129 1 97.75 143 PHE A CA 1
ATOM 1152 C C . PHE A 1 143 ? -14.742 23.094 5.312 1 97.75 143 PHE A C 1
ATOM 1154 O O . PHE A 1 143 ? -14.016 22.781 6.258 1 97.75 143 PHE A O 1
ATOM 1161 N N . TRP A 1 144 ? -15.219 22.219 4.527 1 96.5 144 TRP A N 1
ATOM 1162 C CA . TRP A 1 144 ? -14.82 20.828 4.582 1 96.5 144 TRP A CA 1
ATOM 1163 C C . TRP A 1 144 ? -14.891 20.188 3.199 1 96.5 144 TRP A C 1
ATOM 1165 O O . TRP A 1 144 ? -15.594 20.672 2.316 1 96.5 144 TRP A O 1
ATOM 1175 N N . PHE A 1 145 ? -14.117 19.219 2.955 1 97.12 145 PHE A N 1
ATOM 1176 C CA . PHE A 1 145 ? -14.102 18.406 1.74 1 97.12 145 PHE A CA 1
ATOM 1177 C C . PHE A 1 145 ? -15.109 17.266 1.843 1 97.12 145 PHE A C 1
ATOM 1179 O O . PHE A 1 145 ? -15.766 17.094 2.875 1 97.12 145 PHE A O 1
ATOM 1186 N N . PRO A 1 146 ? -15.32 16.516 0.747 1 94.75 146 PRO A N 1
ATOM 1187 C CA . PRO A 1 146 ? -16.125 15.297 0.866 1 94.75 146 PRO A CA 1
ATOM 1188 C C . PRO A 1 146 ? -15.625 14.367 1.974 1 94.75 146 PRO A C 1
ATOM 1190 O O . PRO A 1 146 ? -14.43 14.336 2.268 1 94.75 146 PRO A O 1
ATOM 1193 N N . GLY A 1 147 ? -16.438 13.562 2.533 1 92.38 147 GLY A N 1
ATOM 1194 C CA . GLY A 1 147 ? -16.109 12.688 3.646 1 92.38 147 GLY A CA 1
ATOM 1195 C C . GLY A 1 147 ? -16.953 12.945 4.879 1 92.38 147 GLY A C 1
ATOM 1196 O O . GLY A 1 147 ? -16.891 12.195 5.855 1 92.38 147 GLY A O 1
ATOM 1197 N N . GLY A 1 148 ? -17.703 14.047 4.824 1 89.44 148 GLY A N 1
ATOM 1198 C CA . GLY A 1 148 ? -18.672 14.336 5.863 1 89.44 148 GLY A CA 1
ATOM 1199 C C . GLY A 1 148 ? -18.047 14.617 7.215 1 89.44 148 GLY A C 1
ATOM 1200 O O . GLY A 1 148 ? -17.109 15.406 7.316 1 89.44 148 GLY A O 1
ATOM 1201 N N . ASP A 1 149 ? -18.578 14 8.195 1 91.69 149 ASP A N 1
ATOM 1202 C CA . ASP A 1 149 ? -18.172 14.242 9.578 1 91.69 149 ASP A CA 1
ATOM 1203 C C . ASP A 1 149 ? -16.734 13.797 9.82 1 91.69 149 ASP A C 1
ATOM 1205 O O . ASP A 1 149 ? -16.031 14.359 10.664 1 91.69 149 ASP A O 1
ATOM 1209 N N . CYS A 1 150 ? -16.281 12.891 9.078 1 93.44 150 CYS A N 1
ATOM 1210 C CA . CYS A 1 150 ? -14.906 12.438 9.188 1 93.44 150 CYS A CA 1
ATOM 1211 C C . CYS A 1 150 ? -13.93 13.562 8.867 1 93.44 150 CYS A C 1
ATOM 1213 O O . CYS A 1 150 ? -12.953 13.773 9.586 1 93.44 150 CYS A O 1
ATOM 1215 N N . CYS A 1 151 ? -14.281 14.258 7.863 1 94.19 151 CYS A N 1
ATOM 1216 C CA . CYS A 1 151 ? -13.43 15.375 7.438 1 94.19 151 CYS A CA 1
ATOM 1217 C C . CYS A 1 151 ? -13.438 16.484 8.477 1 94.19 151 CYS A C 1
ATOM 1219 O O . CYS A 1 151 ? -12.383 17.016 8.836 1 94.19 151 CYS A O 1
ATOM 1221 N N . LYS A 1 152 ? -14.586 16.812 8.945 1 94.88 152 LYS A N 1
ATOM 1222 C CA . LYS A 1 152 ? -14.703 17.844 9.969 1 94.88 152 LYS A CA 1
ATOM 1223 C C . LYS A 1 152 ? -13.961 17.453 11.242 1 94.88 152 LYS A C 1
ATOM 1225 O O . LYS A 1 152 ? -13.234 18.266 11.82 1 94.88 152 LYS A O 1
ATOM 1230 N N . GLY A 1 153 ? -14.203 16.219 11.602 1 95.94 153 GLY A N 1
ATOM 1231 C CA . GLY A 1 153 ? -13.586 15.711 12.82 1 95.94 153 GLY A CA 1
ATOM 1232 C C . GLY A 1 153 ? -12.07 15.758 12.781 1 95.94 153 GLY A C 1
ATOM 1233 O O . GLY A 1 153 ? -11.43 16.047 13.797 1 95.94 153 GLY A O 1
ATOM 1234 N N . PHE A 1 154 ? -11.477 15.492 11.664 1 97.56 154 PHE A N 1
ATOM 1235 C CA . PHE A 1 154 ? -10.023 15.492 11.523 1 97.56 154 PHE A CA 1
ATOM 1236 C C . PHE A 1 154 ? -9.438 16.859 11.859 1 97.56 154 PHE A C 1
ATOM 1238 O O . PHE A 1 154 ? -8.492 16.953 12.641 1 97.56 154 PHE A O 1
ATOM 1245 N N . PHE A 1 155 ? -10.008 17.875 11.336 1 97.25 155 PHE A N 1
ATOM 1246 C CA . PHE A 1 155 ? -9.477 19.219 11.523 1 97.25 155 PHE A CA 1
ATOM 1247 C C . PHE A 1 155 ? -9.797 19.734 12.922 1 97.25 155 PHE A C 1
ATOM 1249 O O . PHE A 1 155 ? -8.977 20.422 13.547 1 97.25 155 PHE A O 1
ATOM 1256 N N . LEU A 1 156 ? -10.953 19.375 13.414 1 96.31 156 LEU A N 1
ATOM 1257 C CA . LEU A 1 156 ? -11.336 19.844 14.734 1 96.31 156 LEU A CA 1
ATOM 1258 C C . LEU A 1 156 ? -10.477 19.203 15.812 1 96.31 156 LEU A C 1
ATOM 1260 O O . LEU A 1 156 ? -10.055 19.875 16.766 1 96.31 156 LEU A O 1
ATOM 1264 N N . VAL A 1 157 ? -10.234 17.922 15.703 1 96.94 157 VAL A N 1
ATOM 1265 C CA . VAL A 1 157 ? -9.375 17.25 16.672 1 96.94 157 VAL A CA 1
ATOM 1266 C C . VAL A 1 157 ? -7.965 17.844 16.609 1 96.94 157 VAL A C 1
ATOM 1268 O O . VAL A 1 157 ? -7.324 18.062 17.641 1 96.94 157 VAL A O 1
ATOM 1271 N N . SER A 1 158 ? -7.457 18.078 15.359 1 97.25 158 SER A N 1
ATOM 1272 C CA . SER A 1 158 ? -6.152 18.703 15.195 1 97.25 158 SER A CA 1
ATOM 1273 C C . SER A 1 158 ? -6.102 20.062 15.883 1 97.25 158 SER A C 1
ATOM 1275 O O . SER A 1 158 ? -5.109 20.391 16.547 1 97.25 158 SER A O 1
ATOM 1277 N N . LEU A 1 159 ? -7.18 20.766 15.773 1 96.81 159 LEU A N 1
ATOM 1278 C CA . LEU A 1 159 ? -7.273 22.078 16.422 1 96.81 159 LEU A CA 1
ATOM 1279 C C . LEU A 1 159 ? -7.289 21.922 17.938 1 96.81 159 LEU A C 1
ATOM 1281 O O . LEU A 1 159 ? -6.645 22.703 18.641 1 96.81 159 LEU A O 1
ATOM 1285 N N . LEU A 1 160 ? -8.008 20.984 18.406 1 95.75 160 LEU A N 1
ATOM 1286 C CA . LEU A 1 160 ? -8.078 20.75 19.844 1 95.75 160 LEU A CA 1
ATOM 1287 C C . LEU A 1 160 ? -6.703 20.406 20.406 1 95.75 160 LEU A C 1
ATOM 1289 O O . LEU A 1 160 ? -6.352 20.859 21.5 1 95.75 160 LEU A O 1
ATOM 1293 N N . VAL A 1 161 ? -5.969 19.625 19.688 1 96.69 161 VAL A N 1
ATOM 1294 C CA . VAL A 1 161 ? -4.605 19.281 20.094 1 96.69 161 VAL A CA 1
ATOM 1295 C C . VAL A 1 161 ? -3.756 20.547 20.172 1 96.69 161 VAL A C 1
ATOM 1297 O O . VAL A 1 161 ? -3.023 20.75 21.141 1 96.69 161 VAL A O 1
ATOM 1300 N N . GLU A 1 162 ? -3.896 21.422 19.188 1 95.75 162 GLU A N 1
ATOM 1301 C CA . GLU A 1 162 ? -3.186 22.688 19.156 1 95.75 162 GLU A CA 1
ATOM 1302 C C . GLU A 1 162 ? -3.533 23.547 20.359 1 95.75 162 GLU A C 1
ATOM 1304 O O . GLU A 1 162 ? -2.645 24.109 21.016 1 95.75 162 GLU A O 1
ATOM 1309 N N . ILE A 1 163 ? -4.785 23.609 20.641 1 94.06 163 ILE A N 1
ATOM 1310 C CA . ILE A 1 163 ? -5.266 24.469 21.719 1 94.06 163 ILE A CA 1
ATOM 1311 C C . ILE A 1 163 ? -4.797 23.922 23.062 1 94.06 163 ILE A C 1
ATOM 1313 O O . ILE A 1 163 ? -4.391 24.688 23.938 1 94.06 163 ILE A O 1
ATOM 1317 N N . ALA A 1 164 ? -4.859 22.656 23.219 1 95.19 164 ALA A N 1
ATOM 1318 C CA . ALA A 1 164 ? -4.406 22.047 24.469 1 95.19 164 ALA A CA 1
ATOM 1319 C C . ALA A 1 164 ? -2.928 22.328 24.719 1 95.19 164 ALA A C 1
ATOM 1321 O O . ALA A 1 164 ? -2.516 22.578 25.844 1 95.19 164 ALA A O 1
ATOM 1322 N N . ALA A 1 165 ? -2.148 22.328 23.656 1 93.94 165 ALA A N 1
ATOM 1323 C CA . ALA A 1 165 ? -0.714 22.562 23.781 1 93.94 165 ALA A CA 1
ATOM 1324 C C . ALA A 1 165 ? -0.424 24.062 23.922 1 93.94 165 ALA A C 1
ATOM 1326 O O . ALA A 1 165 ? 0.621 24.453 24.453 1 93.94 165 ALA A O 1
ATOM 1327 N N . ALA A 1 166 ? -1.319 24.891 23.484 1 90.94 166 ALA A N 1
ATOM 1328 C CA . ALA A 1 166 ? -1.149 26.328 23.453 1 90.94 166 ALA A CA 1
ATOM 1329 C C . ALA A 1 166 ? -0.975 26.891 24.875 1 90.94 166 ALA A C 1
ATOM 1331 O O . ALA A 1 166 ? -0.329 27.922 25.062 1 90.94 166 ALA A O 1
ATOM 1332 N N . SER A 1 167 ? -1.542 26.219 25.859 1 87.06 167 SER A N 1
ATOM 1333 C CA . SER A 1 167 ? -1.412 26.656 27.25 1 87.06 167 SER A CA 1
ATOM 1334 C C . SER A 1 167 ? 0.051 26.719 27.672 1 87.06 167 SER A C 1
ATOM 1336 O O . SER A 1 167 ? 0.435 27.594 28.453 1 87.06 167 SER A O 1
ATOM 1338 N N . ALA A 1 168 ? 0.817 25.891 27.078 1 89.56 168 ALA A N 1
ATOM 1339 C CA . ALA A 1 168 ? 2.234 25.812 27.422 1 89.56 168 ALA A CA 1
ATOM 1340 C C . ALA A 1 168 ? 3.008 27 26.828 1 89.56 168 ALA A C 1
ATOM 1342 O O . ALA A 1 168 ? 4.027 27.406 27.391 1 89.56 168 ALA A O 1
ATOM 1343 N N . ILE A 1 169 ? 2.557 27.547 25.766 1 87.06 169 ILE A N 1
ATOM 1344 C CA . ILE A 1 169 ? 3.254 28.641 25.109 1 87.06 169 ILE A CA 1
ATOM 1345 C C . ILE A 1 169 ? 3.215 29.891 25.984 1 87.06 169 ILE A C 1
ATOM 1347 O O . ILE A 1 169 ? 4.168 30.672 26.016 1 87.06 169 ILE A O 1
ATOM 1351 N N . LYS A 1 170 ? 2.176 29.984 26.812 1 82.88 170 LYS A N 1
ATOM 1352 C CA . LYS A 1 170 ? 1.968 31.172 27.641 1 82.88 170 LYS A CA 1
ATOM 1353 C C . LYS A 1 170 ? 3.039 31.266 28.719 1 82.88 170 LYS A C 1
ATOM 1355 O O . LYS A 1 170 ? 3.336 32.375 29.203 1 82.88 170 LYS A O 1
ATOM 1360 N N . VAL A 1 171 ? 3.619 30.203 29 1 87.88 171 VAL A N 1
ATOM 1361 C CA . VAL A 1 171 ? 4.531 30.234 30.141 1 87.88 171 VAL A CA 1
ATOM 1362 C C . VAL A 1 171 ? 5.969 30.375 29.641 1 87.88 171 VAL A C 1
ATOM 1364 O O . VAL A 1 171 ? 6.898 30.5 30.438 1 87.88 171 VAL A O 1
ATOM 1367 N N . ILE A 1 172 ? 6.168 30.438 28.344 1 87.06 172 ILE A N 1
ATOM 1368 C CA . ILE A 1 172 ? 7.512 30.453 27.781 1 87.06 172 ILE A CA 1
ATOM 1369 C C . ILE A 1 172 ? 8.25 31.719 28.219 1 87.06 172 ILE A C 1
ATOM 1371 O O . ILE A 1 1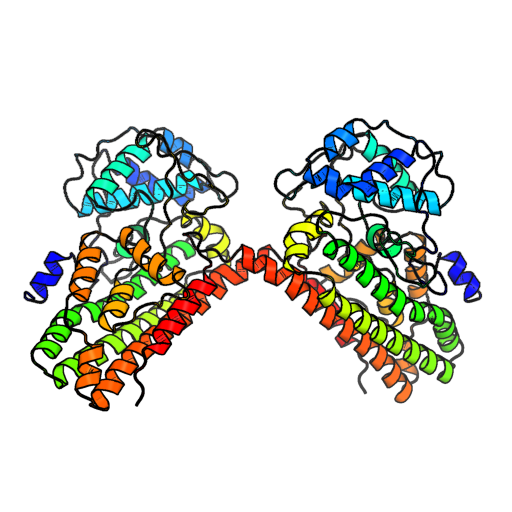72 ? 9.398 31.641 28.656 1 87.06 172 ILE A O 1
ATOM 1375 N N . PRO A 1 173 ? 7.578 32.844 28.156 1 83.88 173 PRO A N 1
ATOM 1376 C CA . PRO A 1 173 ? 8.281 34.031 28.641 1 83.88 173 PRO A CA 1
ATOM 1377 C C . PRO A 1 173 ? 8.711 33.938 30.094 1 83.88 173 PRO A C 1
ATOM 1379 O O . PRO A 1 173 ? 9.82 34.344 30.453 1 83.88 173 PRO A O 1
ATOM 1382 N N . ASP A 1 174 ? 7.844 33.375 30.906 1 87 174 ASP A N 1
ATOM 1383 C CA . ASP A 1 174 ? 8.172 33.156 32.312 1 87 174 ASP A CA 1
ATOM 1384 C C . ASP A 1 174 ? 9.328 32.156 32.469 1 87 174 ASP A C 1
ATOM 1386 O O . ASP A 1 174 ? 10.156 32.312 33.375 1 87 174 ASP A O 1
ATOM 1390 N N . LEU A 1 175 ? 9.305 31.234 31.656 1 91.62 175 LEU A N 1
ATOM 1391 C CA . LEU A 1 175 ? 10.367 30.234 31.672 1 91.62 175 LEU A CA 1
ATOM 1392 C C . LEU A 1 175 ? 11.719 30.875 31.375 1 91.62 175 LEU A C 1
ATOM 1394 O O . LEU A 1 175 ? 12.695 30.625 32.094 1 91.62 175 LEU A O 1
ATOM 1398 N N . PHE A 1 176 ? 11.82 31.75 30.422 1 90.06 176 PHE A N 1
ATOM 1399 C CA . PHE A 1 176 ? 13.07 32.406 30.062 1 90.06 176 PHE A CA 1
ATOM 1400 C C . PHE A 1 176 ? 13.523 33.375 31.172 1 90.06 176 PHE A C 1
ATOM 1402 O O . PHE A 1 176 ? 14.719 33.438 31.484 1 90.06 176 PHE A O 1
ATOM 1409 N N . LYS A 1 177 ? 12.57 34 31.703 1 90.62 177 LYS A N 1
ATOM 1410 C CA . LYS A 1 177 ? 12.891 34.875 32.844 1 90.62 177 LYS A CA 1
ATOM 1411 C C . LYS A 1 177 ? 13.469 34.062 34 1 90.62 177 LYS A C 1
ATOM 1413 O O . LYS A 1 177 ? 14.398 34.531 34.656 1 90.62 177 LYS A O 1
ATOM 1418 N N . ALA A 1 178 ? 12.82 32.938 34.25 1 94.25 178 ALA A N 1
ATOM 1419 C CA . ALA A 1 178 ? 13.297 32.062 35.312 1 94.25 178 ALA A CA 1
ATOM 1420 C C . ALA A 1 178 ? 14.734 31.641 35.062 1 94.25 178 ALA A C 1
ATOM 1422 O O . ALA A 1 178 ? 15.539 31.578 36 1 94.25 178 ALA A O 1
ATOM 1423 N N . VAL A 1 179 ? 15.078 31.328 33.875 1 94 179 VAL A N 1
ATOM 1424 C CA . VAL A 1 179 ? 16.422 30.906 33.5 1 94 179 VAL A CA 1
ATOM 1425 C C . VAL A 1 179 ? 17.391 32.062 33.688 1 94 179 VAL A C 1
ATOM 1427 O O . VAL A 1 179 ? 18.469 31.922 34.281 1 94 179 VAL A O 1
ATOM 1430 N N . THR A 1 180 ? 17.062 33.219 33.156 1 92.31 180 THR A N 1
ATOM 1431 C CA . THR A 1 180 ? 17.906 34.406 33.219 1 92.31 180 THR A CA 1
ATOM 1432 C C . THR A 1 180 ? 18.172 34.812 34.656 1 92.31 180 THR A C 1
ATOM 1434 O O . THR A 1 180 ? 19.297 35.188 35 1 92.31 180 THR A O 1
ATOM 1437 N N . ASN A 1 181 ? 17.156 34.688 35.5 1 94.12 181 ASN A N 1
ATOM 1438 C CA . ASN A 1 181 ? 17.266 35.094 36.906 1 94.12 181 ASN A CA 1
ATOM 1439 C C . ASN A 1 181 ? 17.734 33.938 37.781 1 94.12 181 ASN A C 1
ATOM 1441 O O . ASN A 1 181 ? 17.812 34.062 39 1 94.12 181 ASN A O 1
ATOM 1445 N N . GLU A 1 182 ? 17.891 32.781 37.219 1 94.5 182 GLU A N 1
ATOM 1446 C CA . GLU A 1 182 ? 18.312 31.594 37.938 1 94.5 182 GLU A CA 1
ATOM 1447 C C . GLU A 1 182 ? 17.312 31.234 39.031 1 94.5 182 GLU A C 1
ATOM 1449 O O . GLU A 1 182 ? 17.719 30.953 40.156 1 94.5 182 GLU A O 1
ATOM 1454 N N . ASP A 1 183 ? 16.094 31.438 38.719 1 94.94 183 ASP A N 1
ATOM 1455 C CA . ASP A 1 183 ? 15.008 31.078 39.625 1 94.94 183 ASP A CA 1
ATOM 1456 C C . ASP A 1 183 ? 14.555 29.641 39.375 1 94.94 183 ASP A C 1
ATOM 1458 O O . ASP A 1 183 ? 13.633 29.391 38.594 1 94.94 183 ASP A O 1
ATOM 1462 N N . GLN A 1 184 ? 15.055 28.734 40.125 1 94.88 184 GLN A N 1
ATOM 1463 C CA . GLN A 1 184 ? 14.82 27.312 39.906 1 94.88 184 GLN A CA 1
ATOM 1464 C C . GLN A 1 184 ? 13.352 26.953 40.188 1 94.88 184 GLN A C 1
ATOM 1466 O O . GLN A 1 184 ? 12.773 26.156 39.438 1 94.88 184 GLN A O 1
ATOM 1471 N N . ASN A 1 185 ? 12.789 27.516 41.188 1 95.44 185 ASN A N 1
ATOM 1472 C CA . ASN A 1 185 ? 11.398 27.219 41.531 1 95.44 185 ASN A CA 1
ATOM 1473 C C . ASN A 1 185 ? 10.445 27.625 40.406 1 95.44 185 ASN A C 1
ATOM 1475 O O . ASN A 1 185 ? 9.539 26.859 40.062 1 95.44 185 ASN A O 1
ATOM 1479 N N . ALA A 1 186 ? 10.641 28.766 39.938 1 95.25 186 ALA A N 1
ATOM 1480 C CA . ALA A 1 186 ? 9.812 29.25 38.812 1 95.25 186 ALA A CA 1
ATOM 1481 C C . ALA A 1 186 ? 9.984 28.391 37.594 1 95.25 186 ALA A C 1
ATOM 1483 O O . ALA A 1 186 ? 9.031 28.141 36.844 1 95.25 186 ALA A O 1
ATOM 1484 N N . LEU A 1 187 ? 11.203 27.969 37.375 1 96.25 187 LEU A N 1
ATOM 1485 C CA . LEU A 1 187 ? 11.492 27.125 36.219 1 96.25 187 LEU A CA 1
ATOM 1486 C C . LEU A 1 187 ? 10.797 25.766 36.344 1 96.25 187 LEU A C 1
ATOM 1488 O O . LEU A 1 187 ? 10.211 25.266 35.375 1 96.25 187 LEU A O 1
ATOM 1492 N N . GLN A 1 188 ? 10.867 25.203 37.5 1 96.94 188 GLN A N 1
ATOM 1493 C CA . GLN A 1 188 ? 10.227 23.922 37.75 1 96.94 188 GLN A CA 1
ATOM 1494 C C . GLN A 1 188 ? 8.719 24.016 37.531 1 96.94 188 GLN A C 1
ATOM 1496 O O . GLN A 1 188 ? 8.117 23.125 36.938 1 96.94 188 GLN A O 1
ATOM 1501 N N . LYS A 1 189 ? 8.164 25.062 38.031 1 95.88 189 LYS A N 1
ATOM 1502 C CA . LYS A 1 189 ? 6.73 25.266 37.875 1 95.88 189 LYS A CA 1
ATOM 1503 C C . LYS A 1 189 ? 6.363 25.359 36.406 1 95.88 189 LYS A C 1
ATOM 1505 O O . LYS A 1 189 ? 5.363 24.766 35.969 1 95.88 189 LYS A O 1
ATOM 1510 N N . ALA A 1 190 ? 7.105 26.094 35.656 1 95.19 190 ALA A N 1
ATOM 1511 C CA . ALA A 1 190 ? 6.867 26.25 34.219 1 95.19 190 ALA A CA 1
ATOM 1512 C C . ALA A 1 190 ? 7.016 24.922 33.469 1 95.19 190 ALA A C 1
ATOM 1514 O O . ALA A 1 190 ? 6.195 24.578 32.625 1 95.19 190 ALA A O 1
ATOM 1515 N N . LEU A 1 191 ? 8.055 24.172 33.781 1 96.75 191 LEU A N 1
ATOM 1516 C CA . LEU A 1 191 ? 8.297 22.891 33.156 1 96.75 191 LEU A CA 1
ATOM 1517 C C . LEU A 1 191 ? 7.16 21.906 33.469 1 96.75 191 LEU A C 1
ATOM 1519 O O . LEU A 1 191 ? 6.715 21.188 32.562 1 96.75 191 LEU A O 1
ATOM 1523 N N . ARG A 1 192 ? 6.723 21.875 34.688 1 96.81 192 ARG A N 1
ATOM 1524 C CA . ARG A 1 192 ? 5.625 21 35.062 1 96.81 192 ARG A CA 1
ATOM 1525 C C . ARG A 1 192 ? 4.344 21.375 34.312 1 96.81 192 ARG A C 1
ATOM 1527 O O . ARG A 1 192 ? 3.57 20.5 33.906 1 96.81 192 ARG A O 1
ATOM 1534 N N . TYR A 1 193 ? 4.133 22.625 34.188 1 95.44 193 TYR A N 1
ATOM 1535 C CA . TYR A 1 193 ? 2.965 23.094 33.438 1 95.44 193 TYR A CA 1
ATOM 1536 C C . TYR A 1 193 ? 3.045 22.672 31.984 1 95.44 193 TYR A C 1
ATOM 1538 O O . TYR A 1 193 ? 2.045 22.25 31.406 1 95.44 193 TYR A O 1
ATOM 1546 N N . ILE A 1 194 ? 4.211 22.812 31.391 1 95.62 194 ILE A N 1
ATOM 1547 C CA . ILE A 1 194 ? 4.422 22.406 30 1 95.62 194 ILE A CA 1
ATOM 1548 C C . ILE A 1 194 ? 4.152 20.922 29.844 1 95.62 194 ILE A C 1
ATOM 1550 O O . ILE A 1 194 ? 3.424 20.5 28.938 1 95.62 194 ILE A O 1
ATOM 1554 N N . ALA A 1 195 ? 4.707 20.109 30.719 1 96.94 195 ALA A N 1
ATOM 1555 C CA . ALA A 1 195 ? 4.488 18.672 30.672 1 96.94 195 ALA A CA 1
ATOM 1556 C C . ALA A 1 195 ? 3 18.344 30.75 1 96.94 195 ALA A C 1
ATOM 1558 O O . ALA A 1 195 ? 2.502 17.5 30 1 96.94 195 ALA A O 1
ATOM 1559 N N . SER A 1 196 ? 2.309 19.016 31.641 1 96.88 196 SER A N 1
ATOM 1560 C CA . SER A 1 196 ? 0.878 18.781 31.828 1 96.88 196 SER A CA 1
ATOM 1561 C C . SER A 1 196 ? 0.096 19.172 30.562 1 96.88 196 SER A C 1
ATOM 1563 O O . SER A 1 196 ? -0.858 18.484 30.188 1 96.88 196 SER A O 1
ATOM 1565 N N . SER A 1 197 ? 0.437 20.234 29.938 1 95.44 197 SER A N 1
ATOM 1566 C CA . SER A 1 197 ? -0.22 20.688 28.719 1 95.44 197 SER A CA 1
ATOM 1567 C C . SER A 1 197 ? -0.01 19.703 27.578 1 95.44 197 SER A C 1
ATOM 1569 O O . SER A 1 197 ? -0.93 19.438 26.797 1 95.44 197 SER A O 1
ATOM 1571 N N . LEU A 1 198 ? 1.178 19.203 27.469 1 96.06 198 LEU A N 1
ATOM 1572 C CA . LEU A 1 198 ? 1.483 18.219 26.438 1 96.06 198 LEU A CA 1
ATOM 1573 C C . LEU A 1 198 ? 0.719 16.922 26.672 1 96.06 198 LEU A C 1
ATOM 1575 O O . LEU A 1 198 ? 0.269 16.281 25.719 1 96.06 198 LEU A O 1
ATOM 1579 N N . GLN A 1 199 ? 0.591 16.547 27.938 1 97.38 199 GLN A N 1
ATOM 1580 C CA . GLN A 1 199 ? -0.208 15.375 28.266 1 97.38 199 GLN A CA 1
ATOM 1581 C C . GLN A 1 199 ? -1.673 15.586 27.906 1 97.38 199 GLN A C 1
ATOM 1583 O O . GLN A 1 199 ? -2.334 14.664 27.422 1 97.38 199 GLN A O 1
ATOM 1588 N N . GLN A 1 200 ? -2.127 16.781 28.172 1 96.81 200 GLN A N 1
ATOM 1589 C CA . GLN A 1 200 ? -3.494 17.109 27.781 1 96.81 200 GLN A CA 1
ATOM 1590 C C . GLN A 1 200 ? -3.658 17.062 26.266 1 96.81 200 GLN A C 1
ATOM 1592 O O . GLN A 1 200 ? -4.699 16.656 25.75 1 96.81 200 GLN A O 1
ATOM 1597 N N . ALA A 1 201 ? -2.682 17.562 25.547 1 96.81 201 ALA A N 1
ATOM 1598 C CA . ALA A 1 201 ? -2.703 17.5 24.078 1 96.81 201 ALA A CA 1
ATOM 1599 C C . ALA A 1 201 ? -2.811 16.062 23.594 1 96.81 201 ALA A C 1
ATOM 1601 O O . ALA A 1 201 ? -3.547 15.773 22.656 1 96.81 201 ALA A O 1
ATOM 1602 N N . ARG A 1 202 ? -2.074 15.164 24.234 1 96.75 202 ARG A N 1
ATOM 1603 C CA . ARG A 1 202 ? -2.137 13.75 23.891 1 96.75 202 ARG A CA 1
ATOM 1604 C C . ARG A 1 202 ? -3.541 13.195 24.109 1 96.75 202 ARG A C 1
ATOM 1606 O O . ARG A 1 202 ? -4.039 12.414 23.297 1 96.75 202 ARG A O 1
ATOM 1613 N N . LYS A 1 203 ? -4.16 13.578 25.172 1 97.19 203 LYS A N 1
ATOM 1614 C CA . LYS A 1 203 ? -5.52 13.125 25.453 1 97.19 203 LYS A CA 1
ATOM 1615 C C . LYS A 1 203 ? -6.496 13.609 24.391 1 97.19 203 LYS A C 1
ATOM 1617 O O . LYS A 1 203 ? -7.367 12.852 23.953 1 97.19 203 LYS A O 1
ATOM 1622 N N . GLU A 1 204 ? -6.363 14.852 24.031 1 96.81 204 GLU A N 1
ATOM 1623 C CA . GLU A 1 204 ? -7.211 15.375 22.953 1 96.81 204 GLU A CA 1
ATOM 1624 C C . GLU A 1 204 ? -6.992 14.609 21.656 1 96.81 204 GLU A C 1
ATOM 1626 O O . GLU A 1 204 ? -7.941 14.367 20.906 1 96.81 204 GLU A O 1
ATOM 1631 N N . PHE A 1 205 ? -5.715 14.266 21.406 1 97 205 PHE A N 1
ATOM 1632 C CA . PHE A 1 205 ? -5.336 13.547 20.188 1 97 205 PHE A CA 1
ATOM 1633 C C . PHE A 1 205 ? -6.066 12.211 20.094 1 97 205 PHE A C 1
ATOM 1635 O O . PHE A 1 205 ? -6.441 11.781 19 1 97 205 PHE A O 1
ATOM 1642 N N . GLU A 1 206 ? -6.383 11.617 21.156 1 96.88 206 GLU A N 1
ATOM 1643 C CA . GLU A 1 206 ? -7.031 10.305 21.203 1 96.88 206 GLU A CA 1
ATOM 1644 C C . GLU A 1 206 ? -8.453 10.375 20.656 1 96.88 206 GLU A C 1
ATOM 1646 O O . GLU A 1 206 ? -9.016 9.359 20.25 1 96.88 206 GLU A O 1
ATOM 1651 N N . LYS A 1 207 ? -9.016 11.539 20.625 1 96 207 LYS A N 1
ATOM 1652 C CA . LYS A 1 207 ? -10.383 11.719 20.156 1 96 207 LYS A CA 1
ATOM 1653 C C . LYS A 1 207 ? -10.484 11.43 18.656 1 96 207 LYS A C 1
ATOM 1655 O O . LYS A 1 207 ? -11.586 11.25 18.125 1 96 207 LYS A O 1
ATOM 1660 N N . ILE A 1 208 ? -9.344 11.336 18 1 97.06 208 ILE A N 1
ATOM 1661 C CA . ILE A 1 208 ? -9.328 11.156 16.547 1 97.06 208 ILE A CA 1
ATOM 1662 C C . ILE A 1 208 ? -10.078 9.883 16.188 1 97.06 208 ILE A C 1
ATOM 1664 O O . ILE A 1 208 ? -10.766 9.828 15.156 1 97.06 208 ILE A O 1
ATOM 1668 N N . HIS A 1 209 ? -10.055 8.859 17.031 1 94.75 209 HIS A N 1
ATOM 1669 C CA . HIS A 1 209 ? -10.641 7.555 16.734 1 94.75 209 HIS A CA 1
ATOM 1670 C C . HIS A 1 209 ? -12.164 7.625 16.75 1 94.75 209 HIS A C 1
ATOM 1672 O O . HIS A 1 209 ? -12.836 6.852 16.062 1 94.75 209 HIS A O 1
ATOM 1678 N N . LYS A 1 210 ? -12.617 8.508 17.516 1 94.25 210 LYS A N 1
ATOM 1679 C CA . LYS A 1 210 ? -14.07 8.648 17.641 1 94.25 210 LYS A CA 1
ATOM 1680 C C . LYS A 1 210 ? -14.664 9.359 16.438 1 94.25 210 LYS A C 1
ATOM 1682 O O . LYS A 1 210 ? -15.789 9.07 16.016 1 94.25 210 LYS A O 1
ATOM 1687 N N . TYR A 1 211 ? -13.891 10.188 15.797 1 94.31 211 TYR A N 1
ATOM 1688 C CA . TYR A 1 211 ? -14.5 11.102 14.844 1 94.31 211 TYR A CA 1
ATOM 1689 C C . TYR A 1 211 ? -14.008 10.828 13.43 1 94.31 211 TYR A C 1
ATOM 1691 O O . TYR A 1 211 ? -14.617 11.266 12.453 1 94.31 211 TYR A O 1
ATOM 1699 N N . VAL A 1 212 ? -12.938 10.086 13.289 1 96.69 212 VAL A N 1
ATOM 1700 C CA . VAL A 1 212 ? -12.312 9.93 11.977 1 96.69 212 VAL A CA 1
ATOM 1701 C C . VAL A 1 212 ? -12.195 8.445 11.633 1 96.69 212 VAL A C 1
ATOM 1703 O O . VAL A 1 212 ? -11.562 7.68 12.367 1 96.69 212 VAL A O 1
ATOM 1706 N N . ASP A 1 213 ? -12.805 8.094 10.555 1 95.56 213 ASP A N 1
ATOM 1707 C CA . ASP A 1 213 ? -12.672 6.746 10.016 1 95.56 213 ASP A CA 1
ATOM 1708 C C . ASP A 1 213 ? -11.422 6.617 9.148 1 95.56 213 ASP A C 1
ATOM 1710 O O . ASP A 1 213 ? -11.227 7.391 8.211 1 95.56 213 ASP A O 1
ATOM 1714 N N . PRO A 1 214 ? -10.594 5.617 9.461 1 92 214 PRO A N 1
ATOM 1715 C CA . PRO A 1 214 ? -9.32 5.496 8.75 1 92 214 PRO A CA 1
ATOM 1716 C C . PRO A 1 214 ? -9.5 5.352 7.238 1 92 214 PRO A C 1
ATOM 1718 O O . PRO A 1 214 ? -8.75 5.949 6.461 1 92 214 PRO A O 1
ATOM 1721 N N . ASN A 1 215 ? -10.469 4.586 6.75 1 87.75 215 ASN A N 1
ATOM 1722 C CA . ASN A 1 215 ? -10.672 4.379 5.32 1 87.75 215 ASN A CA 1
ATOM 1723 C C . ASN A 1 215 ? -11.164 5.652 4.633 1 87.75 215 ASN A C 1
ATOM 1725 O O . ASN A 1 215 ? -10.727 5.973 3.527 1 87.75 215 ASN A O 1
ATOM 1729 N N . THR A 1 216 ? -12.062 6.27 5.316 1 92.88 216 THR A N 1
ATOM 1730 C CA . THR A 1 216 ? -12.562 7.527 4.77 1 92.88 216 THR A CA 1
ATOM 1731 C C . THR A 1 216 ? -11.453 8.578 4.723 1 92.88 216 THR A C 1
ATOM 1733 O O . THR A 1 216 ? -11.344 9.328 3.756 1 92.88 216 THR A O 1
ATOM 1736 N N . PHE A 1 217 ? -10.664 8.594 5.789 1 95.12 217 PHE A N 1
ATOM 1737 C CA . PHE A 1 217 ? -9.539 9.523 5.805 1 95.12 217 PHE A CA 1
ATOM 1738 C C . PHE A 1 217 ? -8.586 9.234 4.656 1 95.12 217 PHE A C 1
ATOM 1740 O O . PHE A 1 217 ? -8.258 10.133 3.873 1 95.12 217 PHE A O 1
ATOM 1747 N N . TYR A 1 218 ? -8.227 8.07 4.453 1 90.38 218 TYR A N 1
ATOM 1748 C CA . TYR A 1 218 ? -7.176 7.711 3.508 1 90.38 218 TYR A CA 1
ATOM 1749 C C . TYR A 1 218 ? -7.668 7.848 2.07 1 90.38 218 TYR A C 1
ATOM 1751 O O . TYR A 1 218 ? -6.965 8.391 1.217 1 90.38 218 TYR A O 1
ATOM 1759 N N . ASN A 1 219 ? -8.836 7.418 1.827 1 87.06 219 ASN A N 1
ATOM 1760 C CA . ASN A 1 219 ? -9.305 7.297 0.45 1 87.06 219 ASN A CA 1
ATOM 1761 C C . ASN A 1 219 ? -9.977 8.578 -0.027 1 87.06 219 ASN A C 1
ATOM 1763 O O . ASN A 1 219 ? -10.148 8.781 -1.23 1 87.06 219 ASN A O 1
ATOM 1767 N N . VAL A 1 220 ? -10.375 9.414 0.91 1 92.62 220 VAL A N 1
ATOM 1768 C CA . VAL A 1 220 ? -11.148 10.578 0.495 1 92.62 220 VAL A CA 1
ATOM 1769 C C . VAL A 1 220 ? -10.43 11.852 0.941 1 92.62 220 VAL A C 1
ATOM 1771 O O . VAL A 1 220 ? -9.828 12.555 0.125 1 92.62 220 VAL A O 1
ATOM 1774 N N . LEU A 1 221 ? -10.273 12.07 2.223 1 94.31 221 LEU A N 1
ATOM 1775 C CA . LEU A 1 221 ? -9.781 13.344 2.74 1 94.31 221 LEU A CA 1
ATOM 1776 C C . LEU A 1 221 ? -8.312 13.539 2.383 1 94.31 221 LEU A C 1
ATOM 1778 O O . LEU A 1 221 ? -7.902 14.648 2.018 1 94.31 221 LEU A O 1
ATOM 1782 N N . ARG A 1 222 ? -7.523 12.508 2.562 1 92.06 222 ARG A N 1
ATOM 1783 C CA . ARG A 1 222 ? -6.078 12.602 2.381 1 92.06 222 ARG A CA 1
ATOM 1784 C C . ARG A 1 222 ? -5.73 13.102 0.982 1 92.06 222 ARG A C 1
ATOM 1786 O O . ARG A 1 222 ? -4.742 13.812 0.798 1 92.06 222 ARG A O 1
ATOM 1793 N N . ILE A 1 223 ? -6.59 12.812 0.033 1 91.81 223 ILE A N 1
ATOM 1794 C CA . ILE A 1 223 ? -6.371 13.219 -1.351 1 91.81 223 ILE A CA 1
ATOM 1795 C C . ILE A 1 223 ? -6.332 14.742 -1.439 1 91.81 223 ILE A C 1
ATOM 1797 O O . ILE A 1 223 ? -5.438 15.312 -2.072 1 91.81 223 ILE A O 1
ATOM 1801 N N . TYR A 1 224 ? -7.191 15.375 -0.71 1 94.88 224 TYR A N 1
ATOM 1802 C CA . TYR A 1 224 ? -7.316 16.828 -0.781 1 94.88 224 TYR A CA 1
ATOM 1803 C C . TYR A 1 224 ? -6.227 17.516 0.037 1 94.88 224 TYR A C 1
ATOM 1805 O O . TYR A 1 224 ? -6.012 18.719 -0.087 1 94.88 224 TYR A O 1
ATOM 1813 N N . LEU A 1 225 ? -5.508 16.781 0.856 1 94.56 225 LEU A N 1
ATOM 1814 C CA . LEU A 1 225 ? -4.445 17.344 1.677 1 94.56 225 LEU A CA 1
ATOM 1815 C C . LEU A 1 225 ? -3.096 17.219 0.977 1 94.56 225 LEU A C 1
ATOM 1817 O O . LEU A 1 225 ? -2.119 17.859 1.387 1 94.56 225 LEU A O 1
ATOM 1821 N N . SER A 1 226 ? -3.096 16.469 -0.154 1 92.25 226 SER A N 1
ATOM 1822 C CA . SER A 1 226 ? -1.844 16.188 -0.852 1 92.25 226 SER A CA 1
ATOM 1823 C C . SER A 1 226 ? -1.382 17.391 -1.66 1 92.25 226 SER A C 1
ATOM 1825 O O . SER A 1 226 ? -2.139 17.938 -2.471 1 92.25 226 SER A O 1
ATOM 1827 N N . GLY A 1 227 ? -0.164 17.797 -1.4 1 94.12 227 GLY A N 1
ATOM 1828 C CA . GLY A 1 227 ? 0.438 18.812 -2.252 1 94.12 227 GLY A CA 1
ATOM 1829 C C . GLY A 1 227 ? 1.026 18.234 -3.529 1 94.12 227 GLY A C 1
ATOM 1830 O O . GLY A 1 227 ? 0.676 17.141 -3.943 1 94.12 227 GLY A O 1
ATOM 1831 N N . TRP A 1 228 ? 1.684 18.984 -4.211 1 93.62 228 TRP A N 1
ATOM 1832 C CA . TRP A 1 228 ? 2.254 18.547 -5.48 1 93.62 228 TRP A CA 1
ATOM 1833 C C . TRP A 1 228 ? 3.773 18.656 -5.461 1 93.62 228 TRP A C 1
ATOM 1835 O O . TRP A 1 228 ? 4.41 18.766 -6.512 1 93.62 228 TRP A O 1
ATOM 1845 N N . LYS A 1 229 ? 4.309 18.781 -4.219 1 90.25 229 LYS A N 1
ATOM 1846 C CA . LYS A 1 229 ? 5.738 18.531 -4.043 1 90.25 229 LYS A CA 1
ATOM 1847 C C . LYS A 1 229 ? 6.027 17.031 -3.963 1 90.25 229 LYS A C 1
ATOM 1849 O O . LYS A 1 229 ? 5.438 16.328 -3.143 1 90.25 229 LYS A O 1
ATOM 1854 N N . ASN A 1 230 ? 6.902 16.547 -4.809 1 79.56 230 ASN A N 1
ATOM 1855 C CA . ASN A 1 230 ? 7.25 15.141 -4.855 1 79.56 230 ASN A CA 1
ATOM 1856 C C . ASN A 1 230 ? 6.02 14.266 -5.062 1 79.56 230 ASN A C 1
ATOM 1858 O O . ASN A 1 230 ? 5.891 13.211 -4.438 1 79.56 230 ASN A O 1
ATOM 1862 N N . SER A 1 231 ? 5.117 14.773 -5.848 1 82 231 SER A N 1
ATOM 1863 C CA . SER A 1 231 ? 3.881 14.055 -6.133 1 82 231 SER A CA 1
ATOM 1864 C C . SER A 1 231 ? 4.023 13.188 -7.383 1 82 231 SER A C 1
ATOM 1866 O O . SER A 1 231 ? 4.516 13.648 -8.414 1 82 231 SER A O 1
ATOM 1868 N N . SER A 1 232 ? 3.637 11.961 -7.277 1 74.38 232 SER A N 1
ATOM 1869 C CA . SER A 1 232 ? 3.664 11.086 -8.445 1 74.38 232 SER A CA 1
ATOM 1870 C C . SER A 1 232 ? 2.594 11.484 -9.453 1 74.38 232 SER A C 1
ATOM 1872 O O . SER A 1 232 ? 2.746 11.242 -10.656 1 74.38 232 SER A O 1
ATOM 1874 N N . LYS A 1 233 ? 1.577 12.117 -9.016 1 79.12 233 LYS A N 1
ATOM 1875 C CA . LYS A 1 233 ? 0.467 12.516 -9.875 1 79.12 233 LYS A CA 1
ATOM 1876 C C . LYS A 1 233 ? 0.747 13.859 -10.547 1 79.12 233 LYS A C 1
ATOM 1878 O O . LYS A 1 233 ? 0.201 14.148 -11.617 1 79.12 233 LYS A O 1
ATOM 1883 N N . LEU A 1 234 ? 1.531 14.688 -9.922 1 87.81 234 LEU A N 1
ATOM 1884 C CA . LEU A 1 234 ? 1.975 15.969 -10.445 1 87.81 234 LEU A CA 1
ATOM 1885 C C . LEU A 1 234 ? 3.49 16.109 -10.344 1 87.81 234 LEU A C 1
ATOM 1887 O O . LEU A 1 234 ? 3.992 16.969 -9.609 1 87.81 234 LEU A O 1
ATOM 1891 N N . PRO A 1 235 ? 4.184 15.359 -11.117 1 81.88 235 PRO A N 1
ATOM 1892 C CA . PRO A 1 235 ? 5.641 15.281 -10.969 1 81.88 235 PRO A CA 1
ATOM 1893 C C . PRO A 1 235 ? 6.34 16.609 -11.258 1 81.88 235 PRO A C 1
ATOM 1895 O O . PRO A 1 235 ? 7.426 16.859 -10.734 1 81.88 235 PRO A O 1
ATOM 1898 N N . LYS A 1 236 ? 5.762 17.438 -12.078 1 89.5 236 LYS A N 1
ATOM 1899 C CA . LYS A 1 236 ? 6.379 18.719 -12.422 1 89.5 236 LYS A CA 1
ATOM 1900 C C . LYS A 1 236 ? 5.855 19.844 -11.523 1 89.5 236 LYS A C 1
ATOM 1902 O O . LYS A 1 236 ? 6.301 20.984 -11.633 1 89.5 236 LYS A O 1
ATOM 1907 N N . GLY A 1 237 ? 4.895 19.531 -10.68 1 94.06 237 GLY A N 1
ATOM 1908 C CA . GLY A 1 237 ? 4.238 20.547 -9.867 1 94.06 237 GLY A CA 1
ATOM 1909 C C . GLY A 1 237 ? 2.969 21.094 -10.492 1 94.06 237 GLY A C 1
ATOM 1910 O O . GLY A 1 237 ? 2.412 20.484 -11.406 1 94.06 237 GLY A O 1
ATOM 1911 N N . LEU A 1 238 ? 2.488 22.156 -9.953 1 96.81 238 LEU A N 1
ATOM 1912 C CA . LEU A 1 238 ? 1.255 22.781 -10.422 1 96.81 238 LEU A CA 1
ATOM 1913 C C . LEU A 1 238 ? 1.542 24.125 -11.086 1 96.81 238 LEU A C 1
ATOM 1915 O O . LEU A 1 238 ? 2.318 24.922 -10.57 1 96.81 238 LEU A O 1
ATOM 1919 N N . LYS A 1 239 ? 0.995 24.281 -12.242 1 97.5 239 LYS A N 1
ATOM 1920 C CA . LYS A 1 239 ? 1.115 25.562 -12.914 1 97.5 239 LYS A CA 1
ATOM 1921 C C . LYS A 1 239 ? 0.054 26.547 -12.414 1 97.5 239 LYS A C 1
ATOM 1923 O O . LYS A 1 239 ? -1.143 26.25 -12.469 1 97.5 239 LYS A O 1
ATOM 1928 N N . TYR A 1 240 ? 0.503 27.672 -11.922 1 98.25 240 TYR A N 1
ATOM 1929 C CA . TYR A 1 240 ? -0.376 28.766 -11.523 1 98.25 240 TYR A CA 1
ATOM 1930 C C . TYR A 1 240 ? -0.512 29.797 -12.648 1 98.25 240 TYR A C 1
ATOM 1932 O O . TYR A 1 240 ? 0.32 30.688 -12.781 1 98.25 240 TYR A O 1
ATOM 1940 N N . GLU A 1 241 ? -1.597 29.609 -13.344 1 97.5 241 GLU A N 1
ATOM 1941 C CA . GLU A 1 241 ? -1.784 30.391 -14.555 1 97.5 241 GLU A CA 1
ATOM 1942 C C . GLU A 1 241 ? -1.854 31.891 -14.242 1 97.5 241 GLU A C 1
ATOM 1944 O O . GLU A 1 241 ? -2.582 32.312 -13.336 1 97.5 241 GLU A O 1
ATOM 1949 N N . GLY A 1 242 ? -1.021 32.656 -14.992 1 95.38 242 GLY A N 1
ATOM 1950 C CA . GLY A 1 242 ? -1.053 34.094 -14.844 1 95.38 242 GLY A CA 1
ATOM 1951 C C . GLY A 1 242 ? -0.065 34.625 -13.812 1 95.38 242 GLY A C 1
ATOM 1952 O O . GLY A 1 242 ? 0.189 35.812 -13.734 1 95.38 242 GLY A O 1
ATOM 1953 N N . PHE A 1 243 ? 0.425 33.719 -13.047 1 92.81 243 PHE A N 1
ATOM 1954 C CA . PHE A 1 243 ? 1.355 34.125 -12 1 92.81 243 PHE A CA 1
ATOM 1955 C C . PHE A 1 243 ? 2.762 33.625 -12.305 1 92.81 243 PHE A C 1
ATOM 1957 O O . PHE A 1 243 ? 3.742 34.344 -12.086 1 92.81 243 PHE A O 1
ATOM 1964 N N . SER A 1 244 ? 2.826 32.438 -12.688 1 89.88 244 SER A N 1
ATOM 1965 C CA . SER A 1 244 ? 4.121 31.828 -13.008 1 89.88 244 SER A CA 1
ATOM 1966 C C . SER A 1 244 ? 4.062 31.031 -14.305 1 89.88 244 SER A C 1
ATOM 1968 O O . SER A 1 244 ? 3.074 30.359 -14.586 1 89.88 244 SER A O 1
ATOM 1970 N N . ASP A 1 245 ? 5.148 31.031 -15.094 1 90.38 245 ASP A N 1
ATOM 1971 C CA . ASP A 1 245 ? 5.223 30.281 -16.344 1 90.38 245 ASP A CA 1
ATOM 1972 C C . ASP A 1 245 ? 5.625 28.844 -16.094 1 90.38 245 ASP A C 1
ATOM 1974 O O . ASP A 1 245 ? 5.309 27.953 -16.891 1 90.38 245 ASP A O 1
ATOM 1978 N N . THR A 1 246 ? 6.297 28.703 -14.961 1 93.81 246 THR A N 1
ATOM 1979 C CA . THR A 1 246 ? 6.754 27.344 -14.641 1 93.81 246 THR A CA 1
ATOM 1980 C C . THR A 1 246 ? 5.969 26.781 -13.461 1 93.81 246 THR A C 1
ATOM 1982 O O . THR A 1 246 ? 5.609 27.516 -12.539 1 93.81 246 THR A O 1
ATOM 1985 N N . PRO A 1 247 ? 5.684 25.531 -13.492 1 95.81 247 PRO A N 1
ATOM 1986 C CA . PRO A 1 247 ? 5 24.891 -12.359 1 95.81 247 PRO A CA 1
ATOM 1987 C C . PRO A 1 247 ? 5.766 25.047 -11.047 1 95.81 247 PRO A C 1
ATOM 1989 O O . PRO A 1 247 ? 6.992 25.172 -11.055 1 95.81 247 PRO A O 1
ATOM 1992 N N . ARG A 1 248 ? 5.047 25.141 -10.008 1 96.38 248 ARG A N 1
ATOM 1993 C CA . ARG A 1 248 ? 5.609 25.281 -8.672 1 96.38 248 ARG A CA 1
ATOM 1994 C C . ARG A 1 248 ? 5.297 24.062 -7.82 1 96.38 248 ARG A C 1
ATOM 1996 O O . ARG A 1 248 ? 4.285 23.391 -8.031 1 96.38 248 ARG A O 1
ATOM 2003 N N . GLU A 1 249 ? 6.195 23.781 -6.918 1 95.25 249 GLU A N 1
ATOM 2004 C CA . GLU A 1 249 ? 6.043 22.625 -6.027 1 95.25 249 GLU A CA 1
ATOM 2005 C C . GLU A 1 249 ? 5.828 23.078 -4.586 1 95.25 249 GLU A C 1
ATOM 2007 O O . GLU A 1 249 ? 6.633 23.828 -4.035 1 95.25 249 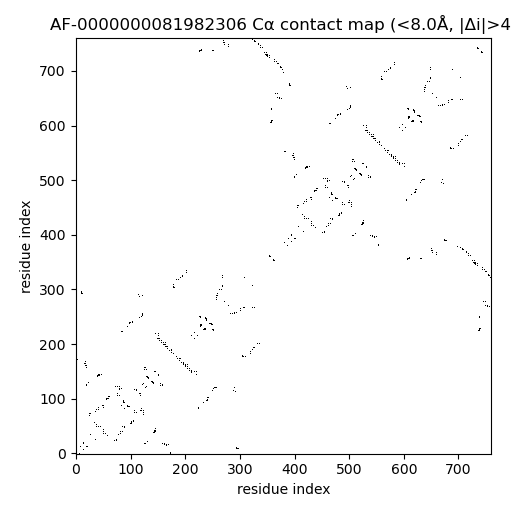GLU A O 1
ATOM 2012 N N . TYR A 1 250 ? 4.77 22.641 -4 1 95.94 250 TYR A N 1
ATOM 2013 C CA . TYR A 1 250 ? 4.457 22.953 -2.611 1 95.94 250 TYR A CA 1
ATOM 2014 C C . TYR A 1 250 ? 3.971 21.719 -1.863 1 95.94 250 TYR A C 1
ATOM 2016 O O . TYR A 1 250 ? 3.289 20.875 -2.438 1 95.94 250 TYR A O 1
ATOM 2024 N N . ALA A 1 251 ? 4.355 21.578 -0.571 1 94.06 251 ALA A N 1
ATOM 2025 C CA . ALA A 1 251 ? 3.846 20.531 0.317 1 94.06 251 ALA A CA 1
ATOM 2026 C C . ALA A 1 251 ? 2.467 20.906 0.856 1 94.06 251 ALA A C 1
ATOM 2028 O O . ALA A 1 251 ? 2.209 22.062 1.184 1 94.06 251 ALA A O 1
ATOM 2029 N N . GLY A 1 252 ? 1.597 19.953 0.863 1 94.75 252 GLY A N 1
ATOM 2030 C CA . GLY A 1 252 ? 0.274 20.188 1.42 1 94.75 252 GLY A CA 1
ATOM 2031 C C . GLY A 1 252 ? 0.28 20.328 2.93 1 94.75 252 GLY A C 1
ATOM 2032 O O . GLY A 1 252 ? 1.322 20.172 3.57 1 94.75 252 GLY A O 1
ATOM 2033 N N . GLY A 1 253 ? -0.871 20.703 3.457 1 94.19 253 GLY A N 1
ATOM 2034 C CA . GLY A 1 253 ? -0.998 20.844 4.898 1 94.19 253 GLY A CA 1
ATOM 2035 C C . GLY A 1 253 ? -0.661 19.578 5.664 1 94.19 253 GLY A C 1
ATOM 2036 O O . GLY A 1 253 ? -1.105 18.5 5.297 1 94.19 253 GLY A O 1
ATOM 2037 N N . SER A 1 254 ? 0.129 19.75 6.73 1 93.31 254 SER A N 1
ATOM 2038 C CA . SER A 1 254 ? 0.566 18.609 7.539 1 93.31 254 SER A CA 1
ATOM 2039 C C . SER A 1 254 ? 0.889 19.047 8.969 1 93.31 254 SER A C 1
ATOM 2041 O O . SER A 1 254 ? 1.059 20.234 9.234 1 93.31 254 SER A O 1
ATOM 2043 N N . ALA A 1 255 ? 1.003 18.031 9.844 1 93.12 255 ALA A N 1
ATOM 2044 C CA . ALA A 1 255 ? 1.318 18.297 11.242 1 93.12 255 ALA A CA 1
ATOM 2045 C C . ALA A 1 255 ? 2.723 18.875 11.391 1 93.12 255 ALA A C 1
ATOM 2047 O O . ALA A 1 255 ? 3.01 19.578 12.359 1 93.12 255 ALA A O 1
ATOM 2048 N N . ALA A 1 256 ? 3.57 18.625 10.414 1 92.75 256 ALA A N 1
ATOM 2049 C CA . ALA A 1 256 ? 4.926 19.172 10.453 1 92.75 256 ALA A CA 1
ATOM 2050 C C . ALA A 1 256 ? 4.914 20.703 10.359 1 92.75 256 ALA A C 1
ATOM 2052 O O . ALA A 1 256 ? 5.898 21.359 10.695 1 92.75 256 ALA A O 1
ATOM 2053 N N . GLN A 1 257 ? 3.811 21.203 9.938 1 96.31 257 GLN A N 1
ATOM 2054 C CA . GLN A 1 257 ? 3.682 22.641 9.75 1 96.31 257 GLN A CA 1
ATOM 2055 C C . GLN A 1 257 ? 3.152 23.328 11.016 1 96.31 257 GLN A C 1
ATOM 2057 O O . GLN A 1 257 ? 2.975 24.547 11.047 1 96.31 257 GLN A O 1
ATOM 2062 N N . SER A 1 258 ? 2.914 22.578 12.07 1 95.69 258 SER A N 1
ATOM 2063 C CA . SER A 1 258 ? 2.494 23.141 13.344 1 95.69 258 SER A CA 1
ATOM 2064 C C . SER A 1 258 ? 3.629 23.922 14 1 95.69 258 SER A C 1
ATOM 2066 O O . SER A 1 258 ? 4.73 23.391 14.172 1 95.69 258 SER A O 1
ATOM 2068 N N . SER A 1 259 ? 3.369 25.125 14.383 1 95 259 SER A N 1
ATOM 2069 C CA . SER A 1 259 ? 4.379 25.953 15.039 1 95 259 SER A CA 1
ATOM 2070 C C . SER A 1 259 ? 4.59 25.516 16.484 1 95 259 SER A C 1
ATOM 2072 O O . SER A 1 259 ? 5.711 25.562 17 1 95 259 SER A O 1
ATOM 2074 N N . ILE A 1 260 ? 3.57 25.047 17.047 1 93.94 260 ILE A N 1
ATOM 2075 C CA . ILE A 1 260 ? 3.564 24.797 18.484 1 93.94 260 ILE A CA 1
ATOM 2076 C C . ILE A 1 260 ? 4.555 23.688 18.828 1 93.94 260 ILE A C 1
ATOM 2078 O O . ILE A 1 260 ? 5.312 23.797 19.797 1 93.94 260 ILE A O 1
ATOM 2082 N N . PHE A 1 261 ? 4.621 22.719 18.109 1 92.12 261 PHE A N 1
ATOM 2083 C CA . PHE A 1 261 ? 5.441 21.562 18.484 1 92.12 261 PHE A CA 1
ATOM 2084 C C . PHE A 1 261 ? 6.91 21.844 18.188 1 92.12 261 PHE A C 1
ATOM 2086 O O . PHE A 1 261 ? 7.793 21.359 18.906 1 92.12 261 PHE A O 1
ATOM 2093 N N . GLN A 1 262 ? 7.148 22.641 17.172 1 92.12 262 GLN A N 1
ATOM 2094 C CA . GLN A 1 262 ? 8.539 23.016 16.938 1 92.12 262 GLN A CA 1
ATOM 2095 C C . GLN A 1 262 ? 9.016 24.016 18.016 1 92.12 262 GLN A C 1
ATOM 2097 O O . GLN A 1 262 ? 10.211 24.094 18.297 1 92.12 262 GLN A O 1
ATOM 2102 N N . CYS A 1 263 ? 8.117 24.766 18.594 1 93.38 263 CYS A N 1
ATOM 2103 C CA . CYS A 1 263 ? 8.469 25.609 19.734 1 93.38 263 CYS A CA 1
ATOM 2104 C C . CYS A 1 263 ? 9.008 24.766 20.875 1 93.38 263 CYS A C 1
ATOM 2106 O O . CYS A 1 263 ? 10.016 25.125 21.5 1 93.38 263 CYS A O 1
ATOM 2108 N N . PHE A 1 264 ? 8.336 23.672 21.141 1 93.88 264 PHE A N 1
ATOM 2109 C CA . PHE A 1 264 ? 8.75 22.828 22.25 1 93.88 264 PHE A CA 1
ATOM 2110 C C . PHE A 1 264 ? 10.086 22.141 21.938 1 93.88 264 PHE A C 1
ATOM 2112 O O . PHE A 1 264 ? 10.891 21.922 22.844 1 93.88 264 PHE A O 1
ATOM 2119 N N . ASP A 1 265 ? 10.273 21.812 20.641 1 92.56 265 ASP A N 1
ATOM 2120 C CA . ASP A 1 265 ? 11.586 21.297 20.266 1 92.56 265 ASP A CA 1
ATOM 2121 C C . ASP A 1 265 ? 12.688 22.297 20.609 1 92.56 265 ASP A C 1
ATOM 2123 O O . ASP A 1 265 ? 13.695 21.938 21.219 1 92.56 265 ASP A O 1
ATOM 2127 N N . VAL A 1 266 ? 12.484 23.5 20.234 1 92.19 266 VAL A N 1
ATOM 2128 C CA . VAL A 1 266 ? 13.469 24.547 20.469 1 92.19 266 VAL A CA 1
ATOM 2129 C C . VAL A 1 266 ? 13.641 24.766 21.969 1 92.19 266 VAL A C 1
ATOM 2131 O O . VAL A 1 266 ? 14.773 24.844 22.469 1 92.19 266 VAL A O 1
ATOM 2134 N N . LEU A 1 267 ? 12.594 24.859 22.672 1 92.75 267 LEU A N 1
ATOM 2135 C CA . LEU A 1 267 ? 12.609 25.141 24.109 1 92.75 267 LEU A CA 1
ATOM 2136 C C . LEU A 1 267 ? 13.383 24.062 24.875 1 92.75 267 LEU A C 1
ATOM 2138 O O . LEU A 1 267 ? 14.125 24.375 25.797 1 92.75 267 LEU A O 1
ATOM 2142 N N . LEU A 1 268 ? 13.148 22.812 24.5 1 93.12 268 LEU A N 1
ATOM 2143 C CA . LEU A 1 268 ? 13.758 21.703 25.203 1 93.12 268 LEU A CA 1
ATOM 2144 C C . LEU A 1 268 ? 15.133 21.375 24.641 1 93.12 268 LEU A C 1
ATOM 2146 O O . LEU A 1 268 ? 15.797 20.453 25.109 1 93.12 268 LEU A O 1
ATOM 2150 N N . GLY A 1 269 ? 15.492 22.141 23.578 1 91.06 269 GLY A N 1
ATOM 2151 C CA . GLY A 1 269 ? 16.812 21.969 23 1 91.06 269 GLY A CA 1
ATOM 2152 C C . GLY A 1 269 ? 16.922 20.75 22.109 1 91.06 269 GLY A C 1
ATOM 2153 O O . GLY A 1 269 ? 18.016 20.266 21.844 1 91.06 269 GLY A O 1
ATOM 2154 N N . ILE A 1 270 ? 15.797 20.25 21.688 1 88.94 270 ILE A N 1
ATOM 2155 C CA . ILE A 1 270 ? 15.773 19.062 20.844 1 88.94 270 ILE A CA 1
ATOM 2156 C C . ILE A 1 270 ? 16.188 19.438 19.422 1 88.94 270 ILE A C 1
ATOM 2158 O O . ILE A 1 270 ? 15.508 20.219 18.75 1 88.94 270 ILE A O 1
ATOM 2162 N N . GLN A 1 271 ? 17.391 18.969 19 1 79.75 271 GLN A N 1
ATOM 2163 C CA . GLN A 1 271 ? 17.891 19.203 17.641 1 79.75 271 GLN A CA 1
ATOM 2164 C C . GLN A 1 271 ? 17.922 17.906 16.844 1 79.75 271 GLN A C 1
ATOM 2166 O O . GLN A 1 271 ? 18.672 16.969 17.188 1 79.75 271 GLN A O 1
ATOM 2171 N N . GLN A 1 272 ? 17.141 17.859 15.922 1 74.31 272 GLN A N 1
ATOM 2172 C CA . GLN A 1 272 ? 17.094 16.672 15.086 1 74.31 272 GLN A CA 1
ATOM 2173 C C . GLN A 1 272 ? 18.375 16.5 14.289 1 74.31 272 GLN A C 1
ATOM 2175 O O . GLN A 1 272 ? 18.969 17.484 13.828 1 74.31 272 GLN A O 1
ATOM 2180 N N . GLN A 1 273 ? 19.328 15.445 14.648 1 57.75 273 GLN A N 1
ATOM 2181 C CA . GLN A 1 273 ? 20.688 15.195 14.172 1 57.75 273 GLN A CA 1
ATOM 2182 C C . GLN A 1 273 ? 20.703 14.898 12.672 1 57.75 273 GLN A C 1
ATOM 2184 O O . GLN A 1 273 ? 19.688 14.469 12.109 1 57.75 273 GLN A O 1
ATOM 2189 N N . SER A 1 274 ? 22.031 15.227 12.141 1 47.66 274 SER A N 1
ATOM 2190 C CA . SER A 1 274 ? 22.469 15.125 10.75 1 47.66 274 SER A CA 1
ATOM 2191 C C . SER A 1 274 ? 22.219 13.734 10.188 1 47.66 274 SER A C 1
ATOM 2193 O O . SER A 1 274 ? 22.109 13.562 8.977 1 47.66 274 SER A O 1
ATOM 2195 N N . GLY A 1 275 ? 22.688 12.789 10.844 1 44.31 275 GLY A N 1
ATOM 2196 C CA . GLY A 1 275 ? 22.656 11.547 10.086 1 44.31 275 GLY A CA 1
ATOM 2197 C C . GLY A 1 275 ? 21.406 11.383 9.25 1 44.31 275 GLY A C 1
ATOM 2198 O O . GLY A 1 275 ? 21.469 10.93 8.109 1 44.31 275 GLY A O 1
ATOM 2199 N N . GLU A 1 276 ? 20.234 11.625 9.898 1 49.66 276 GLU A N 1
ATOM 2200 C CA . GLU A 1 276 ? 19.078 11.617 9 1 49.66 276 GLU A CA 1
ATOM 2201 C C . GLU A 1 276 ? 18.719 13.023 8.539 1 49.66 276 GLU A C 1
ATOM 2203 O O . GLU A 1 276 ? 17.844 13.672 9.109 1 49.66 276 GLU A O 1
ATOM 2208 N N . GLU A 1 277 ? 19.766 13.891 8.195 1 53.56 277 GLU A N 1
ATOM 2209 C CA . GLU A 1 277 ? 19.781 15.219 7.59 1 53.56 277 GLU A CA 1
ATOM 2210 C C . GLU A 1 277 ? 18.484 15.523 6.863 1 53.56 277 GLU A C 1
ATOM 2212 O O . GLU A 1 277 ? 18.016 16.656 6.871 1 53.56 277 GLU A O 1
ATOM 2217 N N . SER A 1 278 ? 17.859 14.477 6.832 1 73.44 278 SER A N 1
ATOM 2218 C CA . SER A 1 278 ? 16.672 14.586 5.996 1 73.44 278 SER A CA 1
ATOM 2219 C C . SER A 1 278 ? 15.469 15.062 6.809 1 73.44 278 SER A C 1
ATOM 2221 O O . SER A 1 278 ? 14.734 15.945 6.375 1 73.44 278 SER A O 1
ATOM 2223 N N . ALA A 1 279 ? 15.492 14.742 8.281 1 78.19 279 ALA A N 1
ATOM 2224 C CA . ALA A 1 279 ? 14.32 15.125 9.062 1 78.19 279 ALA A CA 1
ATOM 2225 C C . ALA A 1 279 ? 14.406 16.578 9.508 1 78.19 279 ALA A C 1
ATOM 2227 O O . ALA A 1 279 ? 13.422 17.312 9.445 1 78.19 279 ALA A O 1
ATOM 2228 N N . ALA A 1 280 ? 15.672 16.984 9.977 1 82.56 280 ALA A N 1
ATOM 2229 C CA . ALA A 1 280 ? 15.898 18.375 10.391 1 82.56 280 ALA A CA 1
ATOM 2230 C C . ALA A 1 280 ? 15.633 19.344 9.234 1 82.56 280 ALA A C 1
ATOM 2232 O O . ALA A 1 280 ? 14.984 20.375 9.414 1 82.56 280 ALA A O 1
ATOM 2233 N N . ARG A 1 281 ? 16.156 18.922 8.109 1 86.88 281 ARG A N 1
ATOM 2234 C CA . ARG A 1 281 ? 15.977 19.766 6.93 1 86.88 281 ARG A CA 1
ATOM 2235 C C . ARG A 1 281 ? 14.5 19.891 6.57 1 86.88 281 ARG A C 1
ATOM 2237 O O . ARG A 1 281 ? 14.031 20.969 6.191 1 86.88 281 ARG A O 1
ATOM 2244 N N . PHE A 1 282 ? 13.805 18.859 6.734 1 87.56 282 PHE A N 1
ATOM 2245 C CA . PHE A 1 282 ? 12.383 18.859 6.43 1 87.56 282 PHE A CA 1
ATOM 2246 C C . PHE A 1 282 ? 11.617 19.766 7.395 1 87.56 282 PHE A C 1
ATOM 2248 O O . PHE A 1 282 ? 10.766 20.547 6.98 1 87.56 282 PHE A O 1
ATOM 2255 N N . LEU A 1 283 ? 11.891 19.594 8.695 1 90 283 LEU A N 1
ATOM 2256 C CA . LEU A 1 283 ? 11.195 20.406 9.688 1 90 283 LEU A CA 1
ATOM 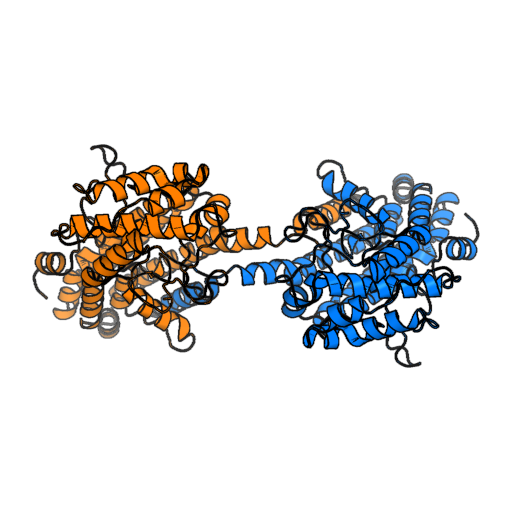2257 C C . LEU A 1 283 ? 11.492 21.891 9.477 1 90 283 LEU A C 1
ATOM 2259 O O . LEU A 1 283 ? 10.617 22.734 9.656 1 90 283 LEU A O 1
ATOM 2263 N N . GLN A 1 284 ? 12.703 22.188 9.102 1 91.5 284 GLN A N 1
ATOM 2264 C CA . GLN A 1 284 ? 13.062 23.578 8.797 1 91.5 284 GLN A CA 1
ATOM 2265 C C . GLN A 1 284 ? 12.297 24.078 7.574 1 91.5 284 GLN A C 1
ATOM 2267 O O . GLN A 1 284 ? 11.859 25.234 7.543 1 91.5 284 GLN A O 1
ATOM 2272 N N . GLU A 1 285 ? 12.203 23.234 6.594 1 92.69 285 GLU A N 1
ATOM 2273 C CA . GLU A 1 285 ? 11.445 23.609 5.402 1 92.69 285 GLU A CA 1
ATOM 2274 C C . GLU A 1 285 ? 9.984 23.891 5.738 1 92.69 285 GLU A C 1
ATOM 2276 O O . GLU A 1 285 ? 9.375 24.797 5.18 1 92.69 285 GLU A O 1
ATOM 2281 N N . MET A 1 286 ? 9.43 23.109 6.629 1 94.56 286 MET A N 1
ATOM 2282 C CA . MET A 1 286 ? 8.023 23.25 6.992 1 94.56 286 MET A CA 1
ATOM 2283 C C . MET A 1 286 ? 7.777 24.578 7.688 1 94.56 286 MET A C 1
ATOM 2285 O O . MET A 1 286 ? 6.648 25.078 7.707 1 94.56 286 MET A O 1
ATOM 2289 N N . ARG A 1 287 ? 8.812 25.219 8.234 1 95.81 287 ARG A N 1
ATOM 2290 C CA . ARG A 1 287 ? 8.648 26.531 8.859 1 95.81 287 ARG A CA 1
ATOM 2291 C C . ARG A 1 287 ? 8.266 27.578 7.828 1 95.81 287 ARG A C 1
ATOM 2293 O O . ARG A 1 287 ? 7.645 28.594 8.164 1 95.81 287 ARG A O 1
ATOM 2300 N N . LYS A 1 288 ? 8.633 27.312 6.578 1 96.25 288 LYS A N 1
ATOM 2301 C CA . LYS A 1 288 ? 8.273 28.234 5.504 1 96.25 288 LYS A CA 1
ATOM 2302 C C . LYS A 1 288 ? 6.77 28.203 5.234 1 96.25 288 LYS A C 1
ATOM 2304 O O . LYS A 1 288 ? 6.234 29.094 4.566 1 96.25 288 LYS A O 1
ATOM 2309 N N . TYR A 1 289 ? 6.121 27.219 5.77 1 97.56 289 TYR A N 1
ATOM 2310 C CA . TYR A 1 289 ? 4.684 27.062 5.57 1 97.56 289 TYR A CA 1
ATOM 2311 C C . TYR A 1 289 ? 3.904 27.609 6.766 1 97.56 289 TYR A C 1
ATOM 2313 O O . TYR A 1 289 ? 2.676 27.5 6.809 1 97.56 289 TYR A O 1
ATOM 2321 N N . MET A 1 290 ? 4.617 28.188 7.75 1 97.81 290 MET A N 1
ATOM 2322 C CA . MET A 1 290 ? 4.02 28.844 8.906 1 97.81 290 MET A CA 1
ATOM 2323 C C . MET A 1 290 ? 3.838 30.344 8.656 1 97.81 290 MET A C 1
ATOM 2325 O O . MET A 1 290 ? 4.582 30.938 7.875 1 97.81 290 MET A O 1
ATOM 2329 N N . PRO A 1 291 ? 2.82 30.922 9.312 1 96.88 291 PRO A N 1
ATOM 2330 C CA . PRO A 1 291 ? 2.775 32.375 9.242 1 96.88 291 PRO A CA 1
ATOM 2331 C C . PRO A 1 291 ? 4.09 33.031 9.664 1 96.88 291 PRO A C 1
ATOM 2333 O O . PRO A 1 291 ? 4.742 32.562 10.602 1 96.88 291 PRO A O 1
ATOM 2336 N N . PRO A 1 292 ? 4.484 34.094 8.969 1 96.81 292 PRO A N 1
ATOM 2337 C CA . PRO A 1 292 ? 5.758 34.75 9.281 1 96.81 292 PRO A CA 1
ATOM 2338 C C . PRO A 1 292 ? 5.898 35.125 10.758 1 96.81 292 PRO A C 1
ATOM 2340 O O . PRO A 1 292 ? 6.992 35 11.32 1 96.81 292 PRO A O 1
ATOM 2343 N N . THR A 1 293 ? 4.867 35.562 11.359 1 95.44 293 THR A N 1
ATOM 2344 C CA . THR A 1 293 ? 4.93 35.906 12.766 1 95.44 293 THR A CA 1
ATOM 2345 C C . THR A 1 293 ? 5.242 34.719 13.633 1 95.44 293 THR A C 1
ATOM 2347 O O . THR A 1 293 ? 5.961 34.812 14.633 1 95.44 293 THR A O 1
ATOM 2350 N N . HIS A 1 294 ? 4.688 33.562 13.305 1 95.25 294 HIS A N 1
ATOM 2351 C CA . HIS A 1 294 ? 4.992 32.344 14.031 1 95.25 294 HIS A CA 1
ATOM 2352 C C . HIS A 1 294 ? 6.461 31.938 13.867 1 95.25 294 HIS A C 1
ATOM 2354 O O . HIS A 1 294 ? 7.121 31.578 14.844 1 95.25 294 HIS A O 1
ATOM 2360 N N . ARG A 1 295 ? 6.91 32.062 12.672 1 95.25 295 ARG A N 1
ATOM 2361 C CA . ARG A 1 295 ? 8.312 31.75 12.383 1 95.25 295 ARG A CA 1
ATOM 2362 C C . ARG A 1 295 ? 9.242 32.656 13.188 1 95.25 295 ARG A C 1
ATOM 2364 O O . ARG A 1 295 ? 10.258 32.188 13.711 1 95.25 295 ARG A O 1
ATOM 2371 N N . LYS A 1 296 ? 8.93 33.875 13.172 1 94.56 296 LYS A N 1
ATOM 2372 C CA . LYS A 1 296 ? 9.742 34.812 13.922 1 94.56 296 LYS A CA 1
ATOM 2373 C C . LYS A 1 296 ? 9.766 34.469 15.406 1 94.56 296 LYS A C 1
ATOM 2375 O O . LYS A 1 296 ? 10.789 34.656 16.078 1 94.56 296 LYS A O 1
ATOM 2380 N N . PHE A 1 297 ? 8.664 34.094 15.922 1 93.44 297 PHE A N 1
ATOM 2381 C CA . PHE A 1 297 ? 8.625 33.688 17.328 1 93.44 297 PHE A CA 1
ATOM 2382 C C . PHE A 1 297 ? 9.555 32.5 17.562 1 93.44 297 PHE A C 1
ATOM 2384 O O . PHE A 1 297 ? 10.297 32.5 18.547 1 93.44 297 PHE A O 1
ATOM 2391 N N . LEU A 1 298 ? 9.469 31.531 16.688 1 93.06 298 LEU A N 1
ATOM 2392 C CA . LEU A 1 298 ? 10.352 30.375 16.781 1 93.06 298 LEU A CA 1
ATOM 2393 C C . LEU A 1 298 ? 11.812 30.812 16.797 1 93.06 298 LEU A C 1
ATOM 2395 O O . LEU A 1 298 ? 12.602 30.312 17.594 1 93.06 298 LEU A O 1
ATOM 2399 N N . LEU A 1 299 ? 12.141 31.734 15.961 1 92.62 299 LEU A N 1
ATOM 2400 C CA . LEU A 1 299 ? 13.508 32.25 15.883 1 92.62 299 LEU A CA 1
ATOM 2401 C C . LEU A 1 299 ? 13.891 32.969 17.172 1 92.62 299 LEU A C 1
ATOM 2403 O O . LEU A 1 299 ? 15.031 32.875 17.625 1 92.62 299 LEU A O 1
ATOM 2407 N N . SER A 1 300 ? 12.984 33.656 17.672 1 91.06 300 SER A N 1
ATOM 2408 C CA . SER A 1 300 ? 13.242 34.344 18.922 1 91.06 300 SER A CA 1
ATOM 2409 C C . SER A 1 300 ? 13.531 33.375 20.062 1 91.06 300 SER A C 1
ATOM 2411 O O . SER A 1 300 ? 14.336 33.656 20.938 1 91.06 300 SER A O 1
ATOM 2413 N N . LEU A 1 301 ? 12.82 32.281 20.031 1 91.38 301 LEU A N 1
ATOM 2414 C CA . LEU A 1 301 ? 13.062 31.234 21.047 1 91.38 301 LEU A CA 1
ATOM 2415 C C . LEU A 1 301 ? 14.469 30.656 20.906 1 91.38 301 LEU A C 1
ATOM 2417 O O . LEU A 1 301 ? 15.141 30.391 21.906 1 91.38 301 LEU A O 1
ATOM 2421 N N . GLU A 1 302 ? 14.891 30.531 19.719 1 90.62 302 GLU A N 1
ATOM 2422 C CA . GLU A 1 302 ? 16.203 29.969 19.438 1 90.62 302 GLU A CA 1
ATOM 2423 C C . GLU A 1 302 ? 17.312 30.875 19.953 1 90.62 302 GLU A C 1
ATOM 2425 O O . GLU A 1 302 ? 18.391 30.406 20.328 1 90.62 302 GLU A O 1
ATOM 2430 N N . SER A 1 303 ? 17.047 32.125 19.969 1 90.31 303 SER A N 1
ATOM 2431 C CA . SER A 1 303 ? 18.031 33.094 20.391 1 90.31 303 SER A CA 1
ATOM 2432 C C . SER A 1 303 ? 18.016 33.281 21.906 1 90.31 303 SER A C 1
ATOM 2434 O O . SER A 1 303 ? 18.859 34 22.469 1 90.31 303 SER A O 1
ATOM 2436 N N . GLY A 1 304 ? 17.094 32.719 22.562 1 88.38 304 GLY A N 1
ATOM 2437 C CA . GLY A 1 304 ? 16.984 32.844 24.016 1 88.38 304 GLY A CA 1
ATOM 2438 C C . GLY A 1 304 ? 17.891 31.891 24.766 1 88.38 304 GLY A C 1
ATOM 2439 O O . GLY A 1 304 ? 18.688 31.156 24.156 1 88.38 304 GLY A O 1
ATOM 2440 N N . PRO A 1 305 ? 17.797 32 26.062 1 91.69 305 PRO A N 1
ATOM 2441 C CA . PRO A 1 305 ? 18.625 31.109 26.859 1 91.69 305 PRO A CA 1
ATOM 2442 C C . PRO A 1 305 ? 18.219 29.641 26.734 1 91.69 305 PRO A C 1
ATOM 2444 O O . PRO A 1 305 ? 17.047 29.344 26.531 1 91.69 305 PRO A O 1
ATOM 2447 N N . SER A 1 306 ? 19.172 28.812 26.891 1 92.44 306 SER A N 1
ATOM 2448 C CA . SER A 1 306 ? 18.938 27.375 26.781 1 92.44 306 SER A CA 1
ATOM 2449 C C . SER A 1 306 ? 18.438 26.797 28.109 1 92.44 306 SER A C 1
ATOM 2451 O O . SER A 1 306 ? 19.188 26.75 29.078 1 92.44 306 SER A O 1
ATOM 2453 N N . VAL A 1 307 ? 17.281 26.297 28.016 1 94 307 VAL A N 1
ATOM 2454 C CA . VAL A 1 307 ? 16.719 25.656 29.203 1 94 307 VAL A CA 1
ATOM 2455 C C . VAL A 1 307 ? 17.5 24.391 29.547 1 94 307 VAL A C 1
ATOM 2457 O O . VAL A 1 307 ? 17.828 24.141 30.703 1 94 307 VAL A O 1
ATOM 2460 N N . ARG A 1 308 ? 17.781 23.672 28.531 1 93.75 308 ARG A N 1
ATOM 2461 C CA . ARG A 1 308 ? 18.516 22.406 28.703 1 93.75 308 ARG A CA 1
ATOM 2462 C C . ARG A 1 308 ? 19.859 22.656 29.375 1 93.75 308 ARG A C 1
ATOM 2464 O O . ARG A 1 308 ? 20.219 21.969 30.344 1 93.75 308 ARG A O 1
ATOM 2471 N N . GLU A 1 309 ? 20.625 23.594 28.875 1 92.88 309 GLU A N 1
ATOM 2472 C CA . GLU A 1 309 ? 21.938 23.891 29.438 1 92.88 309 GLU A CA 1
ATOM 2473 C C . GLU A 1 309 ? 21.828 24.375 30.875 1 92.88 309 GLU A C 1
ATOM 2475 O O . GLU A 1 309 ? 22.672 24.062 31.703 1 92.88 309 GLU A O 1
ATOM 2480 N N . PHE A 1 310 ? 20.906 25.125 31.125 1 94.81 310 PHE A N 1
ATOM 2481 C CA . PHE A 1 310 ? 20.688 25.609 32.5 1 94.81 310 PHE A CA 1
ATOM 2482 C C . PHE A 1 310 ? 20.438 24.438 33.438 1 94.81 310 PHE A C 1
ATOM 2484 O O . PHE A 1 310 ? 21.016 24.375 34.531 1 94.81 310 PHE A O 1
ATOM 2491 N N . VAL A 1 311 ? 19.531 23.547 33.031 1 95.5 311 VAL A N 1
ATOM 2492 C CA . VAL A 1 311 ? 19.203 22.375 33.875 1 95.5 311 VAL A CA 1
ATOM 2493 C C . VAL A 1 311 ? 20.469 21.547 34.094 1 95.5 311 VAL A C 1
ATOM 2495 O O . VAL A 1 311 ? 20.719 21.109 35.219 1 95.5 311 VAL A O 1
ATOM 2498 N N . LEU A 1 312 ? 21.234 21.391 33.062 1 94 312 LEU A N 1
ATOM 2499 C CA . LEU A 1 312 ? 22.469 20.625 33.188 1 94 312 LEU A CA 1
ATOM 2500 C C . LEU A 1 312 ? 23.453 21.312 34.125 1 94 312 LEU A C 1
ATOM 2502 O O . LEU A 1 312 ? 24.109 20.641 34.938 1 94 312 LEU A O 1
ATOM 2506 N N . SER A 1 313 ? 23.562 22.578 34 1 93.88 313 SER A N 1
ATOM 2507 C CA . SER A 1 313 ? 24.531 23.328 34.812 1 93.88 313 SER A CA 1
ATOM 2508 C C . SER A 1 313 ? 24.156 23.328 36.281 1 93.88 313 SER A C 1
ATOM 2510 O O . SER A 1 313 ? 25.031 23.312 37.156 1 93.88 313 SER A O 1
ATOM 2512 N N . LYS A 1 314 ? 22.953 23.391 36.562 1 93.88 314 LYS A N 1
ATOM 2513 C CA . LYS A 1 314 ? 22.5 23.406 37.938 1 93.88 314 LYS A CA 1
ATOM 2514 C C . LYS A 1 314 ? 22.688 22.062 38.625 1 93.88 314 LYS A C 1
ATOM 2516 O O . LYS A 1 314 ? 22.953 21.984 39.812 1 93.88 314 LYS A O 1
ATOM 2521 N N . GLY A 1 315 ? 22.438 21.016 37.906 1 91.25 315 GLY A N 1
ATOM 2522 C CA . GLY A 1 315 ? 22.656 19.672 38.406 1 91.25 315 GLY A CA 1
ATOM 2523 C C . GLY A 1 315 ? 21.656 19.25 39.469 1 91.25 315 GLY A C 1
ATOM 2524 O O . GLY A 1 315 ? 21.938 18.375 40.281 1 91.25 315 GLY A O 1
ATOM 2525 N N . ASP A 1 316 ? 20.547 19.906 39.562 1 94.19 316 ASP A N 1
ATOM 2526 C CA . ASP A 1 316 ? 19.5 19.594 40.531 1 94.19 316 ASP A CA 1
ATOM 2527 C C . ASP A 1 316 ? 18.656 18.406 40.062 1 94.19 316 ASP A C 1
ATOM 2529 O O . ASP A 1 316 ? 18.125 18.438 38.938 1 94.19 316 ASP A O 1
ATOM 2533 N N . THR A 1 317 ? 18.438 17.484 40.844 1 95 317 THR A N 1
ATOM 2534 C CA . THR A 1 317 ? 17.766 16.234 40.5 1 95 317 THR A CA 1
ATOM 2535 C C . THR A 1 317 ? 16.297 16.484 40.188 1 95 317 THR A C 1
ATOM 2537 O O . THR A 1 317 ? 15.742 15.898 39.25 1 95 317 THR A O 1
ATOM 2540 N N . GLU A 1 318 ? 15.695 17.297 40.969 1 95.69 318 GLU A N 1
ATOM 2541 C CA . GLU A 1 318 ? 14.273 17.578 40.781 1 95.69 318 GLU A CA 1
ATOM 2542 C C . GLU A 1 318 ? 14.039 18.359 39.469 1 95.69 318 GLU A C 1
ATOM 2544 O O . GLU A 1 318 ? 13.07 18.109 38.75 1 95.69 318 GLU A O 1
ATOM 2549 N N . LEU A 1 319 ? 14.914 19.344 39.312 1 96.06 319 LEU A N 1
ATOM 2550 C CA . LEU A 1 319 ? 14.836 20.125 38.094 1 96.06 319 LEU A CA 1
ATOM 2551 C C . LEU A 1 319 ? 15.062 19.25 36.875 1 96.06 319 LEU A C 1
ATOM 2553 O O . LEU A 1 319 ? 14.367 19.406 35.844 1 96.06 319 LEU A O 1
ATOM 2557 N N . ARG A 1 320 ? 15.969 18.359 36.875 1 95.62 320 ARG A N 1
ATOM 2558 C CA . ARG A 1 320 ? 16.234 17.406 35.781 1 95.62 320 ARG A CA 1
ATOM 2559 C C . ARG A 1 320 ? 15.016 16.516 35.531 1 95.62 320 ARG A C 1
ATOM 2561 O O . ARG A 1 320 ? 14.695 16.219 34.375 1 95.62 320 ARG A O 1
ATOM 2568 N N . ALA A 1 321 ? 14.422 16.094 36.656 1 96.88 321 ALA A N 1
ATOM 2569 C CA . ALA A 1 321 ? 13.234 15.25 36.531 1 96.88 321 ALA A CA 1
ATOM 2570 C C . ALA A 1 321 ? 12.094 15.984 35.812 1 96.88 321 ALA A C 1
ATOM 2572 O O . ALA A 1 321 ? 11.375 15.398 35 1 96.88 321 ALA A O 1
ATOM 2573 N N . ASP A 1 322 ? 11.906 17.234 36.219 1 96.75 322 ASP A N 1
ATOM 2574 C CA . ASP A 1 322 ? 10.859 18.047 35.594 1 96.75 322 ASP A CA 1
ATOM 2575 C C . ASP A 1 322 ? 11.133 18.234 34.094 1 96.75 322 ASP A C 1
ATOM 2577 O O . ASP A 1 322 ? 10.211 18.172 33.281 1 96.75 322 ASP A O 1
ATOM 2581 N N . TYR A 1 323 ? 12.375 18.5 33.75 1 97.06 323 TYR A N 1
ATOM 2582 C CA . TYR A 1 323 ? 12.773 18.594 32.344 1 97.06 323 TYR A CA 1
ATOM 2583 C C . TYR A 1 323 ? 12.484 17.297 31.609 1 97.06 323 TYR A C 1
ATOM 2585 O O . TYR A 1 323 ? 11.906 17.312 30.516 1 97.06 323 TYR A O 1
ATOM 2593 N N . ASN A 1 324 ? 12.852 16.188 32.219 1 96.69 324 ASN A N 1
ATOM 2594 C CA . ASN A 1 324 ? 12.656 14.883 31.594 1 96.69 324 ASN A CA 1
ATOM 2595 C C . ASN A 1 324 ? 11.18 14.562 31.422 1 96.69 324 ASN A C 1
ATOM 2597 O O . ASN A 1 324 ? 10.797 13.883 30.469 1 96.69 324 ASN A O 1
ATOM 2601 N N . GLU A 1 325 ? 10.391 15.047 32.312 1 97 325 GLU A N 1
ATOM 2602 C CA . GLU A 1 325 ? 8.953 14.828 32.188 1 97 325 GLU A CA 1
ATOM 2603 C C . GLU A 1 325 ? 8.406 15.516 30.938 1 97 325 GLU A C 1
ATOM 2605 O O . GLU A 1 325 ? 7.48 15.016 30.297 1 97 325 GLU A O 1
ATOM 2610 N N . CYS A 1 326 ? 8.969 16.672 30.609 1 96.44 326 CYS A N 1
ATOM 2611 C CA . CYS A 1 326 ? 8.586 17.359 29.391 1 96.44 326 CYS A CA 1
ATOM 2612 C C . CYS A 1 326 ? 9.008 16.562 28.156 1 96.44 326 CYS A C 1
ATOM 2614 O O . CYS A 1 326 ? 8.219 16.375 27.234 1 96.44 326 CYS A O 1
ATOM 2616 N N . VAL A 1 327 ? 10.211 16.062 28.172 1 95.88 327 VAL A N 1
ATOM 2617 C CA . VAL A 1 327 ? 10.727 15.258 27.062 1 95.88 327 VAL A CA 1
ATOM 2618 C C . VAL A 1 327 ? 9.883 13.992 26.906 1 95.88 327 VAL A C 1
ATOM 2620 O O . VAL A 1 327 ? 9.508 13.625 25.797 1 95.88 327 VAL A O 1
ATOM 2623 N N . LYS A 1 328 ? 9.578 13.352 28.062 1 96.06 328 LYS A N 1
ATOM 2624 C CA . LYS A 1 328 ? 8.75 12.148 28.047 1 96.06 328 LYS A CA 1
ATOM 2625 C C . LYS A 1 328 ? 7.375 12.43 27.438 1 96.06 328 LYS A C 1
ATOM 2627 O O . LYS A 1 328 ? 6.824 11.602 26.719 1 96.06 328 LYS A O 1
ATOM 2632 N N . ALA A 1 329 ? 6.812 13.562 27.828 1 96.12 329 ALA A N 1
ATOM 2633 C CA . ALA A 1 329 ? 5.508 13.938 27.297 1 96.12 329 ALA A CA 1
ATOM 2634 C C . ALA A 1 329 ? 5.57 14.141 25.797 1 96.12 329 ALA A C 1
ATOM 2636 O O . ALA A 1 329 ? 4.66 13.727 25.062 1 96.12 329 ALA A O 1
ATOM 2637 N N . MET A 1 330 ? 6.613 14.742 25.281 1 95.81 330 MET A N 1
ATOM 2638 C CA . MET A 1 330 ? 6.816 14.922 23.844 1 95.81 330 MET A CA 1
ATOM 2639 C C . MET A 1 330 ? 6.961 13.578 23.141 1 95.81 330 MET A C 1
ATOM 2641 O O . MET A 1 330 ? 6.395 13.367 22.078 1 95.81 330 MET A O 1
ATOM 2645 N N . VAL A 1 331 ? 7.703 12.68 23.719 1 94.31 331 VAL A N 1
ATOM 2646 C CA . VAL A 1 331 ? 7.891 11.344 23.172 1 94.31 331 VAL A CA 1
ATOM 2647 C C . VAL A 1 331 ? 6.551 10.617 23.094 1 94.31 331 VAL A C 1
ATOM 2649 O O . VAL A 1 331 ? 6.246 9.953 22.109 1 94.31 331 VAL A O 1
ATOM 2652 N N . SER A 1 332 ? 5.848 10.734 24.172 1 95.12 332 SER A N 1
ATOM 2653 C CA . SER A 1 332 ? 4.539 10.094 24.219 1 95.12 332 SER A CA 1
ATOM 2654 C C . SER A 1 332 ? 3.643 10.578 23.078 1 95.12 332 SER A C 1
ATOM 2656 O O . SER A 1 332 ? 2.959 9.781 22.438 1 95.12 332 SER A O 1
ATOM 2658 N N . LEU A 1 333 ? 3.629 11.852 22.859 1 95.12 333 LEU A N 1
ATOM 2659 C CA . LEU A 1 333 ? 2.844 12.438 21.781 1 95.12 333 LEU A CA 1
ATOM 2660 C C . LEU A 1 333 ? 3.322 11.938 20.422 1 95.12 333 LEU A C 1
ATOM 2662 O O . LEU A 1 333 ? 2.51 11.594 19.562 1 95.12 333 LEU A O 1
ATOM 2666 N N . ARG A 1 334 ? 4.57 11.922 20.219 1 93 334 ARG A N 1
ATOM 2667 C CA . ARG A 1 334 ? 5.145 11.492 18.953 1 93 334 ARG A CA 1
ATOM 2668 C C . ARG A 1 334 ? 4.914 10 18.719 1 93 334 ARG A C 1
ATOM 2670 O O . ARG A 1 334 ? 4.676 9.57 17.594 1 93 334 ARG A O 1
ATOM 2677 N N . ASN A 1 335 ? 4.977 9.188 19.828 1 91.62 335 ASN A N 1
ATOM 2678 C CA . ASN A 1 335 ? 4.629 7.777 19.734 1 91.62 335 ASN A CA 1
ATOM 2679 C C . ASN A 1 335 ? 3.18 7.586 19.281 1 91.62 335 ASN A C 1
ATOM 2681 O O . ASN A 1 335 ? 2.893 6.734 18.453 1 91.62 335 ASN A O 1
ATOM 2685 N N . TYR A 1 336 ? 2.428 8.359 19.906 1 94.25 336 TYR A N 1
ATOM 2686 C CA . TYR A 1 336 ? 1.017 8.25 19.547 1 94.25 336 TYR A CA 1
ATOM 2687 C C . TYR A 1 336 ? 0.775 8.688 18.109 1 94.25 336 TYR A C 1
ATOM 2689 O O . TYR A 1 336 ? -0.045 8.094 17.406 1 94.25 336 TYR A O 1
ATOM 2697 N N . HIS A 1 337 ? 1.388 9.75 17.719 1 94.19 337 HIS A N 1
ATOM 2698 C CA . HIS A 1 337 ? 1.282 10.203 16.328 1 94.19 337 HIS A CA 1
ATOM 2699 C C . HIS A 1 337 ? 1.718 9.109 15.367 1 94.19 337 HIS A C 1
ATOM 2701 O O . HIS A 1 337 ? 1.087 8.906 14.32 1 94.19 337 HIS A O 1
ATOM 2707 N N . LEU A 1 338 ? 2.758 8.359 15.664 1 89.56 338 LEU A N 1
ATOM 2708 C CA . LEU A 1 338 ? 3.209 7.23 14.867 1 89.56 338 LEU A CA 1
ATOM 2709 C C . LEU A 1 338 ? 2.111 6.176 14.742 1 89.56 338 LEU A C 1
ATOM 2711 O O . LEU A 1 338 ? 1.891 5.625 13.664 1 89.56 338 LEU A O 1
ATOM 2715 N N . GLU A 1 339 ? 1.484 5.934 15.812 1 90.62 339 GLU A N 1
ATOM 2716 C CA . GLU A 1 339 ? 0.386 4.973 15.812 1 90.62 339 GLU A CA 1
ATOM 2717 C C . GLU A 1 339 ? -0.752 5.434 14.906 1 90.62 339 GLU A C 1
ATOM 2719 O O . GLU A 1 339 ? -1.347 4.625 14.195 1 90.62 339 GLU A O 1
ATOM 2724 N N . ILE A 1 340 ? -1.017 6.664 14.984 1 93 340 ILE A N 1
ATOM 2725 C CA . ILE A 1 340 ? -2.09 7.23 14.18 1 93 340 ILE A CA 1
ATOM 2726 C C . ILE A 1 340 ? -1.726 7.145 12.695 1 93 340 ILE A C 1
ATOM 2728 O O . ILE A 1 340 ? -2.559 6.773 11.867 1 93 340 ILE A O 1
ATOM 2732 N N . VAL A 1 341 ? -0.521 7.48 12.359 1 89.38 341 VAL A N 1
ATOM 2733 C CA . VAL A 1 341 ? -0.074 7.426 10.969 1 89.38 341 VAL A CA 1
ATOM 2734 C C . VAL A 1 341 ? -0.131 5.988 10.461 1 89.38 341 VAL A C 1
ATOM 2736 O O . VAL A 1 341 ? -0.524 5.742 9.32 1 89.38 341 VAL A O 1
ATOM 2739 N N . ARG A 1 342 ? 0.238 5 11.273 1 84 342 ARG A N 1
ATOM 2740 C CA . ARG A 1 342 ? 0.131 3.594 10.898 1 84 342 ARG A CA 1
ATOM 2741 C C . ARG A 1 342 ? -1.316 3.217 10.602 1 84 342 ARG A C 1
ATOM 2743 O O . ARG A 1 342 ? -1.605 2.607 9.57 1 84 342 ARG A O 1
ATOM 2750 N N . LYS A 1 343 ? -2.197 3.588 11.438 1 88.5 343 LYS A N 1
ATOM 2751 C CA . LYS A 1 343 ? -3.604 3.205 11.352 1 88.5 343 LYS A CA 1
ATOM 2752 C C . LYS A 1 343 ? -4.293 3.91 10.188 1 88.5 343 LYS A C 1
ATOM 2754 O O . LYS A 1 343 ? -5.152 3.328 9.523 1 88.5 343 LYS A O 1
ATOM 2759 N N . TYR A 1 344 ? -3.912 5.133 9.922 1 90.94 344 TYR A N 1
ATOM 2760 C CA . TYR A 1 344 ? -4.707 5.961 9.023 1 90.94 344 TYR A CA 1
ATOM 2761 C C . TYR A 1 344 ? -4.051 6.07 7.652 1 90.94 344 TYR A C 1
ATOM 2763 O O . TYR A 1 344 ? -4.691 6.465 6.676 1 90.94 344 TYR A O 1
ATOM 2771 N N . ILE A 1 345 ? -2.801 5.754 7.586 1 87.06 345 ILE A N 1
ATOM 2772 C CA . ILE A 1 345 ? -2.115 5.926 6.312 1 87.06 345 ILE A CA 1
ATOM 2773 C C . ILE A 1 345 ? -1.517 4.594 5.867 1 87.06 345 ILE A C 1
ATOM 2775 O O . ILE A 1 345 ? -1.87 4.07 4.805 1 87.06 345 ILE A O 1
ATOM 2779 N N . VAL A 1 346 ? -0.727 3.961 6.758 1 79.25 346 VAL A N 1
ATOM 2780 C CA . VAL A 1 346 ? 0.023 2.771 6.367 1 79.25 346 VAL A CA 1
ATOM 2781 C C . VAL A 1 346 ? -0.937 1.604 6.152 1 79.25 346 VAL A C 1
ATOM 2783 O O . VAL A 1 346 ? -0.925 0.967 5.098 1 79.25 346 VAL A O 1
ATOM 2786 N N . ASP A 1 347 ? -1.778 1.319 7.113 1 79.5 347 ASP A N 1
ATOM 2787 C CA . ASP A 1 347 ? -2.658 0.157 7.066 1 79.5 347 ASP A CA 1
ATOM 2788 C C . ASP A 1 347 ? -3.619 0.244 5.883 1 79.5 347 ASP A C 1
ATOM 2790 O O . ASP A 1 347 ? -3.732 -0.701 5.098 1 79.5 347 ASP A O 1
ATOM 2794 N N . PRO A 1 348 ? -4.27 1.361 5.762 1 78.56 348 PRO A N 1
ATOM 2795 C CA . PRO A 1 348 ? -5.16 1.442 4.598 1 78.56 348 PRO A CA 1
ATOM 2796 C C . PRO A 1 348 ? -4.406 1.35 3.273 1 78.56 348 PRO A C 1
ATOM 2798 O O . PRO A 1 348 ? -4.945 0.836 2.289 1 78.56 348 PRO A O 1
ATOM 2801 N N . SER A 1 349 ? -3.199 1.88 3.252 1 75 349 SER A N 1
ATOM 2802 C CA . SER A 1 349 ? -2.4 1.799 2.033 1 75 349 SER A CA 1
ATOM 2803 C C . SER A 1 349 ? -2.111 0.35 1.657 1 75 349 SER A C 1
ATOM 2805 O O . SER A 1 349 ? -2.094 0.002 0.474 1 75 34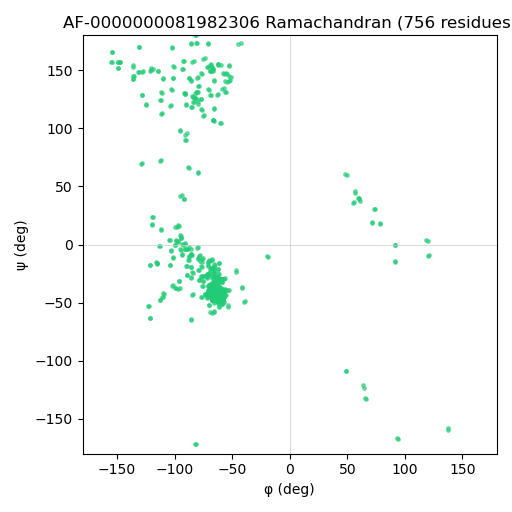9 SER A O 1
ATOM 2807 N N . CYS A 1 350 ? -1.859 -0.432 2.662 1 68.69 350 CYS A N 1
ATOM 2808 C CA . CYS A 1 350 ? -1.557 -1.847 2.477 1 68.69 350 CYS A CA 1
ATOM 2809 C C . CYS A 1 350 ? -2.795 -2.615 2.027 1 68.69 350 CYS A C 1
ATOM 2811 O O . CYS A 1 350 ? -2.695 -3.547 1.227 1 68.69 350 CYS A O 1
ATOM 2813 N N . GLN A 1 351 ? -3.85 -2.277 2.479 1 64.12 351 GLN A N 1
ATOM 2814 C CA . GLN A 1 351 ? -5.094 -2.959 2.135 1 64.12 351 GLN A CA 1
ATOM 2815 C C . GLN A 1 351 ? -5.426 -2.785 0.655 1 64.12 351 GLN A C 1
ATOM 2817 O O . GLN A 1 351 ? -5.957 -3.699 0.021 1 64.12 351 GLN A O 1
ATOM 2822 N N . GLN A 1 352 ? -5.102 -1.723 0.203 1 60.56 352 GLN A N 1
ATOM 2823 C CA . GLN A 1 352 ? -5.387 -1.478 -1.206 1 60.56 352 GLN A CA 1
ATOM 2824 C C . GLN A 1 352 ? -4.48 -2.311 -2.105 1 60.56 352 GLN A C 1
ATOM 2826 O O . GLN A 1 352 ? -4.902 -2.77 -3.17 1 60.56 352 GLN A O 1
ATOM 2831 N N . ALA A 1 353 ? -3.404 -2.6 -1.52 1 59.44 353 ALA A N 1
ATOM 2832 C CA . ALA A 1 353 ? -2.418 -3.279 -2.357 1 59.44 353 ALA A CA 1
ATOM 2833 C C . ALA A 1 353 ? -2.48 -4.793 -2.16 1 59.44 353 ALA A C 1
ATOM 2835 O O . ALA A 1 353 ? -1.832 -5.547 -2.889 1 59.44 353 ALA A O 1
ATOM 2836 N N . ASN A 1 354 ? -3.359 -5.254 -1.366 1 64.69 354 ASN A N 1
ATOM 2837 C CA . ASN A 1 354 ? -3.354 -6.656 -0.958 1 64.69 354 ASN A CA 1
ATOM 2838 C C . ASN A 1 354 ? -4.215 -7.512 -1.88 1 64.69 354 ASN A C 1
ATOM 2840 O O . ASN A 1 354 ? -4.953 -8.383 -1.416 1 64.69 354 ASN A O 1
ATOM 2844 N N . LYS A 1 355 ? -4.117 -7.172 -3.205 1 73.94 355 LYS A N 1
ATOM 2845 C CA . LYS A 1 355 ? -4.859 -8.016 -4.133 1 73.94 355 LYS A CA 1
ATOM 2846 C C . LYS A 1 355 ? -3.938 -9.016 -4.824 1 73.94 355 LYS A C 1
ATOM 2848 O O . LYS A 1 355 ? -2.799 -8.688 -5.164 1 73.94 355 LYS A O 1
ATOM 2853 N N . GLY A 1 356 ? -4.512 -10.211 -5.027 1 73.31 356 GLY A N 1
ATOM 2854 C CA . GLY A 1 356 ? -3.793 -11.234 -5.773 1 73.31 356 GLY A CA 1
ATOM 2855 C C . GLY A 1 356 ? -3.883 -11.055 -7.273 1 73.31 356 GLY A C 1
ATOM 2856 O O . GLY A 1 356 ? -4.527 -10.117 -7.754 1 73.31 356 GLY A O 1
ATOM 2857 N N . THR A 1 357 ? -3.211 -11.797 -8.039 1 75.06 357 THR A N 1
ATOM 2858 C CA . THR A 1 357 ? -3.154 -11.719 -9.492 1 75.06 357 THR A CA 1
ATOM 2859 C C . THR A 1 357 ? -4.531 -11.953 -10.102 1 75.06 357 THR A C 1
ATOM 2861 O O . THR A 1 357 ? -4.754 -11.664 -11.281 1 75.06 357 THR A O 1
ATOM 2864 N N . GLY A 1 358 ? -5.434 -12.516 -9.25 1 71.25 358 GLY A N 1
ATOM 2865 C CA . GLY A 1 358 ? -6.816 -12.711 -9.664 1 71.25 358 GLY A CA 1
ATOM 2866 C C . GLY A 1 358 ? -7.77 -11.703 -9.039 1 71.25 358 GLY A C 1
ATOM 2867 O O . GLY A 1 358 ? -8.984 -11.867 -9.125 1 71.25 358 GLY A O 1
ATOM 2868 N N . GLY A 1 359 ? -7.262 -10.781 -8.305 1 68.75 359 GLY A N 1
ATOM 2869 C CA . GLY A 1 359 ? -8.078 -9.711 -7.766 1 68.75 359 GLY A CA 1
ATOM 2870 C C . GLY A 1 359 ? -8.641 -10.016 -6.395 1 68.75 359 GLY A C 1
ATOM 2871 O O . GLY A 1 359 ? -9.375 -9.211 -5.82 1 68.75 359 GLY A O 1
ATOM 2872 N N . THR A 1 360 ? -8.383 -11.156 -5.828 1 71.38 360 THR A N 1
ATOM 2873 C CA . THR A 1 360 ? -8.883 -11.562 -4.516 1 71.38 360 THR A CA 1
ATOM 2874 C C . THR A 1 360 ? -8.094 -10.867 -3.406 1 71.38 360 THR A C 1
ATOM 2876 O O . THR A 1 360 ? -6.949 -10.461 -3.609 1 71.38 360 THR A O 1
ATOM 2879 N N . ASP A 1 361 ? -8.859 -10.586 -2.266 1 74.12 361 ASP A N 1
ATOM 2880 C CA . ASP A 1 361 ? -8.117 -10.188 -1.074 1 74.12 361 ASP A CA 1
ATOM 2881 C C . ASP A 1 361 ? -7.152 -11.289 -0.641 1 74.12 361 ASP A C 1
ATOM 2883 O O . ASP A 1 361 ? -7.555 -12.266 -0.003 1 74.12 361 ASP A O 1
ATOM 2887 N N . LEU A 1 362 ? -5.957 -11.102 -0.887 1 79.12 362 LEU A N 1
ATOM 2888 C CA . LEU A 1 362 ? -4.934 -12.148 -0.86 1 79.12 362 LEU A CA 1
ATOM 2889 C C . LEU A 1 362 ? -4.73 -12.672 0.558 1 79.12 362 LEU A C 1
ATOM 2891 O O . LEU A 1 362 ? -4.797 -13.875 0.793 1 79.12 362 LEU A O 1
ATOM 2895 N N . MET A 1 363 ? -4.578 -11.82 1.595 1 79.31 363 MET A N 1
ATOM 2896 C CA . MET A 1 363 ? -4.254 -12.242 2.953 1 79.31 363 MET A CA 1
ATOM 2897 C C . MET A 1 363 ? -5.449 -12.93 3.605 1 79.31 363 MET A C 1
ATOM 2899 O O . MET A 1 363 ? -5.289 -13.961 4.262 1 79.31 363 MET A O 1
ATOM 2903 N N . THR A 1 364 ? -6.609 -12.359 3.369 1 77.25 364 THR A N 1
ATOM 2904 C CA . THR A 1 364 ? -7.816 -12.977 3.91 1 77.25 364 THR A CA 1
ATOM 2905 C C . THR A 1 364 ? -8.023 -14.375 3.326 1 77.25 364 THR A C 1
ATOM 2907 O O . THR A 1 364 ? -8.336 -15.312 4.059 1 77.25 364 THR A O 1
ATOM 2910 N N . PHE A 1 365 ? -7.855 -14.484 2.086 1 83.12 365 PHE A N 1
ATOM 2911 C CA . PHE A 1 365 ? -7.988 -15.766 1.401 1 83.12 365 PHE A CA 1
ATOM 2912 C C . PHE A 1 365 ? -7.004 -16.781 1.962 1 83.12 365 PHE A C 1
ATOM 2914 O O . PHE A 1 365 ? -7.398 -17.875 2.363 1 83.12 365 PHE A O 1
ATOM 2921 N N . LEU A 1 366 ? -5.707 -16.422 2.043 1 85 366 LEU A N 1
ATOM 2922 C CA . LEU A 1 366 ? -4.664 -17.344 2.463 1 85 366 LEU A CA 1
ATOM 2923 C C . LEU A 1 366 ? -4.855 -17.75 3.922 1 85 366 LEU A C 1
ATOM 2925 O O . LEU A 1 366 ? -4.656 -18.922 4.277 1 85 366 LEU A O 1
ATOM 2929 N N . LYS A 1 367 ? -5.254 -16.812 4.777 1 83.06 367 LYS A N 1
ATOM 2930 C CA . LYS A 1 367 ? -5.523 -17.109 6.176 1 83.06 367 LYS A CA 1
ATOM 2931 C C . LYS A 1 367 ? -6.695 -18.078 6.312 1 83.06 367 LYS A C 1
ATOM 2933 O O . LYS A 1 367 ? -6.652 -19 7.129 1 83.06 367 LYS A O 1
ATOM 2938 N N . SER A 1 368 ? -7.723 -17.844 5.469 1 81.75 368 SER A N 1
ATOM 2939 C CA . SER A 1 368 ? -8.883 -18.719 5.492 1 81.75 368 SER A CA 1
ATOM 2940 C C . SER A 1 368 ? -8.508 -20.141 5.109 1 81.75 368 SER A C 1
ATOM 2942 O O . SER A 1 368 ? -8.914 -21.109 5.773 1 81.75 368 SER A O 1
ATOM 2944 N N . VAL A 1 369 ? -7.77 -20.281 4.09 1 85.5 369 VAL A N 1
ATOM 2945 C CA . VAL A 1 369 ? -7.34 -21.594 3.619 1 85.5 369 VAL A CA 1
ATOM 2946 C C . VAL A 1 369 ? -6.5 -22.281 4.695 1 85.5 369 VAL A C 1
ATOM 2948 O O . VAL A 1 369 ? -6.707 -23.469 5 1 85.5 369 VAL A O 1
ATOM 2951 N N . ARG A 1 370 ? -5.543 -21.5 5.297 1 85.31 370 ARG A N 1
ATOM 2952 C CA . ARG A 1 370 ? -4.684 -22.031 6.352 1 85.31 370 ARG A CA 1
ATOM 2953 C C . ARG A 1 370 ? -5.504 -22.438 7.57 1 85.31 370 ARG A C 1
ATOM 2955 O O . ARG A 1 370 ? -5.316 -23.531 8.109 1 85.31 370 ARG A O 1
ATOM 2962 N N . ASP A 1 371 ? -6.418 -21.609 7.996 1 84.88 371 ASP A N 1
ATOM 2963 C CA . ASP A 1 371 ? -7.223 -21.891 9.18 1 84.88 371 ASP A CA 1
ATOM 2964 C C . ASP A 1 371 ? -8.125 -23.094 8.961 1 84.88 371 ASP A C 1
ATOM 2966 O O . ASP A 1 371 ? -8.297 -23.922 9.859 1 84.88 371 ASP A O 1
ATOM 2970 N N . THR A 1 372 ? -8.75 -23.188 7.723 1 85.06 372 THR A N 1
ATOM 2971 C CA . THR A 1 372 ? -9.555 -24.359 7.398 1 85.06 372 THR A CA 1
ATOM 2972 C C . THR A 1 372 ? -8.711 -25.625 7.457 1 85.06 372 THR A C 1
ATOM 2974 O O . THR A 1 372 ? -9.133 -26.641 8.031 1 85.06 372 THR A O 1
ATOM 2977 N N . THR A 1 373 ? -7.516 -25.594 6.895 1 88.19 373 THR A N 1
ATOM 2978 C CA . THR A 1 373 ? -6.625 -26.734 6.914 1 88.19 373 THR A CA 1
ATOM 2979 C C . THR A 1 373 ? -6.328 -27.172 8.352 1 88.19 373 THR A C 1
ATOM 2981 O O . THR A 1 373 ? -6.406 -28.359 8.68 1 88.19 373 THR A O 1
ATOM 2984 N N . LYS A 1 374 ? -6.012 -26.188 9.211 1 85.69 374 LYS A N 1
ATOM 2985 C CA . LYS A 1 374 ? -5.691 -26.438 10.617 1 85.69 374 LYS A CA 1
ATOM 2986 C C . LYS A 1 374 ? -6.855 -27.109 11.336 1 85.69 374 LYS A C 1
ATOM 2988 O O . LYS A 1 374 ? -6.645 -27.969 12.188 1 85.69 374 LYS A O 1
ATOM 2993 N N . SER A 1 375 ? -8.031 -26.812 10.875 1 86.19 375 SER A N 1
ATOM 2994 C CA . SER A 1 375 ? -9.227 -27.297 11.555 1 86.19 375 SER A CA 1
ATOM 2995 C C . SER A 1 375 ? -9.492 -28.766 11.211 1 86.19 375 SER A C 1
ATOM 2997 O O . SER A 1 375 ? -10.328 -29.406 11.836 1 86.19 375 SER A O 1
ATOM 2999 N N . PHE A 1 376 ? -8.812 -29.328 10.281 1 84.56 376 PHE A N 1
ATOM 3000 C CA . PHE A 1 376 ? -9.055 -30.703 9.875 1 84.56 376 PHE A CA 1
ATOM 3001 C C . PHE A 1 376 ? -8.148 -31.672 10.633 1 84.56 376 PHE A C 1
ATOM 3003 O O . PHE A 1 376 ? -8.188 -32.875 10.406 1 84.56 376 PHE A O 1
ATOM 3010 N N . LYS A 1 377 ? -7.305 -31.172 11.508 1 87.62 377 LYS A N 1
ATOM 3011 C CA . LYS A 1 377 ? -6.605 -32.031 12.453 1 87.62 377 LYS A CA 1
ATOM 3012 C C . LYS A 1 377 ? -7.59 -32.875 13.258 1 87.62 377 LYS A C 1
ATOM 3014 O O . LYS A 1 377 ? -8.633 -32.375 13.688 1 87.62 377 LYS A O 1
ATOM 3019 N N . LEU A 1 378 ? -7.273 -34.062 13.289 1 87.69 378 LEU A N 1
ATOM 3020 C CA . LEU A 1 378 ? -8.125 -34.938 14.055 1 87.69 378 LEU A CA 1
ATOM 3021 C C . LEU A 1 378 ? -7.746 -34.938 15.531 1 87.69 378 LEU A C 1
ATOM 3023 O O . LEU A 1 378 ? -6.562 -34.938 15.875 1 87.69 378 LEU A O 1
ATOM 3027 N N . GLU A 1 379 ? -8.773 -34.688 16.344 1 79.44 379 GLU A N 1
ATOM 3028 C CA . GLU A 1 379 ? -8.562 -34.688 17.781 1 79.44 379 GLU A CA 1
ATOM 3029 C C . GLU A 1 379 ? -8.258 -36.094 18.312 1 79.44 379 GLU A C 1
ATOM 3031 O O . GLU A 1 379 ? -8.664 -37.094 17.719 1 79.44 379 GLU A O 1
ATOM 3036 N N . LYS A 1 380 ? -7.527 -36.062 19.297 1 66.5 380 LYS A N 1
ATOM 3037 C CA . LYS A 1 380 ? -7.238 -37.312 19.984 1 66.5 380 LYS A CA 1
ATOM 3038 C C . LYS A 1 380 ? -8.492 -37.906 20.625 1 66.5 380 LYS A C 1
ATOM 3040 O O . LYS A 1 380 ? -9.383 -37.156 21.047 1 66.5 380 LYS A O 1
ATOM 3045 N N . MET B 1 1 ? -8.914 -48.812 -9.789 1 49.91 1 MET B N 1
ATOM 3046 C CA . MET B 1 1 ? -7.895 -47.875 -10.273 1 49.91 1 MET B CA 1
ATOM 3047 C C . MET B 1 1 ? -6.734 -48.625 -10.914 1 49.91 1 MET B C 1
ATOM 3049 O O . MET B 1 1 ? -6.297 -49.656 -10.398 1 49.91 1 MET B O 1
ATOM 3053 N N . GLY B 1 2 ? -6.57 -48.5 -12.188 1 54.84 2 GLY B N 1
ATOM 3054 C CA . GLY B 1 2 ? -5.48 -49.156 -12.914 1 54.84 2 GLY B CA 1
ATOM 3055 C C . GLY B 1 2 ? -4.148 -49.031 -12.195 1 54.84 2 GLY B C 1
ATOM 3056 O O . GLY B 1 2 ? -4.07 -48.5 -11.094 1 54.84 2 GLY B O 1
ATOM 3057 N N . SER B 1 3 ? -3.09 -49.688 -12.633 1 67.88 3 SER B N 1
ATOM 3058 C CA . SER B 1 3 ? -1.737 -49.594 -12.094 1 67.88 3 SER B CA 1
ATOM 3059 C C . SER B 1 3 ? -1.273 -48.156 -11.977 1 67.88 3 SER B C 1
ATOM 3061 O O . SER B 1 3 ? -1.836 -47.281 -12.617 1 67.88 3 SER B O 1
ATOM 3063 N N . SER B 1 4 ? -0.54 -47.875 -10.969 1 75 4 SER B N 1
ATOM 3064 C CA . SER B 1 4 ? 0.025 -46.531 -10.789 1 75 4 SER B CA 1
ATOM 3065 C C . SER B 1 4 ? 0.527 -45.969 -12.109 1 75 4 SER B C 1
ATOM 3067 O O . SER B 1 4 ? 0.295 -44.781 -12.414 1 75 4 SER B O 1
ATOM 3069 N N . GLN B 1 5 ? 1.064 -46.844 -12.891 1 74.25 5 GLN B N 1
ATOM 3070 C CA . GLN B 1 5 ? 1.637 -46.406 -14.156 1 74.25 5 GLN B CA 1
ATOM 3071 C C . GLN B 1 5 ? 0.545 -45.969 -15.141 1 74.25 5 GLN B C 1
ATOM 3073 O O . GLN B 1 5 ? 0.701 -45 -15.867 1 74.25 5 GLN B O 1
ATOM 3078 N N . GLU B 1 6 ? -0.5 -46.688 -15.086 1 77 6 GLU B N 1
ATOM 3079 C CA . GLU B 1 6 ? -1.61 -46.375 -15.984 1 77 6 GLU B CA 1
ATOM 3080 C C . GLU B 1 6 ? -2.279 -45.062 -15.609 1 77 6 GLU B C 1
ATOM 3082 O O . GLU B 1 6 ? -2.648 -44.281 -16.484 1 77 6 GLU B O 1
ATOM 3087 N N . ILE B 1 7 ? -2.393 -44.875 -14.383 1 78.31 7 ILE B N 1
ATOM 3088 C CA . ILE B 1 7 ? -3.006 -43.625 -13.883 1 78.31 7 ILE B CA 1
ATOM 3089 C C . ILE B 1 7 ? -2.133 -42.438 -14.258 1 78.31 7 ILE B C 1
ATOM 3091 O O . ILE B 1 7 ? -2.637 -41.438 -14.742 1 78.31 7 ILE B O 1
ATOM 3095 N N . PHE B 1 8 ? -0.858 -42.656 -14.164 1 80.25 8 PHE B N 1
ATOM 3096 C CA . PHE B 1 8 ? 0.069 -41.562 -14.43 1 80.25 8 PHE B CA 1
ATOM 3097 C C . PHE B 1 8 ? 0.094 -41.219 -15.914 1 80.25 8 PHE B C 1
ATOM 3099 O O . PHE B 1 8 ? 0.148 -40.031 -16.281 1 80.25 8 PHE B O 1
ATOM 3106 N N . GLU B 1 9 ? 0.069 -42.219 -16.672 1 80.12 9 GLU B N 1
ATOM 3107 C CA . GLU B 1 9 ? 0.039 -41.969 -18.109 1 80.12 9 GLU B CA 1
ATOM 3108 C C . GLU B 1 9 ? -1.269 -41.312 -18.531 1 80.12 9 GLU B C 1
ATOM 3110 O O . GLU B 1 9 ? -1.267 -40.406 -19.359 1 80.12 9 GLU B O 1
ATOM 3115 N N . LYS B 1 10 ? -2.297 -41.75 -17.938 1 82.44 10 LYS B N 1
ATOM 3116 C CA . LYS B 1 10 ? -3.627 -41.25 -18.281 1 82.44 10 LYS B CA 1
ATOM 3117 C C . LYS B 1 10 ? -3.762 -39.781 -17.953 1 82.44 10 LYS B C 1
ATOM 3119 O O . LYS B 1 10 ? -4.375 -39.031 -18.703 1 82.44 10 LYS B O 1
ATOM 3124 N N . TYR B 1 11 ? -3.137 -39.375 -16.938 1 86.62 11 TYR B N 1
ATOM 3125 C CA . TYR B 1 11 ? -3.354 -38 -16.438 1 86.62 11 TYR B CA 1
ATOM 3126 C C . TYR B 1 11 ? -2.105 -37.156 -16.641 1 86.62 11 TYR B C 1
ATOM 3128 O O . TYR B 1 11 ? -1.997 -36.062 -16.062 1 86.62 11 TYR B O 1
ATOM 3136 N N . HIS B 1 12 ? -1.123 -37.594 -17.406 1 84.38 12 HIS B N 1
ATOM 3137 C CA . HIS B 1 12 ? 0.101 -36.875 -17.734 1 84.38 12 HIS B CA 1
ATOM 3138 C C . HIS B 1 12 ? 0.852 -36.469 -16.469 1 84.38 12 HIS B C 1
ATOM 3140 O O . HIS B 1 12 ? 1.23 -35.312 -16.328 1 84.38 12 HIS B O 1
ATOM 3146 N N . ILE B 1 13 ? 0.955 -37.406 -15.594 1 88.81 13 ILE B N 1
ATOM 3147 C CA . ILE B 1 13 ? 1.733 -37.219 -14.375 1 88.81 13 ILE B CA 1
ATOM 3148 C C . ILE B 1 13 ? 3.064 -37.969 -14.492 1 88.81 13 ILE B C 1
ATOM 3150 O O . ILE B 1 13 ? 3.092 -39.188 -14.695 1 88.81 13 ILE B O 1
ATOM 3154 N N . ASP B 1 14 ? 4.121 -37.188 -14.414 1 89.12 14 ASP B N 1
ATOM 3155 C CA . ASP B 1 14 ? 5.445 -37.781 -14.5 1 89.12 14 ASP B CA 1
ATOM 3156 C C . ASP B 1 14 ? 5.867 -38.406 -13.164 1 89.12 14 ASP B C 1
ATOM 3158 O O . ASP B 1 14 ? 5.605 -37.812 -12.109 1 89.12 14 ASP B O 1
ATOM 3162 N N . GLU B 1 15 ? 6.535 -39.438 -13.25 1 82.62 15 GLU B N 1
ATOM 3163 C CA . GLU B 1 15 ? 6.895 -40.188 -12.047 1 82.62 15 GLU B CA 1
ATOM 3164 C C . GLU B 1 15 ? 7.836 -39.375 -11.156 1 82.62 15 GLU B C 1
ATOM 3166 O O . GLU B 1 15 ? 7.773 -39.469 -9.93 1 82.62 15 GLU B O 1
ATOM 3171 N N . GLU B 1 16 ? 8.609 -38.656 -11.789 1 84.88 16 GLU B N 1
ATOM 3172 C CA . GLU B 1 16 ? 9.609 -37.938 -11.023 1 84.88 16 GLU B CA 1
ATOM 3173 C C . GLU B 1 16 ? 9.211 -36.469 -10.852 1 84.88 16 GLU B C 1
ATOM 3175 O O . GLU B 1 16 ? 9.391 -35.906 -9.773 1 84.88 16 GLU B O 1
ATOM 3180 N N . LEU B 1 17 ? 8.602 -35.906 -11.82 1 91.06 17 LEU B N 1
ATOM 3181 C CA . LEU B 1 17 ? 8.367 -34.469 -11.844 1 91.06 17 LEU B CA 1
ATOM 3182 C C . LEU B 1 17 ? 6.918 -34.156 -11.484 1 91.06 17 LEU B C 1
ATOM 3184 O O . LEU B 1 17 ? 6.559 -32.969 -11.336 1 91.06 17 LEU B O 1
ATOM 3188 N N . GLY B 1 18 ? 6.086 -35.156 -11.297 1 92.5 18 GLY B N 1
ATOM 3189 C CA . GLY B 1 18 ? 4.68 -34.938 -11.016 1 92.5 18 GLY B CA 1
ATOM 3190 C C . GLY B 1 18 ? 3.947 -34.25 -12.164 1 92.5 18 GLY B C 1
ATOM 3191 O O . GLY B 1 18 ? 3.994 -34.719 -13.297 1 92.5 18 GLY B O 1
ATOM 3192 N N . PHE B 1 19 ? 3.359 -33.094 -11.883 1 94.56 19 PHE B N 1
ATOM 3193 C CA . PHE B 1 19 ? 2.535 -32.406 -12.859 1 94.56 19 PHE B CA 1
ATOM 3194 C C . PHE B 1 19 ? 3.393 -31.531 -13.766 1 94.56 19 PHE B C 1
ATOM 3196 O O . PHE B 1 19 ? 2.904 -31 -14.766 1 94.56 19 PHE B O 1
ATOM 3203 N N . ALA B 1 20 ? 4.707 -31.359 -13.445 1 95.12 20 ALA B N 1
ATOM 3204 C CA . ALA B 1 20 ? 5.598 -30.594 -14.32 1 95.12 20 ALA B CA 1
ATOM 3205 C C . ALA B 1 20 ? 5.789 -31.297 -15.664 1 95.12 20 ALA B C 1
ATOM 3207 O O . ALA B 1 20 ? 5.859 -32.531 -15.719 1 95.12 20 ALA B O 1
ATOM 3208 N N . LEU B 1 21 ? 5.824 -30.516 -16.734 1 95.31 21 LEU B N 1
ATOM 3209 C CA . LEU B 1 21 ? 6.039 -31.078 -18.062 1 95.31 21 LEU B CA 1
ATOM 3210 C C . LEU B 1 21 ? 7.438 -31.672 -18.172 1 95.31 21 LEU B C 1
ATOM 3212 O O . LEU B 1 21 ? 8.438 -30.969 -18 1 95.31 21 LEU B O 1
ATOM 3216 N N . PRO B 1 22 ? 7.469 -33 -18.406 1 93.12 22 PRO B N 1
ATOM 3217 C CA . PRO B 1 22 ? 8.797 -33.594 -18.531 1 93.12 22 PRO B CA 1
ATOM 3218 C C . PRO B 1 22 ? 9.5 -33.188 -19.828 1 93.12 22 PRO B C 1
ATOM 3220 O O . PRO B 1 22 ? 8.867 -33.156 -20.891 1 93.12 22 PRO B O 1
ATOM 3223 N N . LYS B 1 23 ? 10.719 -32.812 -19.781 1 90.69 23 LYS B N 1
ATOM 3224 C CA . LYS B 1 23 ? 11.578 -32.469 -20.906 1 90.69 23 LYS B CA 1
ATOM 3225 C C . LYS B 1 23 ? 10.883 -31.516 -21.859 1 90.69 23 LYS B C 1
ATOM 3227 O O . LYS B 1 23 ? 10.758 -31.797 -23.062 1 90.69 23 LYS B O 1
ATOM 3232 N N . PRO B 1 24 ? 10.5 -30.344 -21.391 1 94.88 24 PRO B N 1
ATOM 3233 C CA . PRO B 1 24 ? 9.867 -29.375 -22.281 1 94.88 24 PRO B CA 1
ATOM 3234 C C . PRO B 1 24 ? 10.711 -29.078 -23.516 1 94.88 24 PRO B C 1
ATOM 3236 O O . PRO B 1 24 ? 11.945 -29.094 -23.453 1 94.88 24 PRO B O 1
ATOM 3239 N N . LEU B 1 25 ? 10.016 -28.828 -24.609 1 96.19 25 LEU B N 1
ATOM 3240 C CA . LEU B 1 25 ? 10.711 -28.391 -25.812 1 96.19 25 LEU B CA 1
ATOM 3241 C C . LEU B 1 25 ? 11.281 -26.984 -25.625 1 96.19 25 LEU B C 1
ATOM 3243 O O . LEU B 1 25 ? 10.742 -26.188 -24.859 1 96.19 25 LEU B O 1
ATOM 3247 N N . GLU B 1 26 ? 12.289 -26.734 -26.391 1 96.31 26 GLU B N 1
ATOM 3248 C CA . GLU B 1 26 ? 12.93 -25.422 -26.266 1 96.31 26 GLU B CA 1
ATOM 3249 C C . GLU B 1 26 ? 12.773 -24.594 -27.531 1 96.31 26 GLU B C 1
ATOM 3251 O O . GLU B 1 26 ? 12.977 -23.375 -27.531 1 96.31 26 GLU B O 1
ATOM 3256 N N . GLU B 1 27 ? 12.414 -25.328 -28.625 1 97.25 27 GLU B N 1
ATOM 3257 C CA . GLU B 1 27 ? 12.297 -24.672 -29.922 1 97.25 27 GLU B CA 1
ATOM 3258 C C . GLU B 1 27 ? 11.039 -25.125 -30.656 1 97.25 27 GLU B C 1
ATOM 3260 O O . GLU B 1 27 ? 10.5 -26.203 -30.375 1 97.25 27 GLU B O 1
ATOM 3265 N N . LEU B 1 28 ? 10.586 -24.281 -31.516 1 97.88 28 LEU B N 1
ATOM 3266 C CA . LEU B 1 28 ? 9.5 -24.594 -32.438 1 97.88 28 LEU B CA 1
ATOM 3267 C C . LEU B 1 28 ? 9.953 -24.422 -33.875 1 97.88 28 LEU B C 1
ATOM 3269 O O . LEU B 1 28 ? 10.805 -23.562 -34.156 1 97.88 28 LEU B O 1
ATOM 3273 N N . PRO B 1 29 ? 9.422 -25.156 -34.75 1 96.5 29 PRO B N 1
ATOM 3274 C CA . PRO B 1 29 ? 9.781 -25 -36.156 1 96.5 29 PRO B CA 1
ATOM 3275 C C . PRO B 1 29 ? 9.172 -23.734 -36.781 1 96.5 29 PRO B C 1
ATOM 3277 O O . PRO B 1 29 ? 8.211 -23.188 -36.25 1 96.5 29 PRO B O 1
ATOM 3280 N N . PRO B 1 30 ? 9.773 -23.297 -37.938 1 95.75 30 PRO B N 1
ATOM 3281 C CA . PRO B 1 30 ? 9.117 -22.203 -38.656 1 95.75 30 PRO B CA 1
ATOM 3282 C C . PRO B 1 30 ? 7.672 -22.516 -39.031 1 95.75 30 PRO B C 1
ATOM 3284 O O . PRO B 1 30 ? 7.352 -23.656 -39.375 1 95.75 30 PRO B O 1
ATOM 3287 N N . PRO B 1 31 ? 6.832 -21.641 -38.938 1 96.81 31 PRO B N 1
ATOM 3288 C CA . PRO B 1 31 ? 7.082 -20.219 -38.688 1 96.81 31 PRO B CA 1
ATOM 3289 C C . PRO B 1 31 ? 6.98 -19.859 -37.219 1 96.81 31 PRO B C 1
ATOM 3291 O O . PRO B 1 31 ? 7.039 -18.672 -36.844 1 96.81 31 PRO B O 1
ATOM 3294 N N . TYR B 1 32 ? 6.836 -20.859 -36.406 1 97.94 32 TYR B N 1
ATOM 3295 C CA . TYR B 1 32 ? 6.551 -20.609 -34.969 1 97.94 32 TYR B CA 1
ATOM 3296 C C . TYR B 1 32 ? 7.805 -20.172 -34.25 1 97.94 32 TYR B C 1
ATOM 3298 O O . TYR B 1 32 ? 7.727 -19.656 -33.125 1 97.94 32 TYR B O 1
ATOM 3306 N N . ASP B 1 33 ? 8.938 -20.359 -34.844 1 97.69 33 ASP B N 1
ATOM 3307 C CA . ASP B 1 33 ? 10.211 -19.969 -34.25 1 97.69 33 ASP B CA 1
ATOM 3308 C C . ASP B 1 33 ? 10.266 -18.453 -34.031 1 97.69 33 ASP B C 1
ATOM 3310 O O . ASP B 1 33 ? 11.023 -17.984 -33.156 1 97.69 33 ASP B O 1
ATOM 3314 N N . GLU B 1 34 ? 9.492 -17.672 -34.688 1 97.62 34 GLU B N 1
ATOM 3315 C CA . GLU B 1 34 ? 9.43 -16.219 -34.5 1 97.62 34 GLU B CA 1
ATOM 3316 C C . GLU B 1 34 ? 8.914 -15.875 -33.094 1 97.62 34 GLU B C 1
ATOM 3318 O O . GLU B 1 34 ? 9.383 -14.922 -32.469 1 97.62 34 GLU B O 1
ATOM 3323 N N . TRP B 1 35 ? 7.926 -16.688 -32.688 1 98.44 35 TRP B N 1
ATOM 3324 C CA . TRP B 1 35 ? 7.414 -16.484 -31.344 1 98.44 35 TRP B CA 1
ATOM 3325 C C . TRP B 1 35 ? 8.508 -16.719 -30.312 1 98.44 35 TRP B C 1
ATOM 3327 O O . TRP B 1 35 ? 8.656 -15.93 -29.375 1 98.44 35 TRP B O 1
ATOM 3337 N N . ILE B 1 36 ? 9.281 -17.797 -30.531 1 98.44 36 ILE B N 1
ATOM 3338 C CA . ILE B 1 36 ? 10.344 -18.188 -29.609 1 98.44 36 ILE B CA 1
ATOM 3339 C C . ILE B 1 36 ? 11.406 -17.078 -29.547 1 98.44 36 ILE B C 1
ATOM 3341 O O . ILE B 1 36 ? 11.891 -16.75 -28.469 1 98.44 36 ILE B O 1
ATOM 3345 N N . SER B 1 37 ? 11.703 -16.547 -30.656 1 97.75 37 SER B N 1
ATOM 3346 C CA . SER B 1 37 ? 12.703 -15.492 -30.75 1 97.75 37 SER B CA 1
ATOM 3347 C C . SER B 1 37 ? 12.289 -14.273 -29.938 1 97.75 37 SER B C 1
ATOM 3349 O O . SER B 1 37 ? 13.109 -13.688 -29.219 1 97.75 37 SER B O 1
ATOM 3351 N N . ILE B 1 38 ? 11.078 -13.922 -30.016 1 98.25 38 ILE B N 1
ATOM 3352 C CA . ILE B 1 38 ? 10.578 -12.773 -29.266 1 98.25 38 ILE B CA 1
ATOM 3353 C C . ILE B 1 38 ? 10.602 -13.078 -27.781 1 98.25 38 ILE B C 1
ATOM 3355 O O . ILE B 1 38 ? 11.102 -12.281 -26.984 1 98.25 38 ILE B O 1
ATOM 3359 N N . ALA B 1 39 ? 10.078 -14.258 -27.406 1 98.38 39 ALA B N 1
ATOM 3360 C CA . ALA B 1 39 ? 9.961 -14.633 -26 1 98.38 39 ALA B CA 1
ATOM 3361 C C . ALA B 1 39 ? 11.336 -14.711 -25.344 1 98.38 39 ALA B C 1
ATOM 3363 O O . ALA B 1 39 ? 11.492 -14.336 -24.172 1 98.38 39 ALA B O 1
ATOM 3364 N N . LYS B 1 40 ? 12.336 -15.164 -26.047 1 97.56 40 LYS B N 1
ATOM 3365 C CA . LYS B 1 40 ? 13.68 -15.312 -25.516 1 97.56 40 LYS B CA 1
ATOM 3366 C C . LYS B 1 40 ? 14.344 -13.953 -25.297 1 97.56 40 LYS B C 1
ATOM 3368 O O . LYS B 1 40 ? 15.281 -13.844 -24.5 1 97.56 40 LYS B O 1
ATOM 3373 N N . ASN B 1 41 ? 13.805 -12.938 -25.938 1 97.5 41 ASN B N 1
ATOM 3374 C CA . ASN B 1 41 ? 14.453 -11.633 -25.875 1 97.5 41 ASN B CA 1
ATOM 3375 C C . ASN B 1 41 ? 13.555 -10.578 -25.234 1 97.5 41 ASN B C 1
ATOM 3377 O O . ASN B 1 41 ? 13.742 -9.383 -25.453 1 97.5 41 ASN B O 1
ATOM 3381 N N . LEU B 1 42 ? 12.633 -10.992 -24.453 1 97.69 42 LEU B N 1
ATOM 3382 C CA . LEU B 1 42 ? 11.617 -10.102 -23.906 1 97.69 42 LEU B CA 1
ATOM 3383 C C . LEU B 1 42 ? 12.266 -9 -23.062 1 97.69 42 LEU B C 1
ATOM 3385 O O . LEU B 1 42 ? 11.945 -7.824 -23.219 1 97.69 42 LEU B O 1
ATOM 3389 N N . PRO B 1 43 ? 13.242 -9.32 -22.141 1 96.81 43 PRO B N 1
ATOM 3390 C CA . PRO B 1 43 ? 13.789 -8.25 -21.297 1 96.81 43 PRO B CA 1
ATOM 3391 C C . PRO B 1 43 ? 14.445 -7.137 -22.109 1 96.81 43 PRO B C 1
ATOM 3393 O O . PRO B 1 43 ? 14.219 -5.957 -21.844 1 96.81 43 PRO B O 1
ATOM 3396 N N . GLU B 1 44 ? 15.133 -7.496 -23.125 1 96.81 44 GLU B N 1
ATOM 3397 C CA . GLU B 1 44 ? 15.812 -6.512 -23.953 1 96.81 44 GLU B CA 1
ATOM 3398 C C . GLU B 1 44 ? 14.812 -5.715 -24.797 1 96.81 44 GLU B C 1
ATOM 3400 O O . GLU B 1 44 ? 14.93 -4.496 -24.922 1 96.81 44 GLU B O 1
ATOM 3405 N N . LEU B 1 45 ? 13.891 -6.379 -25.391 1 97.62 45 LEU B N 1
ATOM 3406 C CA . LEU B 1 45 ? 12.883 -5.723 -26.234 1 97.62 45 LEU B CA 1
ATOM 3407 C C . LEU B 1 45 ? 12.07 -4.727 -25.406 1 97.62 45 LEU B C 1
ATOM 3409 O O . LEU B 1 45 ? 11.742 -3.641 -25.891 1 97.62 45 LEU B O 1
ATOM 3413 N N . ILE B 1 46 ? 11.719 -5.113 -24.172 1 96.62 46 ILE B N 1
ATOM 3414 C CA . ILE B 1 46 ? 10.938 -4.258 -23.297 1 96.62 46 ILE B CA 1
ATOM 3415 C C . ILE B 1 46 ? 11.773 -3.047 -22.875 1 96.62 46 ILE B C 1
ATOM 3417 O O . ILE B 1 46 ? 11.289 -1.913 -22.906 1 96.62 46 ILE B O 1
ATOM 3421 N N . GLU B 1 47 ? 12.992 -3.34 -22.5 1 94.81 47 GLU B N 1
ATOM 3422 C CA . GLU B 1 47 ? 13.891 -2.27 -22.078 1 94.81 47 GLU B CA 1
ATOM 3423 C C . GLU B 1 47 ? 14.055 -1.228 -23.188 1 94.81 47 GLU B C 1
ATOM 3425 O O . GLU B 1 47 ? 14.07 -0.025 -22.922 1 94.81 47 GLU B O 1
ATOM 3430 N N . LYS B 1 48 ? 14.133 -1.642 -24.406 1 95.44 48 LYS B N 1
ATOM 3431 C CA . LYS B 1 48 ? 14.344 -0.758 -25.547 1 95.44 48 LYS B CA 1
ATOM 3432 C C . LYS B 1 48 ? 13.016 -0.235 -26.094 1 95.44 48 LYS B C 1
ATOM 3434 O O . LYS B 1 48 ? 12.984 0.506 -27.078 1 95.44 48 LYS B O 1
ATOM 3439 N N . ASN B 1 49 ? 11.883 -0.709 -25.531 1 95.5 49 ASN B N 1
ATOM 3440 C CA . ASN B 1 49 ? 10.539 -0.34 -25.953 1 95.5 49 ASN B CA 1
ATOM 3441 C C . ASN B 1 49 ? 10.281 -0.712 -27.406 1 95.5 49 ASN B C 1
ATOM 3443 O O . ASN B 1 49 ? 9.711 0.077 -28.172 1 95.5 49 ASN B O 1
ATOM 3447 N N . LYS B 1 50 ? 10.766 -1.826 -27.812 1 97.19 50 LYS B N 1
ATOM 3448 C CA . LYS B 1 50 ? 10.633 -2.301 -29.188 1 97.19 50 LYS B CA 1
ATOM 3449 C C . LYS B 1 50 ? 9.734 -3.529 -29.25 1 97.19 50 LYS B C 1
ATOM 3451 O O . LYS B 1 50 ? 9.453 -4.039 -30.344 1 97.19 50 LYS B O 1
ATOM 3456 N N . LEU B 1 51 ? 9.234 -4.004 -28.172 1 97.88 51 LEU B N 1
ATOM 3457 C CA . LEU B 1 51 ? 8.469 -5.242 -28.094 1 97.88 51 LEU B CA 1
ATOM 3458 C C . LEU B 1 51 ? 7.199 -5.148 -28.938 1 97.88 51 LEU B C 1
ATOM 3460 O O . LEU B 1 51 ? 6.949 -6.004 -29.797 1 97.88 51 LEU B O 1
ATOM 3464 N N . ARG B 1 52 ? 6.434 -4.137 -28.703 1 97.75 52 ARG B N 1
ATOM 3465 C CA . ARG B 1 52 ? 5.141 -4.02 -29.375 1 97.75 52 ARG B CA 1
ATOM 3466 C C . ARG B 1 52 ? 5.32 -3.84 -30.891 1 97.75 52 ARG B C 1
ATOM 3468 O O . ARG B 1 52 ? 4.547 -4.383 -31.672 1 97.75 52 ARG B O 1
ATOM 3475 N N . GLU B 1 53 ? 6.336 -3.074 -31.234 1 97 53 GLU B N 1
ATOM 3476 C CA . GLU B 1 53 ? 6.648 -2.93 -32.656 1 97 53 GLU B CA 1
ATOM 3477 C C . GLU B 1 53 ? 6.965 -4.281 -33.281 1 97 53 GLU B C 1
ATOM 3479 O O . GLU B 1 53 ? 6.492 -4.582 -34.375 1 97 53 GLU B O 1
ATOM 3484 N N . ARG B 1 54 ? 7.777 -5.055 -32.656 1 97.5 54 ARG B N 1
ATOM 3485 C CA . ARG B 1 54 ? 8.164 -6.371 -33.125 1 97.5 54 ARG B CA 1
ATOM 3486 C C . ARG B 1 54 ? 6.957 -7.297 -33.219 1 97.5 54 ARG B C 1
ATOM 3488 O O . ARG B 1 54 ? 6.816 -8.047 -34.188 1 97.5 54 ARG B O 1
ATOM 3495 N N . VAL B 1 55 ? 6.102 -7.293 -32.25 1 98 55 VAL B N 1
ATOM 3496 C CA . VAL B 1 55 ? 4.914 -8.148 -32.219 1 98 55 VAL B CA 1
ATOM 3497 C C . VAL B 1 55 ? 3.955 -7.746 -33.312 1 98 55 VAL B C 1
ATOM 3499 O O . VAL B 1 55 ? 3.387 -8.609 -34 1 98 55 VAL B O 1
ATOM 3502 N N . ASP B 1 56 ? 3.83 -6.5 -33.531 1 96.56 56 ASP B N 1
ATOM 3503 C CA . ASP B 1 56 ? 2.895 -5.988 -34.5 1 96.56 56 ASP B CA 1
ATOM 3504 C C . ASP B 1 56 ? 3.326 -6.387 -35.938 1 96.56 56 ASP B C 1
ATOM 3506 O O . ASP B 1 56 ? 2.51 -6.395 -36.844 1 96.56 56 ASP B O 1
ATOM 3510 N N . GLN B 1 57 ? 4.551 -6.719 -36.125 1 96.19 57 GLN B N 1
ATOM 3511 C CA . GLN B 1 57 ? 5.094 -7.078 -37.438 1 96.19 57 GLN B CA 1
ATOM 3512 C C . GLN B 1 57 ? 4.898 -8.562 -37.719 1 96.19 57 GLN B C 1
ATOM 3514 O O . GLN B 1 57 ? 5.051 -9 -38.875 1 96.19 57 GLN B O 1
ATOM 3519 N N . LEU B 1 58 ? 4.512 -9.273 -36.75 1 96.94 58 LEU B N 1
ATOM 3520 C CA . LEU B 1 58 ? 4.336 -10.711 -36.938 1 96.94 58 LEU B CA 1
ATOM 3521 C C . LEU B 1 58 ? 3.146 -11.008 -37.844 1 96.94 58 LEU B C 1
ATOM 3523 O O . LEU B 1 58 ? 2.156 -10.266 -37.844 1 96.94 58 LEU B O 1
ATOM 3527 N N . GLN B 1 59 ? 3.229 -12.125 -38.594 1 95.31 59 GLN B N 1
ATOM 3528 C CA . GLN B 1 59 ? 2.094 -12.641 -39.344 1 95.31 59 GLN B CA 1
ATOM 3529 C C . GLN B 1 59 ? 1.185 -13.492 -38.469 1 95.31 59 GLN B C 1
ATOM 3531 O O . GLN B 1 59 ? 1.595 -13.945 -37.375 1 95.31 59 GLN B O 1
ATOM 3536 N N . ILE B 1 60 ? -0.02 -13.594 -38.906 1 95.81 60 ILE B N 1
ATOM 3537 C CA . ILE B 1 60 ? -0.926 -14.508 -38.219 1 95.81 60 ILE B CA 1
ATOM 3538 C C . ILE B 1 60 ? -0.621 -15.945 -38.625 1 95.81 60 ILE B C 1
ATOM 3540 O O . ILE B 1 60 ? -0.729 -16.297 -39.781 1 95.81 60 ILE B O 1
ATOM 3544 N N . HIS B 1 61 ? -0.209 -16.719 -37.688 1 95.44 61 HIS B N 1
ATOM 3545 C CA . HIS B 1 61 ? 0.122 -18.109 -38 1 95.44 61 HIS B CA 1
ATOM 3546 C C . HIS B 1 61 ? -0.984 -19.062 -37.531 1 95.44 61 HIS B C 1
ATOM 3548 O O . HIS B 1 61 ? -1.502 -18.906 -36.406 1 95.44 61 HIS B O 1
ATOM 3554 N N . SER B 1 62 ? -1.349 -19.969 -38.406 1 95.69 62 SER B N 1
ATOM 3555 C CA . SER B 1 62 ? -2.24 -21.047 -37.969 1 95.69 62 SER B CA 1
ATOM 3556 C C . SER B 1 62 ? -1.555 -21.984 -37 1 95.69 62 SER B C 1
ATOM 3558 O O . SER B 1 62 ? -0.338 -22.172 -37.062 1 95.69 62 SER B O 1
ATOM 3560 N N . ILE B 1 63 ? -2.291 -22.609 -36.188 1 97.19 63 ILE B N 1
ATOM 3561 C CA . ILE B 1 63 ? -1.697 -23.5 -35.188 1 97.19 63 ILE B CA 1
ATOM 3562 C C . ILE B 1 63 ? -1.688 -24.922 -35.719 1 97.19 63 ILE B C 1
ATOM 3564 O O . ILE B 1 63 ? -1.336 -25.859 -35 1 97.19 63 ILE B O 1
ATOM 3568 N N . ASP B 1 64 ? -2.053 -25.141 -36.906 1 96.56 64 ASP B N 1
ATOM 3569 C CA . ASP B 1 64 ? -2.221 -26.469 -37.5 1 96.56 64 ASP B CA 1
ATOM 3570 C C . ASP B 1 64 ? -0.902 -27.234 -37.5 1 96.56 64 ASP B C 1
ATOM 3572 O O . ASP B 1 64 ? -0.895 -28.469 -37.469 1 96.56 64 ASP B O 1
ATOM 3576 N N . GLY B 1 65 ? 0.12 -26.5 -37.594 1 96.31 65 GLY B N 1
ATOM 3577 C CA . GLY B 1 65 ? 1.426 -27.141 -37.594 1 96.31 65 GLY B CA 1
ATOM 3578 C C . GLY B 1 65 ? 1.876 -27.625 -36.25 1 96.31 65 GLY B C 1
ATOM 3579 O O . GLY B 1 65 ? 2.834 -28.406 -36.156 1 96.31 65 GLY B O 1
ATOM 3580 N N . LEU B 1 66 ? 1.252 -27.281 -35.188 1 97.25 66 LEU B N 1
ATOM 3581 C CA . LEU B 1 66 ? 1.544 -27.719 -33.844 1 97.25 66 LEU B CA 1
ATOM 3582 C C . LEU B 1 66 ? 0.753 -28.984 -33.469 1 97.25 66 LEU B C 1
ATOM 3584 O O . LEU B 1 66 ? -0.297 -28.891 -32.844 1 97.25 66 LEU B O 1
ATOM 3588 N N . LYS B 1 67 ? 1.293 -30.094 -33.719 1 94 67 LYS B N 1
ATOM 3589 C CA . LYS B 1 67 ? 0.526 -31.328 -33.688 1 94 67 LYS B CA 1
ATOM 3590 C C . LYS B 1 67 ? 0.75 -32.062 -32.344 1 94 67 LYS B C 1
ATOM 3592 O O . LYS B 1 67 ? -0.191 -32.594 -31.766 1 94 67 LYS B O 1
ATOM 3597 N N . ASP B 1 68 ? 1.934 -32 -31.875 1 94.25 68 ASP B N 1
ATOM 3598 C CA . ASP B 1 68 ? 2.219 -32.781 -30.656 1 94.25 68 ASP B CA 1
ATOM 3599 C C . ASP B 1 68 ? 1.999 -31.922 -29.422 1 94.25 68 ASP B C 1
ATOM 3601 O O . ASP B 1 68 ? 2.088 -30.688 -29.469 1 94.25 68 ASP B O 1
ATOM 3605 N N . HIS B 1 69 ? 1.78 -32.562 -28.328 1 93.88 69 HIS B N 1
ATOM 3606 C CA . HIS B 1 69 ? 1.435 -31.906 -27.078 1 93.88 69 HIS B CA 1
ATOM 3607 C C . HIS B 1 69 ? 2.562 -31 -26.594 1 93.88 69 HIS B C 1
ATOM 3609 O O . HIS B 1 69 ? 2.312 -29.891 -26.109 1 93.88 69 HIS B O 1
ATOM 3615 N N . LYS B 1 70 ? 3.775 -31.453 -26.734 1 95.56 70 LYS B N 1
ATOM 3616 C CA . LYS B 1 70 ? 4.91 -30.672 -26.234 1 95.56 70 LYS B CA 1
ATOM 3617 C C . LYS B 1 70 ? 5.078 -29.391 -27.047 1 95.56 70 LYS B C 1
ATOM 3619 O O . LYS B 1 70 ? 5.406 -28.344 -26.484 1 95.56 70 LYS B O 1
ATOM 3624 N N . SER B 1 71 ? 4.891 -29.5 -28.391 1 97.69 71 SER B N 1
ATOM 3625 C CA . SER B 1 71 ? 4.961 -28.281 -29.203 1 97.69 71 SER B CA 1
ATOM 3626 C C . SER B 1 71 ? 3.818 -27.328 -28.875 1 97.69 71 SER B C 1
ATOM 3628 O O . SER B 1 71 ? 3.998 -26.109 -28.891 1 97.69 71 SER B O 1
ATOM 3630 N N . GLN B 1 72 ? 2.656 -27.875 -28.562 1 98.19 72 GLN B N 1
ATOM 3631 C CA . GLN B 1 72 ? 1.511 -27.062 -28.203 1 98.19 72 GLN B CA 1
ATOM 3632 C C . GLN B 1 72 ? 1.747 -26.359 -26.859 1 98.19 72 GLN B C 1
ATOM 3634 O O . GLN B 1 72 ? 1.441 -25.172 -26.719 1 98.19 72 GLN B O 1
ATOM 3639 N N . ARG B 1 73 ? 2.346 -27.094 -25.938 1 97.94 73 ARG B N 1
ATOM 3640 C CA . ARG B 1 73 ? 2.623 -26.531 -24.625 1 97.94 73 ARG B CA 1
ATOM 3641 C C . ARG B 1 73 ? 3.676 -25.422 -24.703 1 97.94 73 ARG B C 1
ATOM 3643 O O . ARG B 1 73 ? 3.561 -24.391 -24.047 1 97.94 73 ARG B O 1
ATOM 3650 N N . LEU B 1 74 ? 4.691 -25.656 -25.516 1 98.69 74 LEU B N 1
ATOM 3651 C CA . LEU B 1 74 ? 5.715 -24.625 -25.688 1 98.69 74 LEU B CA 1
ATOM 3652 C C . LEU B 1 74 ? 5.141 -23.391 -26.375 1 98.69 74 LEU B C 1
ATOM 3654 O O . LEU B 1 74 ? 5.465 -22.266 -26 1 98.69 74 LEU B O 1
ATOM 3658 N N . ALA B 1 75 ? 4.324 -23.656 -27.344 1 98.81 75 ALA B N 1
ATOM 3659 C CA . ALA B 1 75 ? 3.693 -22.531 -28.047 1 98.81 75 ALA B CA 1
ATOM 3660 C C . ALA B 1 75 ? 2.807 -21.734 -27.109 1 98.81 75 ALA B C 1
ATOM 3662 O O . ALA B 1 75 ? 2.82 -20.5 -27.141 1 98.81 75 ALA B O 1
ATOM 3663 N N . HIS B 1 76 ? 2.031 -22.391 -26.297 1 98.81 76 HIS B N 1
ATOM 3664 C CA . HIS B 1 76 ? 1.154 -21.719 -25.344 1 98.81 76 HIS B CA 1
ATOM 3665 C C . HIS B 1 76 ? 1.958 -20.906 -24.328 1 98.81 76 HIS B C 1
ATOM 3667 O O . HIS B 1 76 ? 1.6 -19.766 -24.016 1 98.81 76 HIS B O 1
ATOM 3673 N N . LEU B 1 77 ? 3.025 -21.484 -23.859 1 98.75 77 LEU B N 1
ATOM 3674 C CA . LEU B 1 77 ? 3.947 -20.797 -22.969 1 98.75 77 LEU B CA 1
ATOM 3675 C C . LEU B 1 77 ? 4.512 -19.547 -23.625 1 98.75 77 LEU B C 1
ATOM 3677 O O . LEU B 1 77 ? 4.488 -18.453 -23.031 1 98.75 77 LEU B O 1
ATOM 3681 N N . THR B 1 78 ? 4.957 -19.703 -24.812 1 98.75 78 THR B N 1
ATOM 3682 C CA . THR B 1 78 ? 5.598 -18.625 -25.562 1 98.75 78 THR B CA 1
ATOM 3683 C C . THR B 1 78 ? 4.613 -17.484 -25.812 1 98.75 78 THR B C 1
ATOM 3685 O O . THR B 1 78 ? 4.926 -16.312 -25.547 1 98.75 78 THR B O 1
ATOM 3688 N N . LEU B 1 79 ? 3.477 -17.844 -26.266 1 98.81 79 LEU B N 1
ATOM 3689 C CA . LEU B 1 79 ? 2.455 -16.844 -26.547 1 98.81 79 LEU B CA 1
ATOM 3690 C C . LEU B 1 79 ? 1.963 -16.188 -25.266 1 98.81 79 LEU B C 1
ATOM 3692 O O . LEU B 1 79 ? 1.611 -15.016 -25.25 1 98.81 79 LEU B O 1
ATOM 3696 N N . GLY B 1 80 ? 1.942 -16.984 -24.188 1 98.75 80 GLY B N 1
ATOM 3697 C CA . GLY B 1 80 ? 1.604 -16.422 -22.891 1 98.75 80 GLY B CA 1
ATOM 3698 C C . GLY B 1 80 ? 2.566 -15.336 -22.438 1 98.75 80 GLY B C 1
ATOM 3699 O O . GLY B 1 80 ? 2.143 -14.258 -22.016 1 98.75 80 GLY B O 1
ATOM 3700 N N . TYR B 1 81 ? 3.848 -15.602 -22.578 1 98.69 81 TYR B N 1
ATOM 3701 C CA . TYR B 1 81 ? 4.871 -14.625 -22.219 1 98.69 81 TYR B CA 1
ATOM 3702 C C . TYR B 1 81 ? 4.766 -13.375 -23.094 1 98.69 81 TYR B C 1
ATOM 3704 O O . TYR B 1 81 ? 4.859 -12.25 -22.594 1 98.69 81 TYR B O 1
ATOM 3712 N N . ILE B 1 82 ? 4.559 -13.578 -24.359 1 98.69 82 ILE B N 1
ATOM 3713 C CA . ILE B 1 82 ? 4.445 -12.453 -25.281 1 98.69 82 ILE B CA 1
ATOM 3714 C C . ILE B 1 82 ? 3.215 -11.617 -24.938 1 98.69 82 ILE B C 1
ATOM 3716 O O . ILE B 1 82 ? 3.273 -10.391 -24.938 1 98.69 82 ILE B O 1
ATOM 3720 N N . THR B 1 83 ? 2.15 -12.273 -24.609 1 98.62 83 THR B N 1
ATOM 3721 C CA . THR B 1 83 ? 0.896 -11.594 -24.297 1 98.62 83 THR B CA 1
ATOM 3722 C C . THR B 1 83 ? 1.049 -10.727 -23.047 1 98.62 83 THR B C 1
ATOM 3724 O O . THR B 1 83 ? 0.7 -9.547 -23.062 1 98.62 83 THR B O 1
ATOM 3727 N N . MET B 1 84 ? 1.622 -11.352 -22 1 97.88 84 MET B N 1
ATOM 3728 C CA . MET B 1 84 ? 1.809 -10.578 -20.781 1 97.88 84 MET B CA 1
ATOM 3729 C C . MET B 1 84 ? 2.725 -9.383 -21.016 1 97.88 84 MET B C 1
ATOM 3731 O O . MET B 1 84 ? 2.439 -8.273 -20.562 1 97.88 84 MET B O 1
ATOM 3735 N N . ALA B 1 85 ? 3.771 -9.625 -21.75 1 98 85 ALA B N 1
ATOM 3736 C CA . ALA B 1 85 ? 4.727 -8.562 -22.047 1 98 85 ALA B CA 1
ATOM 3737 C C . ALA B 1 85 ? 4.082 -7.469 -22.891 1 98 85 ALA B C 1
ATOM 3739 O O . ALA B 1 85 ? 4.344 -6.281 -22.688 1 98 85 ALA B O 1
ATOM 3740 N N . TYR B 1 86 ? 3.279 -7.863 -23.828 1 98.25 86 TYR B N 1
ATOM 3741 C CA . TYR B 1 86 ? 2.635 -6.906 -24.734 1 98.25 86 TYR B CA 1
ATOM 3742 C C . TYR B 1 86 ? 1.67 -6.008 -23.969 1 98.25 86 TYR B C 1
ATOM 3744 O O . TYR B 1 86 ? 1.633 -4.797 -24.188 1 98.25 86 TYR B O 1
ATOM 3752 N N . VAL B 1 87 ? 0.917 -6.566 -23.078 1 97.38 87 VAL B N 1
ATOM 3753 C CA . VAL B 1 87 ? -0.128 -5.855 -22.359 1 97.38 87 VAL B CA 1
ATOM 3754 C C . VAL B 1 87 ? 0.506 -4.895 -21.344 1 97.38 87 VAL B C 1
ATOM 3756 O O . VAL B 1 87 ? 0.144 -3.715 -21.297 1 97.38 87 VAL B O 1
ATOM 3759 N N . TRP B 1 88 ? 1.532 -5.379 -20.641 1 94.94 88 TRP B N 1
ATOM 3760 C CA . TRP B 1 88 ? 2.082 -4.594 -19.531 1 94.94 88 TRP B CA 1
ATOM 3761 C C . TRP B 1 88 ? 3.301 -3.797 -19.984 1 94.94 88 TRP B C 1
ATOM 3763 O O . TRP B 1 88 ? 3.588 -2.727 -19.438 1 94.94 88 TRP B O 1
ATOM 3773 N N . ASN B 1 89 ? 4.039 -4.312 -20.922 1 93.44 89 ASN B N 1
ATOM 3774 C CA . ASN B 1 89 ? 5.227 -3.705 -21.5 1 93.44 89 ASN B CA 1
ATOM 3775 C C . ASN B 1 89 ? 6.191 -3.205 -20.438 1 93.44 89 ASN B C 1
ATOM 3777 O O . ASN B 1 89 ? 6.707 -3.992 -19.641 1 93.44 89 ASN B O 1
ATOM 3781 N N . GLN B 1 90 ? 6.402 -1.914 -20.188 1 87.62 90 GLN B N 1
ATOM 3782 C CA . GLN B 1 90 ? 7.426 -1.412 -19.281 1 87.62 90 GLN B CA 1
ATOM 3783 C C . GLN B 1 90 ? 6.84 -1.141 -17.891 1 87.62 90 GLN B C 1
ATOM 3785 O O . GLN B 1 90 ? 7.465 -0.465 -17.078 1 87.62 90 GLN B O 1
ATOM 3790 N N . GLY B 1 91 ? 5.711 -1.673 -17.656 1 80.88 91 GLY B N 1
ATOM 3791 C CA . GLY B 1 91 ? 5.105 -1.474 -16.344 1 80.88 91 GLY B CA 1
ATOM 3792 C C . GLY B 1 91 ? 3.617 -1.19 -16.422 1 80.88 91 GLY B C 1
ATOM 3793 O O . GLY B 1 91 ? 2.959 -1.532 -17.406 1 80.88 91 GLY B O 1
ATOM 3794 N N . ASP B 1 92 ? 3.078 -0.573 -15.297 1 72.62 92 ASP B N 1
ATOM 3795 C CA . ASP B 1 92 ? 1.627 -0.454 -15.188 1 72.62 92 ASP B CA 1
ATOM 3796 C C . ASP B 1 92 ? 1.152 0.927 -15.633 1 72.62 92 ASP B C 1
ATOM 3798 O O . ASP B 1 92 ? -0.005 1.292 -15.414 1 72.62 92 ASP B O 1
ATOM 3802 N N . LYS B 1 93 ? 1.999 1.683 -16.312 1 74.19 93 LYS B N 1
ATOM 3803 C CA . LYS B 1 93 ? 1.609 3.029 -16.734 1 74.19 93 LYS B CA 1
ATOM 3804 C C . LYS B 1 93 ? 1.08 3.035 -18.156 1 74.19 93 LYS B C 1
ATOM 3806 O O . LYS B 1 93 ? 0.18 3.809 -18.5 1 74.19 93 LYS B O 1
ATOM 3811 N N . ASP B 1 94 ? 1.631 2.24 -19.062 1 83 94 ASP B N 1
ATOM 3812 C CA . ASP B 1 94 ? 1.206 2.148 -20.453 1 83 94 ASP B CA 1
ATOM 3813 C C . ASP B 1 94 ? 0.595 0.781 -20.75 1 83 94 ASP B C 1
ATOM 3815 O O . ASP B 1 94 ? 1.126 0.022 -21.578 1 83 94 ASP B O 1
ATOM 3819 N N . VAL B 1 95 ? -0.611 0.503 -20.25 1 91.38 95 VAL B N 1
ATOM 3820 C CA . VAL B 1 95 ? -1.271 -0.795 -20.344 1 91.38 95 VAL B CA 1
ATOM 3821 C C . VAL B 1 95 ? -2.125 -0.854 -21.594 1 91.38 95 VAL B C 1
ATOM 3823 O O . VAL B 1 95 ? -2.857 0.089 -21.906 1 91.38 95 VAL B O 1
ATOM 3826 N N . ARG B 1 96 ? -1.965 -1.889 -22.375 1 94.06 96 ARG B N 1
ATOM 3827 C CA . ARG B 1 96 ? -2.768 -2.068 -23.578 1 94.06 96 ARG B CA 1
ATOM 3828 C C . ARG B 1 96 ? -4.062 -2.809 -23.266 1 94.06 96 ARG B C 1
ATOM 3830 O O . ARG B 1 96 ? -4.07 -3.76 -22.484 1 94.06 96 ARG B O 1
ATOM 3837 N N . GLU B 1 97 ? -5.117 -2.406 -23.938 1 94.81 97 GLU B N 1
ATOM 3838 C CA . GLU B 1 97 ? -6.43 -2.994 -23.672 1 94.81 97 GLU B CA 1
ATOM 3839 C C . GLU B 1 97 ? -6.797 -4.02 -24.734 1 94.81 97 GLU B C 1
ATOM 3841 O O . GLU B 1 97 ? -7.781 -4.746 -24.594 1 94.81 97 GLU B O 1
ATOM 3846 N N . VAL B 1 98 ? -5.98 -4 -25.781 1 96.5 98 VAL B N 1
ATOM 3847 C CA . VAL B 1 98 ? -6.285 -4.875 -26.922 1 96.5 98 VAL B CA 1
ATOM 3848 C C . VAL B 1 98 ? -5.047 -5.695 -27.281 1 96.5 98 VAL B C 1
ATOM 3850 O O . VAL B 1 98 ? -3.957 -5.145 -27.438 1 96.5 98 VAL B O 1
ATOM 3853 N N . LEU B 1 99 ? -5.207 -6.977 -27.375 1 98 99 LEU B N 1
ATOM 3854 C CA . LEU B 1 99 ? -4.191 -7.871 -27.922 1 98 99 LEU B CA 1
ATOM 3855 C C . LEU B 1 99 ? -4.359 -8.039 -29.422 1 98 99 LEU B C 1
ATOM 3857 O O . LEU B 1 99 ? -5.422 -8.453 -29.891 1 98 99 LEU B O 1
ATOM 3861 N N . PRO B 1 100 ? -3.354 -7.68 -30.141 1 97.81 100 PRO B N 1
ATOM 3862 C CA . PRO B 1 100 ? -3.508 -7.68 -31.594 1 97.81 100 PRO B CA 1
ATOM 3863 C C . PRO B 1 100 ? -3.801 -9.07 -32.156 1 97.81 100 PRO B C 1
ATOM 3865 O O . PRO B 1 100 ? -3.361 -10.078 -31.594 1 97.81 100 PRO B O 1
ATOM 3868 N N . LYS B 1 101 ? -4.422 -9.141 -33.281 1 97.5 101 LYS B N 1
ATOM 3869 C CA . LYS B 1 101 ? -4.973 -10.344 -33.875 1 97.5 101 LYS B CA 1
ATOM 3870 C C . LYS B 1 101 ? -3.871 -11.367 -34.188 1 97.5 101 LYS B C 1
ATOM 3872 O O . LYS B 1 101 ? -4.098 -12.57 -34.094 1 97.5 101 LYS B O 1
ATOM 3877 N N . ASN B 1 102 ? -2.701 -10.938 -34.5 1 97.5 102 ASN B N 1
ATOM 3878 C CA . ASN B 1 102 ? -1.621 -11.836 -34.875 1 97.5 102 ASN B CA 1
ATOM 3879 C C . ASN B 1 102 ? -1.111 -12.641 -33.688 1 97.5 102 ASN B C 1
ATOM 3881 O O . ASN B 1 102 ? -0.447 -13.664 -33.844 1 97.5 102 ASN B O 1
ATOM 3885 N N . ILE B 1 103 ? -1.439 -12.25 -32.5 1 98.25 103 ILE B N 1
ATOM 3886 C CA . ILE B 1 103 ? -1.119 -13.008 -31.281 1 98.25 103 ILE B CA 1
ATOM 3887 C C . ILE B 1 103 ? -2.396 -13.602 -30.688 1 98.25 103 ILE B C 1
ATOM 3889 O O . ILE B 1 103 ? -2.43 -14.773 -30.312 1 98.25 103 ILE B O 1
ATOM 3893 N N . ALA B 1 104 ? -3.438 -12.828 -30.672 1 98.38 104 ALA B N 1
ATOM 3894 C CA . ALA B 1 104 ? -4.691 -13.188 -30.016 1 98.38 104 ALA B CA 1
ATOM 3895 C C . ALA B 1 104 ? -5.293 -14.445 -30.641 1 98.38 104 ALA B C 1
ATOM 3897 O O . ALA B 1 104 ? -5.695 -15.367 -29.938 1 98.38 104 ALA B O 1
ATOM 3898 N N . VAL B 1 105 ? -5.344 -14.492 -31.906 1 97.94 105 VAL B N 1
ATOM 3899 C CA . VAL B 1 105 ? -6.039 -15.562 -32.594 1 97.94 105 VAL B CA 1
ATOM 3900 C C . VAL B 1 105 ? -5.32 -16.891 -32.344 1 97.94 105 VAL B C 1
ATOM 3902 O O . VAL B 1 105 ? -5.918 -17.844 -31.844 1 97.94 105 VAL B O 1
ATOM 3905 N N . PRO B 1 106 ? -4.039 -17 -32.688 1 98.38 106 PRO B N 1
ATOM 3906 C CA . PRO B 1 106 ? -3.393 -18.297 -32.406 1 98.38 106 PRO B CA 1
ATOM 3907 C C . PRO B 1 106 ? -3.383 -18.656 -30.938 1 98.38 106 PRO B C 1
ATOM 3909 O O . PRO B 1 106 ? -3.492 -19.828 -30.578 1 98.38 106 PRO B O 1
ATOM 3912 N N . TYR B 1 107 ? -3.207 -17.703 -30.109 1 98.69 107 TYR B N 1
ATOM 3913 C CA . TYR B 1 107 ? -3.164 -17.953 -28.672 1 98.69 107 TYR B CA 1
ATOM 3914 C C . TYR B 1 107 ? -4.5 -18.5 -28.172 1 98.69 107 TYR B C 1
ATOM 3916 O O . TYR B 1 107 ? -4.539 -19.484 -27.422 1 98.69 107 TYR B O 1
ATOM 3924 N N . CYS B 1 108 ? -5.594 -17.906 -28.609 1 98.5 108 CYS B N 1
ATOM 3925 C CA . CYS B 1 108 ? -6.926 -18.328 -28.203 1 98.5 108 CYS B CA 1
ATOM 3926 C C . CYS B 1 108 ? -7.258 -19.703 -28.781 1 98.5 108 CYS B C 1
ATOM 3928 O O . CYS B 1 108 ? -7.801 -20.562 -28.078 1 98.5 108 CYS B O 1
ATOM 3930 N N . GLU B 1 109 ? -6.945 -19.875 -30 1 98.06 109 GLU B N 1
ATOM 3931 C CA . GLU B 1 109 ? -7.195 -21.172 -30.641 1 98.06 109 GLU B CA 1
ATOM 3932 C C . GLU B 1 109 ? -6.414 -22.281 -29.938 1 98.06 109 GLU B C 1
ATOM 3934 O O . GLU B 1 109 ? -6.953 -23.359 -29.688 1 98.06 109 GLU B O 1
ATOM 3939 N N . LEU B 1 110 ? -5.191 -22 -29.703 1 98.31 110 LEU B N 1
ATOM 3940 C CA . LEU B 1 110 ? -4.348 -22.969 -29.016 1 98.31 110 LEU B CA 1
ATOM 3941 C C . LEU B 1 110 ? -4.855 -23.234 -27.594 1 98.31 110 LEU B C 1
ATOM 3943 O O . LEU B 1 110 ? -4.832 -24.375 -27.125 1 98.31 110 LEU B O 1
ATOM 3947 N N . SER B 1 111 ? -5.223 -22.203 -26.906 1 98.5 111 SER B N 1
ATOM 3948 C CA . SER B 1 111 ? -5.785 -22.328 -25.578 1 98.5 111 SER B CA 1
ATOM 3949 C C . SER B 1 111 ? -7.023 -23.219 -25.562 1 98.5 111 SER B C 1
ATOM 3951 O O . SER B 1 111 ? -7.188 -24.062 -24.688 1 98.5 111 SER B O 1
ATOM 3953 N N . GLU B 1 112 ? -7.859 -23 -26.531 1 97.44 112 GLU B N 1
ATOM 3954 C CA . GLU B 1 112 ? -9.039 -23.859 -26.672 1 97.44 112 GLU B CA 1
ATOM 3955 C C . GLU B 1 112 ? -8.641 -25.312 -26.891 1 97.44 112 GLU B C 1
ATOM 3957 O O . GLU B 1 112 ? -9.227 -26.219 -26.297 1 97.44 112 GLU B O 1
ATOM 3962 N N . LYS B 1 113 ? -7.723 -25.5 -27.719 1 97.19 113 LYS B N 1
ATOM 3963 C CA . LYS B 1 113 ? -7.254 -26.844 -28.016 1 97.19 113 LYS B CA 1
ATOM 3964 C C . LYS B 1 113 ? -6.688 -27.531 -26.781 1 97.19 113 LYS B C 1
ATOM 3966 O O . LYS B 1 113 ? -6.902 -28.734 -26.578 1 97.19 113 LYS B O 1
ATOM 3971 N N . LEU B 1 114 ? -5.977 -26.797 -25.969 1 97.62 114 LEU B N 1
ATOM 3972 C CA . LEU B 1 114 ? -5.297 -27.344 -24.812 1 97.62 114 LEU B CA 1
ATOM 3973 C C . LEU B 1 114 ? -6.227 -27.359 -23.594 1 97.62 114 LEU B C 1
ATOM 3975 O O . LEU B 1 114 ? -5.926 -27.984 -22.578 1 97.62 114 LEU B O 1
ATOM 3979 N N . GLY B 1 115 ? -7.355 -26.656 -23.688 1 97.56 115 GLY B N 1
ATOM 3980 C CA . GLY B 1 115 ? -8.266 -26.531 -22.562 1 97.56 115 GLY B CA 1
ATOM 3981 C C . GLY B 1 115 ? -7.738 -25.609 -21.469 1 97.56 115 GLY B C 1
ATOM 3982 O O . GLY B 1 115 ? -7.922 -25.875 -20.281 1 97.56 115 GLY B O 1
ATOM 3983 N N . LEU B 1 116 ? -6.98 -24.641 -21.828 1 98.12 116 LEU B N 1
ATOM 3984 C CA . LEU B 1 116 ? -6.43 -23.609 -20.953 1 98.12 116 LEU B CA 1
ATOM 3985 C C . LEU B 1 116 ? -6.898 -22.219 -21.359 1 98.12 116 LEU B C 1
ATOM 3987 O O . LEU B 1 116 ? -7.25 -22 -22.531 1 98.12 116 LEU B O 1
ATOM 3991 N N . PRO B 1 117 ? -6.988 -21.328 -20.438 1 97.88 117 PRO B N 1
ATOM 3992 C CA . PRO B 1 117 ? -7.316 -19.953 -20.844 1 97.88 117 PRO B CA 1
ATOM 3993 C C . PRO B 1 117 ? -6.172 -19.266 -21.578 1 97.88 117 PRO B C 1
ATOM 3995 O O . PRO B 1 117 ? -5.008 -19.625 -21.391 1 97.88 117 PRO B O 1
ATOM 3998 N N . PRO B 1 118 ? -6.484 -18.328 -22.422 1 98.38 118 PRO B N 1
ATOM 3999 C CA . PRO B 1 118 ? -5.465 -17.609 -23.188 1 98.38 118 PRO B CA 1
ATOM 4000 C C . PRO B 1 118 ? -4.777 -16.516 -22.375 1 98.38 118 PRO B C 1
ATOM 4002 O O . PRO B 1 118 ? -4.852 -15.336 -22.734 1 98.38 118 PRO B O 1
ATOM 4005 N N . ILE B 1 119 ? -4.137 -16.875 -21.359 1 98.56 119 ILE B N 1
ATOM 4006 C CA . ILE B 1 119 ? -3.309 -16.062 -20.484 1 98.56 119 ILE B CA 1
ATOM 4007 C C . ILE B 1 119 ? -2.174 -16.891 -19.906 1 98.56 119 ILE B C 1
ATOM 4009 O O . ILE B 1 119 ? -2.232 -18.125 -19.922 1 98.56 119 ILE B O 1
ATOM 4013 N N . LEU B 1 120 ? -1.137 -16.266 -19.5 1 98.38 120 LEU B N 1
ATOM 4014 C CA . LEU B 1 120 ? -0.023 -16.984 -18.891 1 98.38 120 LEU B CA 1
ATOM 4015 C C . LEU B 1 120 ? -0.442 -17.594 -17.562 1 98.38 120 LEU B C 1
ATOM 4017 O O . LEU B 1 120 ? -0.599 -16.891 -16.562 1 98.38 120 LEU B O 1
ATOM 4021 N N . VAL B 1 121 ? -0.595 -18.891 -17.547 1 98.19 121 VAL B N 1
ATOM 4022 C CA . VAL B 1 121 ? -1.087 -19.625 -16.375 1 98.19 121 VAL B CA 1
ATOM 4023 C C . VAL B 1 121 ? 0.078 -20.297 -15.656 1 98.19 121 VAL B C 1
ATOM 4025 O O . VAL B 1 121 ? 1.193 -20.344 -16.172 1 98.19 121 VAL B O 1
ATOM 4028 N N . TYR B 1 122 ? -0.138 -20.812 -14.469 1 98.19 122 TYR B N 1
ATOM 4029 C CA . TYR B 1 122 ? 0.823 -21.547 -13.648 1 98.19 122 TYR B CA 1
ATOM 4030 C C . TYR B 1 122 ? 1.398 -22.734 -14.406 1 98.19 122 TYR B C 1
ATOM 4032 O O . TYR B 1 122 ? 2.596 -23.016 -14.32 1 98.19 122 TYR B O 1
ATOM 4040 N N . ALA B 1 123 ? 0.576 -23.422 -15.18 1 97.88 123 ALA B N 1
ATOM 4041 C CA . ALA B 1 123 ? 0.988 -24.594 -15.977 1 97.88 123 ALA B CA 1
ATOM 4042 C C . ALA B 1 123 ? 2.045 -24.203 -17 1 97.88 123 ALA B C 1
ATOM 4044 O O . ALA B 1 123 ? 2.828 -25.047 -17.453 1 97.88 123 ALA B O 1
ATOM 4045 N N . ASP B 1 124 ? 2.061 -22.922 -17.391 1 98.31 124 ASP B N 1
ATOM 4046 C CA . ASP B 1 124 ? 3.059 -22.391 -18.312 1 98.31 124 ASP B CA 1
ATOM 4047 C C . ASP B 1 124 ? 4.324 -21.969 -17.562 1 98.31 124 ASP B C 1
ATOM 4049 O O . ASP B 1 124 ? 5.363 -22.625 -17.672 1 98.31 124 ASP B O 1
ATOM 4053 N N . CYS B 1 125 ? 4.168 -20.969 -16.719 1 97.5 125 CYS B N 1
ATOM 4054 C CA . CYS B 1 125 ? 5.32 -20.219 -16.234 1 97.5 125 CYS B CA 1
ATOM 4055 C C . CYS B 1 125 ? 6.07 -21 -15.164 1 97.5 125 CYS B C 1
ATOM 4057 O O . CYS B 1 125 ? 7.254 -20.766 -14.922 1 97.5 125 CYS B O 1
ATOM 4059 N N . VAL B 1 126 ? 5.383 -22.031 -14.562 1 97.75 126 VAL B N 1
ATOM 4060 C CA . VAL B 1 126 ? 6.066 -22.828 -13.547 1 97.75 126 VAL B CA 1
ATOM 4061 C C . VAL B 1 126 ? 6.277 -24.25 -14.055 1 97.75 126 VAL B C 1
ATOM 4063 O O . VAL B 1 126 ? 7.406 -24.734 -14.078 1 97.75 126 VAL B O 1
ATOM 4066 N N . LEU B 1 127 ? 5.312 -24.891 -14.594 1 97.56 127 LEU B N 1
ATOM 4067 C CA . LEU B 1 127 ? 5.375 -26.328 -14.844 1 97.56 127 LEU B CA 1
ATOM 4068 C C . LEU B 1 127 ? 6.043 -26.609 -16.188 1 97.56 127 LEU B C 1
ATOM 4070 O O . LEU B 1 127 ? 6.516 -27.734 -16.422 1 97.56 127 LEU B O 1
ATOM 4074 N N . ALA B 1 128 ? 6.074 -25.609 -17.047 1 97.88 128 ALA B N 1
ATOM 4075 C CA . ALA B 1 128 ? 6.578 -25.906 -18.391 1 97.88 128 ALA B CA 1
ATOM 4076 C C . ALA B 1 128 ? 7.793 -25.031 -18.719 1 97.88 128 ALA B C 1
ATOM 4078 O O . ALA B 1 128 ? 8.555 -25.359 -19.641 1 97.88 128 ALA B O 1
ATOM 4079 N N . ASN B 1 129 ? 7.996 -23.953 -17.984 1 98.06 129 ASN B N 1
ATOM 4080 C CA . ASN B 1 129 ? 9.047 -23 -18.312 1 98.06 129 ASN B CA 1
ATOM 4081 C C . ASN B 1 129 ? 10.375 -23.375 -17.688 1 98.06 129 ASN B C 1
ATOM 4083 O O . ASN B 1 129 ? 10.906 -22.641 -16.859 1 98.06 129 ASN B O 1
ATOM 4087 N N . TRP B 1 130 ? 10.945 -24.453 -18.094 1 96.56 130 TRP B N 1
ATOM 4088 C CA . TRP B 1 130 ? 12.227 -24.859 -17.531 1 96.56 130 TRP B CA 1
ATOM 4089 C C . TRP B 1 130 ? 13 -25.734 -18.516 1 96.56 130 TRP B C 1
ATOM 4091 O O . TRP B 1 130 ? 12.438 -26.234 -19.484 1 96.56 130 TRP B O 1
ATOM 4101 N N . LYS B 1 131 ? 14.273 -25.766 -18.344 1 94.12 131 LYS B N 1
ATOM 4102 C CA . LYS B 1 131 ? 15.195 -26.625 -19.078 1 94.12 131 LYS B CA 1
ATOM 4103 C C . LYS B 1 131 ? 16.375 -27.047 -18.203 1 94.12 131 LYS B C 1
ATOM 4105 O O . LYS B 1 131 ? 16.641 -26.406 -17.172 1 94.12 131 LYS B O 1
ATOM 4110 N N . LYS B 1 132 ? 16.953 -28.109 -18.562 1 87.81 132 LYS B N 1
ATOM 4111 C CA . LYS B 1 132 ? 18.188 -28.516 -17.891 1 87.81 132 LYS B CA 1
ATOM 4112 C C . LYS B 1 132 ? 19.391 -27.734 -18.422 1 87.81 132 LYS B C 1
ATOM 4114 O O . LYS B 1 132 ? 19.516 -27.547 -19.641 1 87.81 132 LYS B O 1
ATOM 4119 N N . LYS B 1 133 ? 20.125 -26.984 -17.562 1 75.69 133 LYS B N 1
ATOM 4120 C CA . LYS B 1 133 ? 21.281 -26.172 -17.969 1 75.69 133 LYS B CA 1
ATOM 4121 C C . LYS B 1 133 ? 22.438 -27.062 -18.422 1 75.69 133 LYS B C 1
ATOM 4123 O O . LYS B 1 133 ? 23.109 -26.766 -19.406 1 75.69 133 LYS B O 1
ATOM 4128 N N . ASP B 1 134 ? 22.828 -27.875 -17.516 1 70.12 134 ASP B N 1
ATOM 4129 C CA . ASP B 1 134 ? 23.922 -28.812 -17.781 1 70.12 134 ASP B CA 1
ATOM 4130 C C . ASP B 1 134 ? 23.5 -30.25 -17.422 1 70.12 134 ASP B C 1
ATOM 4132 O O . ASP B 1 134 ? 22.484 -30.453 -16.766 1 70.12 134 ASP B O 1
ATOM 4136 N N . PRO B 1 135 ? 24.078 -31.062 -18.172 1 63 135 PRO B N 1
ATOM 4137 C CA . PRO B 1 135 ? 23.766 -32.469 -17.875 1 63 135 PRO B CA 1
ATOM 4138 C C . PRO B 1 135 ? 23.844 -32.781 -16.391 1 63 135 PRO B C 1
ATOM 4140 O O . PRO B 1 135 ? 23.234 -33.75 -15.93 1 63 135 PRO B O 1
ATOM 4143 N N . ASN B 1 136 ? 24.625 -31.922 -15.586 1 58.53 136 ASN B N 1
ATOM 4144 C CA . ASN B 1 136 ? 24.812 -32.219 -14.172 1 58.53 136 ASN B CA 1
ATOM 4145 C C . ASN B 1 136 ? 23.609 -31.766 -13.336 1 58.53 136 ASN B C 1
ATOM 4147 O O . ASN B 1 136 ? 23.578 -31.984 -12.125 1 58.53 136 ASN B O 1
ATOM 4151 N N . GLY B 1 137 ? 22.594 -31.125 -13.906 1 62.88 137 GLY B N 1
ATOM 4152 C CA . GLY B 1 137 ? 21.328 -31.125 -13.188 1 62.88 137 GLY B CA 1
ATOM 4153 C C . GLY B 1 137 ? 20.844 -29.734 -12.828 1 62.88 137 GLY B C 1
ATOM 4154 O O . GLY B 1 137 ? 19.844 -29.578 -12.125 1 62.88 137 GLY B O 1
ATOM 4155 N N . ASN B 1 138 ? 21.484 -28.688 -13.188 1 81.12 138 ASN B N 1
ATOM 4156 C CA . ASN B 1 138 ? 20.953 -27.406 -12.773 1 81.12 138 ASN B CA 1
ATOM 4157 C C . ASN B 1 138 ? 19.828 -26.938 -13.703 1 81.12 138 ASN B C 1
ATOM 4159 O O . ASN B 1 138 ? 19.891 -27.156 -14.914 1 81.12 138 ASN B O 1
ATOM 4163 N N . MET B 1 139 ? 18.719 -26.562 -13.133 1 87.5 139 MET B N 1
ATOM 4164 C CA . MET B 1 139 ? 17.547 -26.125 -13.883 1 87.5 139 MET B CA 1
ATOM 4165 C C . MET B 1 139 ? 17.641 -24.641 -14.219 1 87.5 139 MET B C 1
ATOM 4167 O O . MET B 1 139 ? 18.25 -23.859 -13.477 1 87.5 139 MET B O 1
ATOM 4171 N N . ASP B 1 140 ? 17.203 -24.312 -15.398 1 93.81 140 ASP B N 1
ATOM 4172 C CA . ASP B 1 140 ? 17.031 -22.922 -15.852 1 93.81 140 ASP B CA 1
ATOM 4173 C C . ASP B 1 140 ? 15.656 -22.719 -16.469 1 93.81 140 ASP B C 1
ATOM 4175 O O . ASP B 1 140 ? 14.883 -23.656 -16.625 1 93.81 140 ASP B O 1
ATOM 4179 N N . VAL B 1 141 ? 15.336 -21.438 -16.719 1 95.81 141 VAL B N 1
ATOM 4180 C CA . VAL B 1 141 ? 14.039 -21.156 -17.328 1 95.81 141 VAL B CA 1
ATOM 4181 C C . VAL B 1 141 ? 14.227 -20.891 -18.828 1 95.81 141 VAL B C 1
ATOM 4183 O O . VAL B 1 141 ? 15.312 -20.484 -19.25 1 95.81 141 VAL B O 1
ATOM 4186 N N . LEU B 1 142 ? 13.25 -21.125 -19.594 1 96.56 142 LEU B N 1
ATOM 4187 C CA . LEU B 1 142 ? 13.273 -20.859 -21.031 1 96.56 142 LEU B CA 1
ATOM 4188 C C . LEU B 1 142 ? 13.086 -19.359 -21.297 1 96.56 142 LEU B C 1
ATOM 4190 O O . LEU B 1 142 ? 13.805 -18.781 -22.125 1 96.56 142 LEU B O 1
ATOM 4194 N N . PHE B 1 143 ? 12.125 -18.781 -20.609 1 97.75 143 PHE B N 1
ATOM 4195 C CA . PHE B 1 143 ? 11.766 -17.375 -20.812 1 97.75 143 PHE B CA 1
ATOM 4196 C C . PHE B 1 143 ? 11.672 -16.641 -19.484 1 97.75 143 PHE B C 1
ATOM 4198 O O . PHE B 1 143 ? 11.406 -17.266 -18.453 1 97.75 143 PHE B O 1
ATOM 4205 N N . TRP B 1 144 ? 11.969 -15.422 -19.469 1 96.44 144 TRP B N 1
ATOM 4206 C CA . TRP B 1 144 ? 11.875 -14.609 -18.25 1 96.44 144 TRP B CA 1
ATOM 4207 C C . TRP B 1 144 ? 11.539 -13.164 -18.594 1 96.44 144 TRP B C 1
ATOM 4209 O O . TRP B 1 144 ? 11.781 -12.711 -19.719 1 96.44 144 TRP B O 1
ATOM 4219 N N . PHE B 1 145 ? 10.906 -12.477 -17.734 1 97.06 145 PHE B N 1
ATOM 4220 C CA . PHE B 1 145 ? 10.594 -11.055 -17.828 1 97.06 145 PHE B CA 1
ATOM 4221 C C . PHE B 1 145 ? 11.742 -10.211 -17.297 1 97.06 145 PHE B C 1
ATOM 4223 O O . PHE B 1 145 ? 12.75 -10.75 -16.828 1 97.06 145 PHE B O 1
ATOM 4230 N N . PRO B 1 146 ? 11.664 -8.875 -17.438 1 94.75 146 PRO B N 1
ATOM 4231 C CA . PRO B 1 146 ? 12.656 -8.031 -16.766 1 94.75 146 PRO B CA 1
ATOM 4232 C C . PRO B 1 146 ? 12.766 -8.328 -15.281 1 94.75 146 PRO B C 1
ATOM 4234 O O . PRO B 1 146 ? 11.781 -8.734 -14.648 1 94.75 146 PRO B O 1
ATOM 4237 N N . GLY B 1 147 ? 13.836 -8.086 -14.672 1 92.31 147 GLY B N 1
ATOM 4238 C CA . GLY B 1 147 ? 14.094 -8.391 -13.273 1 92.31 147 GLY B CA 1
ATOM 4239 C C . GLY B 1 147 ? 15.273 -9.32 -13.078 1 92.31 147 GLY B C 1
ATOM 4240 O O . GLY B 1 147 ? 15.695 -9.57 -11.945 1 92.31 147 GLY B O 1
ATOM 4241 N N . GLY B 1 148 ? 15.766 -9.859 -14.18 1 89.38 148 GLY B N 1
ATOM 4242 C CA . GLY B 1 148 ? 16.984 -10.648 -14.164 1 89.38 148 GLY B CA 1
ATOM 4243 C C . GLY B 1 148 ? 16.859 -11.938 -13.375 1 89.38 148 GLY B C 1
ATOM 4244 O O . GLY B 1 148 ? 15.906 -12.695 -13.562 1 89.38 148 GLY B O 1
ATOM 4245 N N . ASP B 1 149 ? 17.797 -12.172 -12.555 1 91.62 149 ASP B N 1
ATOM 4246 C CA . ASP B 1 149 ? 17.891 -13.414 -11.797 1 91.62 149 ASP B CA 1
ATOM 4247 C C . ASP B 1 149 ? 16.734 -13.547 -10.805 1 91.62 149 ASP B C 1
ATOM 4249 O O . ASP B 1 149 ? 16.312 -14.656 -10.477 1 91.62 149 ASP B O 1
ATOM 4253 N N . CYS B 1 150 ? 16.219 -12.484 -10.391 1 93.38 150 CYS B N 1
ATOM 4254 C CA . CYS B 1 150 ? 15.078 -12.508 -9.492 1 93.38 150 CYS B CA 1
ATOM 4255 C C . CYS B 1 150 ? 13.875 -13.18 -10.148 1 93.38 150 CYS B C 1
ATOM 4257 O O . CYS B 1 150 ? 13.219 -14.016 -9.531 1 93.38 150 CYS B O 1
ATOM 4259 N N . CYS B 1 151 ? 13.703 -12.828 -11.359 1 94.19 151 CYS B N 1
ATOM 4260 C CA . CYS B 1 151 ? 12.586 -13.391 -12.109 1 94.19 151 CYS B CA 1
ATOM 4261 C C . CYS B 1 151 ? 12.773 -14.883 -12.336 1 94.19 151 CYS B C 1
ATOM 4263 O O . CYS B 1 151 ? 11.852 -15.672 -12.125 1 94.19 151 CYS B O 1
ATOM 4265 N N . LYS B 1 152 ? 13.953 -15.242 -12.727 1 94.88 152 LYS B N 1
ATOM 4266 C CA . LYS B 1 152 ? 14.25 -16.656 -12.953 1 94.88 152 LYS B CA 1
ATOM 4267 C C . LYS B 1 152 ? 14.109 -17.453 -11.664 1 94.88 152 LYS B C 1
ATOM 4269 O O . LYS B 1 152 ? 13.508 -18.531 -11.664 1 94.88 152 LYS B O 1
ATOM 4274 N N . GLY B 1 153 ? 14.672 -16.875 -10.641 1 95.94 153 GLY B N 1
ATOM 4275 C CA . GLY B 1 153 ? 14.641 -17.547 -9.352 1 95.94 153 GLY B CA 1
ATOM 4276 C C . GLY B 1 153 ? 13.234 -17.812 -8.852 1 95.94 153 GLY B C 1
ATOM 4277 O O . GLY B 1 153 ? 12.969 -18.859 -8.266 1 95.94 153 GLY B O 1
ATOM 4278 N N . PHE B 1 154 ? 12.328 -16.922 -9.078 1 97.56 154 PHE B N 1
ATOM 4279 C CA . PHE B 1 154 ? 10.953 -17.062 -8.625 1 97.56 154 PHE B CA 1
ATOM 4280 C C . PHE B 1 154 ? 10.305 -18.297 -9.227 1 97.56 154 PHE B C 1
ATOM 4282 O O . PHE B 1 154 ? 9.711 -19.109 -8.508 1 97.56 154 PHE B O 1
ATOM 4289 N N . PHE B 1 155 ? 10.453 -18.5 -10.477 1 97.19 155 PHE B N 1
ATOM 4290 C CA . PHE B 1 155 ? 9.797 -19.609 -11.164 1 97.19 155 PHE B CA 1
ATOM 4291 C C . PHE B 1 155 ? 10.516 -20.922 -10.867 1 97.19 155 PHE B C 1
ATOM 4293 O O . PHE B 1 155 ? 9.875 -21.953 -10.719 1 97.19 155 PHE B O 1
ATOM 4300 N N . LEU B 1 156 ? 11.812 -20.844 -10.758 1 96.31 156 LEU B N 1
ATOM 4301 C CA . LEU B 1 156 ? 12.57 -22.062 -10.484 1 96.31 156 LEU B CA 1
ATOM 4302 C C . LEU B 1 156 ? 12.281 -22.578 -9.086 1 96.31 156 LEU B C 1
ATOM 4304 O O . LEU B 1 156 ? 12.117 -23.781 -8.891 1 96.31 156 LEU B O 1
ATOM 4308 N N . VAL B 1 157 ? 12.25 -21.703 -8.109 1 96.94 157 VAL B N 1
ATOM 4309 C CA . VAL B 1 157 ? 11.93 -22.125 -6.75 1 96.94 157 VAL B CA 1
ATOM 4310 C C . VAL B 1 157 ? 10.516 -22.688 -6.707 1 96.94 157 VAL B C 1
ATOM 4312 O O . VAL B 1 157 ? 10.266 -23.703 -6.055 1 96.94 157 VAL B O 1
ATOM 4315 N N . SER B 1 158 ? 9.547 -22.016 -7.402 1 97.25 158 SER B N 1
ATOM 4316 C CA . SER B 1 158 ? 8.188 -22.531 -7.48 1 97.25 158 SER B CA 1
ATOM 4317 C C . SER B 1 158 ? 8.156 -23.938 -8.062 1 97.25 158 SER B C 1
ATOM 4319 O O . SER B 1 158 ? 7.441 -24.812 -7.566 1 97.25 158 SER B O 1
ATOM 4321 N N . LEU B 1 159 ? 8.984 -24.125 -9.055 1 96.81 159 LEU B N 1
ATOM 4322 C CA . LEU B 1 159 ? 9.086 -25.438 -9.672 1 96.81 159 LEU B CA 1
ATOM 4323 C C . LEU B 1 159 ? 9.68 -26.453 -8.703 1 96.81 159 LEU B C 1
ATOM 4325 O O . LEU B 1 159 ? 9.211 -27.594 -8.633 1 96.81 159 LEU B O 1
ATOM 4329 N N . LEU B 1 160 ? 10.672 -26.062 -8.016 1 95.75 160 LEU B N 1
ATOM 4330 C CA . LEU B 1 160 ? 11.305 -26.969 -7.051 1 95.75 160 LEU B CA 1
ATOM 4331 C C . LEU B 1 160 ? 10.312 -27.391 -5.977 1 95.75 160 LEU B C 1
ATOM 4333 O O . LEU B 1 160 ? 10.305 -28.547 -5.555 1 95.75 160 LEU B O 1
ATOM 4337 N N . VAL B 1 161 ? 9.508 -26.469 -5.531 1 96.69 161 VAL B N 1
ATOM 4338 C CA . VAL B 1 161 ? 8.469 -26.781 -4.555 1 96.69 161 VAL B CA 1
ATOM 4339 C C . VAL B 1 161 ? 7.5 -27.812 -5.133 1 96.69 161 VAL B C 1
ATOM 4341 O O . VAL B 1 161 ? 7.148 -28.781 -4.465 1 96.69 161 VAL B O 1
ATOM 4344 N N . GLU B 1 162 ? 7.117 -27.625 -6.379 1 95.75 162 GLU B N 1
ATOM 4345 C CA . GLU B 1 162 ? 6.234 -28.562 -7.078 1 95.75 162 GLU B CA 1
ATOM 4346 C C . GLU B 1 162 ? 6.848 -29.953 -7.148 1 95.75 162 GLU B C 1
ATOM 4348 O O . GLU B 1 162 ? 6.176 -30.953 -6.855 1 95.75 162 GLU B O 1
ATOM 4353 N N . ILE B 1 163 ? 8.094 -29.984 -7.492 1 94.06 163 ILE B N 1
ATOM 4354 C CA . ILE B 1 163 ? 8.773 -31.266 -7.695 1 94.06 163 ILE B CA 1
ATOM 4355 C C . ILE B 1 163 ? 8.93 -31.984 -6.355 1 94.06 163 ILE B C 1
ATOM 4357 O O . ILE B 1 163 ? 8.734 -33.188 -6.27 1 94.06 163 ILE B O 1
ATOM 4361 N N . ALA B 1 164 ? 9.266 -31.25 -5.352 1 95.12 164 ALA B N 1
ATOM 4362 C CA . ALA B 1 164 ? 9.414 -31.844 -4.023 1 95.12 164 ALA B CA 1
ATOM 4363 C C . ALA B 1 164 ? 8.102 -32.469 -3.549 1 95.12 164 ALA B C 1
ATOM 4365 O O . ALA B 1 164 ? 8.094 -33.531 -2.941 1 95.12 164 ALA B O 1
ATOM 4366 N N . ALA B 1 165 ? 7 -31.812 -3.863 1 93.94 165 ALA B N 1
ATOM 4367 C CA . ALA B 1 165 ? 5.691 -32.312 -3.451 1 93.94 165 ALA B CA 1
ATOM 4368 C C . ALA B 1 165 ? 5.215 -33.438 -4.363 1 93.94 165 ALA B C 1
ATOM 4370 O O . ALA B 1 165 ? 4.383 -34.25 -3.969 1 93.94 165 ALA B O 1
ATOM 4371 N N . ALA B 1 166 ? 5.734 -33.5 -5.547 1 90.81 166 ALA B N 1
ATOM 4372 C CA . ALA B 1 166 ? 5.312 -34.438 -6.57 1 90.81 166 ALA B CA 1
ATOM 4373 C C . ALA B 1 166 ? 5.57 -35.875 -6.121 1 90.81 166 ALA B C 1
ATOM 4375 O O . ALA B 1 166 ? 4.867 -36.812 -6.535 1 90.81 166 ALA B O 1
ATOM 4376 N N . SER B 1 167 ? 6.57 -36.062 -5.27 1 87.06 167 SER B N 1
ATOM 4377 C CA . SER B 1 167 ? 6.883 -37.406 -4.762 1 87.06 167 SER B CA 1
ATOM 4378 C C . SER B 1 167 ? 5.688 -38.031 -4.035 1 87.06 167 SER B C 1
ATOM 4380 O O . SER B 1 167 ? 5.477 -39.219 -4.082 1 87.06 167 SER B O 1
ATOM 4382 N N . ALA B 1 168 ? 4.91 -37.188 -3.471 1 89.44 168 ALA B N 1
ATOM 4383 C CA . ALA B 1 168 ? 3.758 -37.625 -2.695 1 89.44 168 ALA B CA 1
ATOM 4384 C C . ALA B 1 168 ? 2.629 -38.094 -3.609 1 89.44 168 ALA B C 1
ATOM 4386 O O . ALA B 1 168 ? 1.824 -38.938 -3.225 1 89.44 168 ALA B O 1
ATOM 4387 N N . ILE B 1 169 ? 2.561 -37.594 -4.793 1 86.94 169 ILE B N 1
ATOM 4388 C CA . ILE B 1 169 ? 1.488 -37.938 -5.719 1 86.94 169 ILE B CA 1
ATOM 4389 C C . ILE B 1 169 ? 1.63 -39.406 -6.145 1 86.94 169 ILE B C 1
ATOM 4391 O O . ILE B 1 169 ? 0.63 -40.094 -6.355 1 86.94 169 ILE B O 1
ATOM 4395 N N . LYS B 1 170 ? 2.857 -39.906 -6.133 1 82.88 170 LYS B N 1
ATOM 4396 C CA . LYS B 1 170 ? 3.146 -41.25 -6.602 1 82.88 170 LYS B CA 1
ATOM 4397 C C . LYS B 1 170 ? 2.543 -42.281 -5.664 1 82.88 170 LYS B C 1
ATOM 4399 O O . LYS B 1 170 ? 2.266 -43.406 -6.082 1 82.88 170 LYS B O 1
ATOM 4404 N N . VAL B 1 171 ? 2.297 -41.906 -4.516 1 87.81 171 VAL B N 1
ATOM 4405 C CA . VAL B 1 171 ? 1.873 -42.906 -3.553 1 87.81 171 VAL B CA 1
ATOM 4406 C C . VAL B 1 171 ? 0.353 -42.875 -3.406 1 87.81 171 VAL B C 1
ATOM 4408 O O . VAL B 1 171 ? -0.224 -43.688 -2.693 1 87.81 171 VAL B O 1
ATOM 4411 N N . ILE B 1 172 ? -0.316 -42 -4.113 1 86.94 172 ILE B N 1
ATOM 4412 C CA . ILE B 1 172 ? -1.755 -41.812 -3.953 1 86.94 172 ILE B CA 1
ATOM 4413 C C . ILE B 1 172 ? -2.48 -43.094 -4.359 1 86.94 172 ILE B C 1
ATOM 4415 O O . ILE B 1 172 ? -3.365 -43.562 -3.641 1 86.94 172 ILE B O 1
ATOM 4419 N N . PRO B 1 173 ? -2.09 -43.688 -5.484 1 83.81 173 PRO B N 1
ATOM 4420 C CA . PRO B 1 173 ? -2.758 -44.938 -5.824 1 83.81 173 PRO B CA 1
ATOM 4421 C C . PRO B 1 173 ? -2.598 -46 -4.742 1 83.81 173 PRO B C 1
ATOM 4423 O O . PRO B 1 173 ? -3.549 -46.719 -4.434 1 83.81 173 PRO B O 1
ATOM 4426 N N . ASP B 1 174 ? -1.41 -46.094 -4.191 1 86.94 174 ASP B N 1
ATOM 4427 C CA . ASP B 1 174 ? -1.163 -47.031 -3.111 1 86.94 174 ASP B CA 1
ATOM 4428 C C . ASP B 1 174 ? -2 -46.688 -1.879 1 86.94 174 ASP B C 1
ATOM 4430 O O . ASP B 1 174 ? -2.455 -47.594 -1.167 1 86.94 174 ASP B O 1
ATOM 4434 N N . LEU B 1 175 ? -2.107 -45.5 -1.653 1 91.5 175 LEU B N 1
ATOM 4435 C CA . LEU B 1 175 ? -2.906 -45.031 -0.524 1 91.5 175 LEU B CA 1
ATOM 4436 C C . LEU B 1 175 ? -4.359 -45.469 -0.67 1 91.5 175 LEU B C 1
ATOM 4438 O O . LEU B 1 175 ? -4.953 -45.969 0.275 1 91.5 175 LEU B O 1
ATOM 4442 N N . PHE B 1 176 ? -4.945 -45.344 -1.827 1 89.94 176 PHE B N 1
ATOM 4443 C CA . PHE B 1 176 ? -6.332 -45.75 -2.068 1 89.94 176 PHE B CA 1
ATOM 4444 C C . PHE B 1 176 ? -6.504 -47.25 -1.962 1 89.94 176 PHE B C 1
ATOM 4446 O O . PHE B 1 176 ? -7.496 -47.719 -1.407 1 89.94 176 PHE B O 1
ATOM 4453 N N . LYS B 1 177 ? -5.559 -47.906 -2.49 1 90.62 177 LYS B N 1
ATOM 4454 C CA . LYS B 1 177 ? -5.586 -49.344 -2.361 1 90.62 177 LYS B CA 1
ATOM 4455 C C . LYS B 1 177 ? -5.551 -49.781 -0.895 1 90.62 177 LYS B C 1
ATOM 4457 O O . LYS B 1 177 ? -6.234 -50.719 -0.5 1 90.62 177 LYS B O 1
ATOM 4462 N N . ALA B 1 178 ? -4.68 -49.125 -0.172 1 94.19 178 ALA B N 1
ATOM 4463 C CA . ALA B 1 178 ? -4.57 -49.406 1.254 1 94.19 178 ALA B CA 1
ATOM 4464 C C . ALA B 1 178 ? -5.902 -49.188 1.965 1 94.19 178 ALA B C 1
ATOM 4466 O O . ALA B 1 178 ? -6.293 -49.969 2.828 1 94.19 178 ALA B O 1
ATOM 4467 N N . VAL B 1 179 ? -6.602 -48.156 1.628 1 94 179 VAL B N 1
ATOM 4468 C CA . VAL B 1 179 ? -7.891 -47.844 2.24 1 94 179 VAL B CA 1
ATOM 4469 C C . VAL B 1 179 ? -8.922 -48.906 1.831 1 94 179 VAL B C 1
ATOM 4471 O O . VAL B 1 179 ? -9.648 -49.438 2.678 1 94 179 VAL B O 1
ATOM 4474 N N . THR B 1 180 ? -8.984 -49.219 0.575 1 92.31 180 THR B N 1
ATOM 4475 C CA . THR B 1 180 ? -9.953 -50.156 0.051 1 92.31 180 THR B CA 1
ATOM 4476 C C . THR B 1 180 ? -9.734 -51.562 0.671 1 92.31 180 THR B C 1
ATOM 4478 O O . THR B 1 180 ? -10.703 -52.25 1.002 1 92.31 180 THR B O 1
ATOM 4481 N N . ASN B 1 181 ? -8.492 -51.906 0.87 1 94.12 181 ASN B N 1
ATOM 4482 C CA . ASN B 1 181 ? -8.148 -53.219 1.404 1 94.12 181 ASN B CA 1
ATOM 4483 C C . ASN B 1 181 ? -8.055 -53.188 2.928 1 94.12 181 ASN B C 1
ATOM 4485 O O . ASN B 1 181 ? -7.695 -54.188 3.545 1 94.12 181 ASN B O 1
ATOM 4489 N N . GLU B 1 182 ? -8.203 -52.062 3.494 1 94.44 182 GLU B N 1
ATOM 4490 C CA . GLU B 1 182 ? -8.117 -51.875 4.941 1 94.44 182 GLU B CA 1
ATOM 4491 C C . GLU B 1 182 ? -6.742 -52.312 5.465 1 94.44 182 GLU B C 1
ATOM 4493 O O . GLU B 1 182 ? -6.645 -53 6.469 1 94.44 182 GLU B O 1
ATOM 4498 N N . ASP B 1 183 ? -5.77 -51.969 4.688 1 94.94 183 ASP B N 1
ATOM 4499 C CA . ASP B 1 183 ? -4.383 -52.219 5.066 1 94.94 183 ASP B CA 1
ATOM 4500 C C . ASP B 1 183 ? -3.805 -51.031 5.828 1 94.94 183 ASP B C 1
ATOM 4502 O O . ASP B 1 183 ? -3.197 -50.156 5.23 1 94.94 183 ASP B O 1
ATOM 4506 N N . GLN B 1 184 ? -3.85 -51.062 7.078 1 94.81 184 GLN B N 1
ATOM 4507 C CA . GLN B 1 184 ? -3.455 -49.969 7.934 1 94.81 184 GLN B CA 1
ATOM 4508 C C . GLN B 1 184 ? -1.963 -49.656 7.801 1 94.81 184 GLN B C 1
ATOM 4510 O O . GLN B 1 184 ? -1.556 -48.5 7.762 1 94.81 184 GLN B O 1
ATOM 4515 N N . ASN B 1 185 ? -1.165 -50.656 7.762 1 95.38 185 ASN B N 1
ATOM 4516 C CA . ASN B 1 185 ? 0.28 -50.5 7.668 1 95.38 185 ASN B CA 1
ATOM 4517 C C . ASN B 1 185 ? 0.675 -49.781 6.383 1 95.38 185 ASN B C 1
ATOM 4519 O O . ASN B 1 185 ? 1.502 -48.844 6.406 1 95.38 185 ASN B O 1
ATOM 4523 N N . ALA B 1 186 ? 0.112 -50.219 5.328 1 95.19 186 ALA B N 1
ATOM 4524 C CA . ALA B 1 186 ? 0.386 -49.562 4.039 1 95.19 186 ALA B CA 1
ATOM 4525 C C . ALA B 1 186 ? -0.082 -48.125 4.035 1 95.19 186 ALA B C 1
ATOM 4527 O O . ALA B 1 186 ? 0.572 -47.25 3.453 1 95.19 186 ALA B O 1
ATOM 4528 N N . LEU B 1 187 ? -1.189 -47.875 4.672 1 96.19 187 LEU B N 1
ATOM 4529 C CA . LEU B 1 187 ? -1.728 -46.531 4.742 1 96.19 187 LEU B CA 1
ATOM 4530 C C . LEU B 1 187 ? -0.814 -45.625 5.562 1 96.19 187 LEU B C 1
ATOM 4532 O O . LEU B 1 187 ? -0.537 -44.5 5.168 1 96.19 187 LEU B O 1
ATOM 4536 N N . GLN B 1 188 ? -0.355 -46.125 6.641 1 96.88 188 GLN B N 1
ATOM 4537 C CA . GLN B 1 188 ? 0.548 -45.344 7.496 1 96.88 188 GLN B CA 1
ATOM 4538 C C . GLN B 1 188 ? 1.837 -45 6.758 1 96.88 188 GLN B C 1
ATOM 4540 O O . GLN B 1 188 ? 2.318 -43.875 6.84 1 96.88 188 GLN B O 1
ATOM 4545 N N . LYS B 1 189 ? 2.342 -45.969 6.078 1 95.81 189 LYS B N 1
ATOM 4546 C CA . LYS B 1 189 ? 3.555 -45.719 5.301 1 95.81 189 LYS B CA 1
ATOM 4547 C C . LYS B 1 189 ? 3.338 -44.625 4.262 1 95.81 189 LYS B C 1
ATOM 4549 O O . LYS B 1 189 ? 4.191 -43.781 4.078 1 95.81 189 LYS B O 1
ATOM 4554 N N . ALA B 1 190 ? 2.252 -44.688 3.572 1 95.19 190 ALA B N 1
ATOM 4555 C CA . ALA B 1 190 ? 1.919 -43.688 2.551 1 95.19 190 ALA B CA 1
ATOM 4556 C C . ALA B 1 190 ? 1.744 -42.312 3.164 1 95.19 190 ALA B C 1
ATOM 4558 O O . ALA B 1 190 ? 2.254 -41.312 2.635 1 95.19 190 ALA B O 1
ATOM 4559 N N . LEU B 1 191 ? 1.045 -42.25 4.273 1 96.69 191 LEU B N 1
ATOM 4560 C CA . LEU B 1 191 ? 0.814 -40.969 4.945 1 96.69 191 LEU B CA 1
ATOM 4561 C C . LEU B 1 191 ? 2.129 -40.344 5.418 1 96.69 191 LEU B C 1
ATOM 4563 O O . LEU B 1 191 ? 2.344 -39.156 5.277 1 96.69 191 LEU B O 1
ATOM 4567 N N . ARG B 1 192 ? 2.982 -41.156 5.965 1 96.75 192 ARG B N 1
ATOM 4568 C CA . ARG B 1 192 ? 4.281 -40.688 6.426 1 96.75 192 ARG B CA 1
ATOM 4569 C C . ARG B 1 192 ? 5.117 -40.156 5.262 1 96.75 192 ARG B C 1
ATOM 4571 O O . ARG B 1 192 ? 5.828 -39.156 5.395 1 96.75 192 ARG B O 1
ATOM 4578 N N . TYR B 1 193 ? 5.043 -40.844 4.195 1 95.38 193 TYR B N 1
ATOM 4579 C CA . TYR B 1 193 ? 5.758 -40.406 3 1 95.38 193 TYR B CA 1
ATOM 4580 C C . TYR B 1 193 ? 5.223 -39.062 2.502 1 95.38 193 TYR B C 1
ATOM 4582 O O . TYR B 1 193 ? 5.992 -38.188 2.109 1 95.38 193 TYR B O 1
ATOM 4590 N N . ILE B 1 194 ? 3.918 -38.906 2.502 1 95.56 194 ILE B N 1
ATOM 4591 C CA . ILE B 1 194 ? 3.285 -37.656 2.084 1 95.56 194 ILE B CA 1
ATOM 4592 C C . ILE B 1 194 ? 3.736 -36.531 2.996 1 95.56 194 ILE B C 1
ATOM 4594 O O . ILE B 1 194 ? 4.141 -35.469 2.52 1 95.56 194 ILE B O 1
ATOM 4598 N N . ALA B 1 195 ? 3.697 -36.75 4.285 1 96.88 195 ALA B N 1
ATOM 4599 C CA . ALA B 1 195 ? 4.133 -35.719 5.238 1 96.88 195 ALA B CA 1
ATOM 4600 C C . ALA B 1 195 ? 5.578 -35.312 4.98 1 96.88 195 ALA B C 1
ATOM 4602 O O . ALA B 1 195 ? 5.902 -34.125 4.977 1 96.88 195 ALA B O 1
ATOM 4603 N N . SER B 1 196 ? 6.414 -36.281 4.738 1 96.88 196 SER B N 1
ATOM 4604 C CA . SER B 1 196 ? 7.828 -36.031 4.484 1 96.88 196 SER B CA 1
ATOM 4605 C C . SER B 1 196 ? 8.016 -35.219 3.205 1 96.88 196 SER B C 1
ATOM 4607 O O . SER B 1 196 ? 8.859 -34.312 3.15 1 96.88 196 SER B O 1
ATOM 4609 N N . SER B 1 197 ? 7.289 -35.5 2.184 1 95.38 197 SER B N 1
ATOM 4610 C CA . SER B 1 197 ? 7.363 -34.781 0.916 1 95.38 197 SER B CA 1
ATOM 4611 C C . SER B 1 197 ? 6.93 -33.344 1.077 1 95.38 197 SER B C 1
ATOM 4613 O O . SER B 1 197 ? 7.535 -32.438 0.496 1 95.38 197 SER B O 1
ATOM 4615 N N . LEU B 1 198 ? 5.895 -33.156 1.818 1 95.94 198 LEU B N 1
ATOM 4616 C CA . LEU B 1 198 ? 5.41 -31.797 2.064 1 95.94 198 LEU B CA 1
ATOM 4617 C C . LEU B 1 198 ? 6.418 -30.984 2.875 1 95.94 198 LEU B C 1
ATOM 4619 O O . LEU B 1 198 ? 6.602 -29.797 2.639 1 95.94 198 LEU B O 1
ATOM 4623 N N . GLN B 1 199 ? 7.062 -31.656 3.812 1 97.38 199 GLN B N 1
ATOM 4624 C CA . GLN B 1 199 ? 8.117 -31 4.574 1 97.38 199 GLN B CA 1
ATOM 4625 C C . GLN B 1 199 ? 9.289 -30.609 3.674 1 97.38 199 GLN B C 1
ATOM 4627 O O . GLN B 1 199 ? 9.875 -29.547 3.84 1 97.38 199 GLN B O 1
ATOM 4632 N N . GLN B 1 200 ? 9.586 -31.516 2.779 1 96.81 200 GLN B N 1
ATOM 4633 C CA . GLN B 1 200 ? 10.641 -31.203 1.816 1 96.81 200 GLN B CA 1
ATOM 4634 C C . GLN B 1 200 ? 10.242 -30.031 0.921 1 96.81 200 GLN B C 1
ATOM 4636 O O . GLN B 1 200 ? 11.086 -29.203 0.562 1 96.81 200 GLN B O 1
ATOM 4641 N N . ALA B 1 201 ? 8.992 -30 0.502 1 96.81 201 ALA B N 1
ATOM 4642 C CA . ALA B 1 201 ? 8.492 -28.875 -0.287 1 96.81 201 ALA B CA 1
ATOM 4643 C C . ALA B 1 201 ? 8.664 -27.562 0.463 1 96.81 201 ALA B C 1
ATOM 4645 O O . ALA B 1 201 ? 9.047 -26.547 -0.127 1 96.81 201 ALA B O 1
ATOM 4646 N N . ARG B 1 202 ? 8.383 -27.562 1.756 1 96.81 202 ARG B N 1
ATOM 4647 C CA . ARG B 1 202 ? 8.562 -26.391 2.59 1 96.81 202 ARG B CA 1
ATOM 4648 C C . ARG B 1 202 ? 10.023 -25.938 2.609 1 96.81 202 ARG B C 1
ATOM 4650 O O . ARG B 1 202 ? 10.312 -24.75 2.535 1 96.81 202 ARG B O 1
ATOM 4657 N N . LYS B 1 203 ? 10.898 -26.859 2.688 1 97.25 203 LYS B N 1
ATOM 4658 C CA . LYS B 1 203 ? 12.328 -26.547 2.688 1 97.25 203 LYS B CA 1
ATOM 4659 C C . LYS B 1 203 ? 12.75 -25.906 1.37 1 97.25 203 LYS B C 1
ATOM 4661 O O . LYS B 1 203 ? 13.508 -24.938 1.362 1 97.25 203 LYS B O 1
ATOM 4666 N N . GLU B 1 204 ? 12.281 -26.484 0.292 1 96.81 204 GLU B N 1
ATOM 4667 C CA . GLU B 1 204 ? 12.578 -25.891 -1.012 1 96.81 204 GLU B CA 1
ATOM 4668 C C . GLU B 1 204 ? 12.031 -24.469 -1.108 1 96.81 204 GLU B C 1
ATOM 4670 O O . GLU B 1 204 ? 12.672 -23.594 -1.702 1 96.81 204 GLU B O 1
ATOM 4675 N N . PHE B 1 205 ? 10.836 -24.266 -0.521 1 97 205 PHE B N 1
ATOM 4676 C CA . PHE B 1 205 ? 10.172 -22.969 -0.546 1 97 205 PHE B CA 1
ATOM 4677 C C . PHE B 1 205 ? 11.039 -21.906 0.116 1 97 205 PHE B C 1
ATOM 4679 O O . PHE B 1 205 ? 11.055 -20.75 -0.324 1 97 205 PHE B O 1
ATOM 4686 N N . GLU B 1 206 ? 11.82 -22.234 1.036 1 96.94 206 GLU B N 1
ATOM 4687 C CA . GLU B 1 206 ? 12.656 -21.312 1.79 1 96.94 206 GLU B CA 1
ATOM 4688 C C . GLU B 1 206 ? 13.75 -20.719 0.911 1 96.94 206 GLU B C 1
ATOM 4690 O O . GLU B 1 206 ? 14.289 -19.641 1.214 1 96.94 206 GLU B O 1
ATOM 4695 N N . LYS B 1 207 ? 14.039 -21.359 -0.163 1 96 207 LYS B N 1
ATOM 4696 C CA . LYS B 1 207 ? 15.086 -20.891 -1.069 1 96 207 LYS B CA 1
ATOM 4697 C C . LYS B 1 207 ? 14.688 -19.578 -1.743 1 96 207 LYS B C 1
ATOM 4699 O O . LYS B 1 207 ? 15.523 -18.891 -2.328 1 96 207 LYS B O 1
ATOM 4704 N N . ILE B 1 208 ? 13.414 -19.219 -1.637 1 97.06 208 ILE B N 1
ATOM 4705 C CA . ILE B 1 208 ? 12.898 -18.047 -2.322 1 97.06 208 ILE B CA 1
ATOM 4706 C C . ILE B 1 208 ? 13.672 -16.797 -1.865 1 97.06 208 ILE B C 1
ATOM 4708 O O . ILE B 1 208 ? 13.938 -15.906 -2.664 1 97.06 208 ILE B O 1
ATOM 4712 N N . HIS B 1 209 ? 14.133 -16.766 -0.616 1 94.69 209 HIS B N 1
ATOM 4713 C CA . HIS B 1 209 ? 14.781 -15.594 -0.04 1 94.69 209 HIS B CA 1
ATOM 4714 C C . HIS B 1 209 ? 16.172 -15.391 -0.634 1 94.69 209 HIS B C 1
ATOM 4716 O O . HIS B 1 209 ? 16.672 -14.266 -0.699 1 94.69 209 HIS B O 1
ATOM 4722 N N . LYS B 1 210 ? 16.719 -16.453 -1.019 1 94.25 210 LYS B N 1
ATOM 4723 C CA . LYS B 1 210 ? 18.062 -16.391 -1.577 1 94.25 210 LYS B CA 1
ATOM 4724 C C . LYS B 1 210 ? 18.031 -15.867 -3.012 1 94.25 210 LYS B C 1
ATOM 4726 O O . LYS B 1 210 ? 18.969 -15.18 -3.441 1 94.25 210 LYS B O 1
ATOM 4731 N N . TYR B 1 211 ? 16.969 -16.078 -3.699 1 94.31 211 TYR B N 1
ATOM 4732 C CA . TYR B 1 211 ? 17.016 -15.875 -5.145 1 94.31 211 TYR B CA 1
ATOM 4733 C C . TYR B 1 211 ? 16.094 -14.734 -5.562 1 94.31 211 TYR B C 1
ATOM 4735 O O . TYR B 1 211 ? 16.219 -14.195 -6.664 1 94.31 211 TYR B O 1
ATOM 4743 N N . VAL B 1 212 ? 15.188 -14.328 -4.699 1 96.69 212 VAL B N 1
ATOM 4744 C CA . VAL B 1 212 ? 14.164 -13.375 -5.102 1 96.69 212 VAL B CA 1
ATOM 4745 C C . VAL B 1 212 ? 14.188 -12.164 -4.16 1 96.69 212 VAL B C 1
ATOM 4747 O O . VAL B 1 212 ? 14.008 -12.312 -2.949 1 96.69 212 VAL B O 1
ATOM 4750 N N . ASP B 1 213 ? 14.422 -11.031 -4.75 1 95.62 213 ASP B N 1
ATOM 4751 C CA . ASP B 1 213 ? 14.336 -9.773 -4.016 1 95.62 213 ASP B CA 1
ATOM 4752 C C . ASP B 1 213 ? 12.898 -9.266 -3.949 1 95.62 213 ASP B C 1
ATOM 4754 O O . ASP B 1 213 ? 12.242 -9.117 -4.98 1 95.62 213 ASP B O 1
ATOM 4758 N N . PRO B 1 214 ? 12.422 -8.984 -2.742 1 92.06 214 PRO B N 1
ATOM 4759 C CA . PRO B 1 214 ? 11.016 -8.594 -2.588 1 92.06 214 PRO B CA 1
ATOM 4760 C C . PRO B 1 214 ? 10.656 -7.359 -3.404 1 92.06 214 PRO B C 1
ATOM 4762 O O . PRO B 1 214 ? 9.578 -7.309 -4.012 1 92.06 214 PRO B O 1
ATOM 4765 N N . ASN B 1 215 ? 11.492 -6.332 -3.471 1 87.69 215 ASN B N 1
ATOM 4766 C CA . ASN B 1 215 ? 11.188 -5.109 -4.207 1 87.69 215 ASN B CA 1
ATOM 4767 C C . ASN B 1 215 ? 11.164 -5.355 -5.715 1 87.69 215 ASN B C 1
ATOM 4769 O O . ASN B 1 215 ? 10.305 -4.828 -6.418 1 87.69 215 ASN B O 1
ATOM 4773 N N . THR B 1 216 ? 12.133 -6.109 -6.117 1 92.81 216 THR B N 1
ATOM 4774 C CA . THR B 1 216 ? 12.164 -6.445 -7.535 1 92.81 216 THR B CA 1
ATOM 4775 C C . THR B 1 216 ? 10.953 -7.285 -7.926 1 92.81 216 THR B C 1
ATOM 4777 O O . THR B 1 216 ? 10.367 -7.082 -8.984 1 92.81 216 THR B O 1
ATOM 4780 N N . PHE B 1 217 ? 10.617 -8.219 -7.043 1 95 217 PHE B N 1
ATOM 4781 C CA . PHE B 1 217 ? 9.43 -9.031 -7.305 1 95 217 PHE B CA 1
ATOM 4782 C C . PHE B 1 217 ? 8.188 -8.156 -7.395 1 95 217 PHE B C 1
ATOM 4784 O O . PHE B 1 217 ? 7.441 -8.219 -8.375 1 95 217 PHE B O 1
ATOM 4791 N N . TYR B 1 218 ? 7.984 -7.301 -6.52 1 90.25 218 TYR B N 1
ATOM 4792 C CA . TYR B 1 218 ? 6.742 -6.543 -6.41 1 90.25 218 TYR B CA 1
ATOM 4793 C C . TYR B 1 218 ? 6.648 -5.492 -7.508 1 90.25 218 TYR B C 1
ATOM 4795 O O . TYR B 1 218 ? 5.602 -5.34 -8.141 1 90.25 218 TYR B O 1
ATOM 4803 N N . ASN B 1 219 ? 7.711 -4.832 -7.75 1 86.94 219 ASN B N 1
ATOM 4804 C CA . ASN B 1 219 ? 7.656 -3.658 -8.617 1 86.94 219 ASN B CA 1
ATOM 4805 C C . ASN B 1 219 ? 7.875 -4.031 -10.078 1 86.94 219 ASN B C 1
ATOM 4807 O O . ASN B 1 219 ? 7.555 -3.248 -10.977 1 86.94 219 ASN B O 1
ATOM 4811 N N . VAL B 1 220 ? 8.438 -5.195 -10.312 1 92.62 220 VAL B N 1
ATOM 4812 C CA . VAL B 1 220 ? 8.781 -5.523 -11.688 1 92.62 220 VAL B CA 1
ATOM 4813 C C . VAL B 1 220 ? 8.07 -6.805 -12.109 1 92.62 220 VAL B C 1
ATOM 4815 O O . VAL B 1 220 ? 7.098 -6.762 -12.867 1 92.62 220 VAL B O 1
ATOM 4818 N N . LEU B 1 221 ? 8.367 -7.918 -11.477 1 94.25 221 LEU B N 1
ATOM 4819 C CA . LEU B 1 221 ? 7.883 -9.219 -11.938 1 94.25 221 LEU B CA 1
ATOM 4820 C C . LEU B 1 221 ? 6.375 -9.336 -11.75 1 94.25 221 LEU B C 1
ATOM 4822 O O . LEU B 1 221 ? 5.676 -9.844 -12.625 1 94.25 221 LEU B O 1
ATOM 4826 N N . ARG B 1 222 ? 5.895 -8.922 -10.602 1 92 222 ARG B N 1
ATOM 4827 C CA . ARG B 1 222 ? 4.488 -9.102 -10.242 1 92 222 ARG B CA 1
ATOM 4828 C C . ARG B 1 222 ? 3.576 -8.461 -11.289 1 92 222 ARG B C 1
ATOM 4830 O O . ARG B 1 222 ? 2.482 -8.961 -11.555 1 92 222 ARG B O 1
ATOM 4837 N N . ILE B 1 223 ? 4.062 -7.426 -11.93 1 91.75 223 ILE B N 1
ATOM 4838 C CA . ILE B 1 223 ? 3.287 -6.711 -12.938 1 91.75 223 ILE B CA 1
ATOM 4839 C C . ILE B 1 223 ? 2.957 -7.652 -14.094 1 91.75 223 ILE B C 1
ATOM 4841 O O . ILE B 1 223 ? 1.809 -7.719 -14.547 1 91.75 223 ILE B O 1
ATOM 4845 N N . TYR B 1 224 ? 3.902 -8.453 -14.461 1 94.88 224 TYR B N 1
ATOM 4846 C CA . TYR B 1 224 ? 3.74 -9.328 -15.609 1 94.88 224 TYR B CA 1
ATOM 4847 C C . TYR B 1 224 ? 2.926 -10.562 -15.242 1 94.88 224 TYR B C 1
ATOM 4849 O O . TYR B 1 224 ? 2.482 -11.305 -16.125 1 94.88 224 TYR B O 1
ATOM 4857 N N . LEU B 1 225 ? 2.695 -10.812 -13.984 1 94.44 225 LEU B N 1
ATOM 4858 C CA . LEU B 1 225 ? 1.922 -11.969 -13.539 1 94.44 225 LEU B CA 1
ATOM 4859 C C . LEU B 1 225 ? 0.454 -11.602 -13.352 1 94.44 225 LEU B C 1
ATOM 4861 O O . LEU B 1 225 ? -0.398 -12.484 -13.211 1 94.44 225 LEU B O 1
ATOM 4865 N N . SER B 1 226 ? 0.174 -10.266 -13.438 1 92.19 226 SER B N 1
ATOM 4866 C CA . SER B 1 226 ? -1.177 -9.781 -13.172 1 92.19 226 SER B CA 1
ATOM 4867 C C . SER B 1 226 ? -2.104 -10.055 -14.352 1 92.19 226 SER B C 1
ATOM 4869 O O . SER B 1 226 ? -1.796 -9.695 -15.492 1 92.19 226 SER B O 1
ATOM 4871 N N . GLY B 1 227 ? -3.189 -10.719 -14.047 1 94.06 227 GLY B N 1
ATOM 4872 C CA . GLY B 1 227 ? -4.227 -10.859 -15.055 1 94.06 227 GLY B CA 1
ATOM 4873 C C . GLY B 1 227 ? -5.129 -9.648 -15.156 1 94.06 227 GLY B C 1
ATOM 4874 O O . GLY B 1 227 ? -4.766 -8.555 -14.711 1 94.06 227 GLY B O 1
ATOM 4875 N N . TRP B 1 228 ? -6.109 -9.742 -15.859 1 93.62 228 TRP B N 1
ATOM 4876 C CA . TRP B 1 228 ? -7.023 -8.625 -16.062 1 93.62 228 TRP B CA 1
ATOM 4877 C C . TRP B 1 228 ? -8.43 -8.969 -15.578 1 93.62 228 TRP B C 1
ATOM 4879 O O . TRP B 1 228 ? -9.414 -8.391 -16.047 1 93.62 228 TRP B O 1
ATOM 4889 N N . LYS B 1 229 ? -8.477 -10.039 -14.734 1 90.38 229 LYS B N 1
ATOM 4890 C CA . LYS B 1 229 ? -9.672 -10.25 -13.93 1 90.38 229 LYS B CA 1
ATOM 4891 C C . LYS B 1 229 ? -9.648 -9.375 -12.672 1 90.38 229 LYS B C 1
ATOM 4893 O O . LYS B 1 229 ? -8.688 -9.414 -11.906 1 90.38 229 LYS B O 1
ATOM 4898 N N . ASN B 1 230 ? -10.688 -8.602 -12.477 1 79.69 230 ASN B N 1
ATOM 4899 C CA . ASN B 1 230 ? -10.781 -7.699 -11.336 1 79.69 230 ASN B CA 1
ATOM 4900 C C . ASN B 1 230 ? -9.578 -6.762 -11.266 1 79.69 230 ASN B C 1
ATOM 4902 O O . ASN B 1 230 ? -9.047 -6.508 -10.18 1 79.69 230 ASN B O 1
ATOM 4906 N N . SER B 1 231 ? -9.125 -6.367 -12.422 1 82 231 SER B N 1
ATOM 4907 C CA . SER B 1 231 ? -7.977 -5.473 -12.508 1 82 231 SER B CA 1
ATOM 4908 C C . SER B 1 231 ? -8.414 -4.012 -12.531 1 82 231 SER B C 1
ATOM 4910 O O . SER B 1 231 ? -9.312 -3.641 -13.289 1 82 231 SER B O 1
ATOM 4912 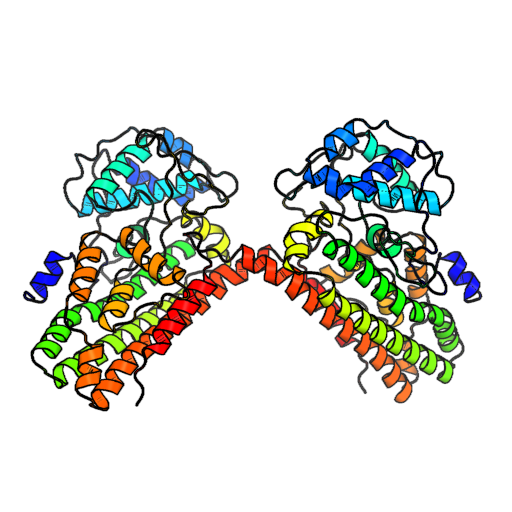N N . SER B 1 232 ? -7.809 -3.215 -11.703 1 74.19 232 SER B N 1
ATOM 4913 C CA . SER B 1 232 ? -8.109 -1.788 -11.719 1 74.19 232 SER B CA 1
ATOM 4914 C C . SER B 1 232 ? -7.57 -1.12 -12.977 1 74.19 232 SER B C 1
ATOM 4916 O O . SER B 1 232 ? -8.109 -0.106 -13.43 1 74.19 232 SER B O 1
ATOM 4918 N N . LYS B 1 233 ? -6.586 -1.69 -13.57 1 79.06 233 LYS B N 1
ATOM 4919 C CA . LYS B 1 233 ? -5.957 -1.131 -14.758 1 79.06 233 LYS B CA 1
ATOM 4920 C C . LYS B 1 233 ? -6.695 -1.561 -16.031 1 79.06 233 LYS B C 1
ATOM 4922 O O . LYS B 1 233 ? -6.637 -0.872 -17.047 1 79.06 233 LYS B O 1
ATOM 4927 N N . LEU B 1 234 ? -7.316 -2.701 -15.992 1 87.69 234 LEU B N 1
ATOM 4928 C CA . LEU B 1 234 ? -8.133 -3.234 -17.078 1 87.69 234 LEU B CA 1
ATOM 4929 C C . LEU B 1 234 ? -9.508 -3.656 -16.562 1 87.69 234 LEU B C 1
ATOM 4931 O O . LEU B 1 234 ? -9.844 -4.844 -16.578 1 87.69 234 LEU B O 1
ATOM 4935 N N . PRO B 1 235 ? -10.297 -2.713 -16.203 1 81.94 235 PRO B N 1
ATOM 4936 C CA . PRO B 1 235 ? -11.555 -3.021 -15.523 1 81.94 235 PRO B CA 1
ATOM 4937 C C . PRO B 1 235 ? -12.531 -3.791 -16.406 1 81.94 235 PRO B C 1
ATOM 4939 O O . PRO B 1 235 ? -13.375 -4.535 -15.906 1 81.94 235 PRO B O 1
ATOM 4942 N N . LYS B 1 236 ? -12.445 -3.629 -17.703 1 89.38 236 LYS B N 1
ATOM 4943 C CA . LYS B 1 236 ? -13.359 -4.32 -18.609 1 89.38 236 LYS B CA 1
ATOM 4944 C C . LYS B 1 236 ? -12.742 -5.621 -19.125 1 89.38 236 LYS B C 1
ATOM 4946 O O . LYS B 1 236 ? -13.383 -6.363 -19.859 1 89.38 236 LYS B O 1
ATOM 4951 N N . GLY B 1 237 ? -11.508 -5.898 -18.766 1 93.94 237 GLY B N 1
ATOM 4952 C CA . GLY B 1 237 ? -10.781 -7.047 -19.281 1 93.94 237 GLY B CA 1
ATOM 4953 C C . GLY B 1 237 ? -9.945 -6.723 -20.5 1 93.94 237 GLY B C 1
ATOM 4954 O O . GLY B 1 237 ? -9.664 -5.555 -20.781 1 93.94 237 GLY B O 1
ATOM 4955 N N . LEU B 1 238 ? -9.508 -7.73 -21.156 1 96.75 238 LEU B N 1
ATOM 4956 C CA . LEU B 1 238 ? -8.648 -7.586 -22.328 1 96.75 238 LEU B CA 1
ATOM 4957 C C . LEU B 1 238 ? -9.391 -8.023 -23.594 1 96.75 238 LEU B C 1
ATOM 4959 O O . LEU B 1 238 ? -10.055 -9.062 -23.609 1 96.75 238 LEU B O 1
ATOM 4963 N N . LYS B 1 239 ? -9.32 -7.184 -24.562 1 97.5 239 LYS B N 1
ATOM 4964 C CA . LYS B 1 239 ? -9.906 -7.551 -25.859 1 97.5 239 LYS B CA 1
ATOM 4965 C C . LYS B 1 239 ? -8.922 -8.375 -26.688 1 97.5 239 LYS B C 1
ATOM 4967 O O . LYS B 1 239 ? -7.797 -7.941 -26.938 1 97.5 239 LYS B O 1
ATOM 4972 N N . TYR B 1 240 ? -9.367 -9.562 -27.062 1 98.25 240 TYR B N 1
ATOM 4973 C CA . TYR B 1 240 ? -8.609 -10.422 -27.969 1 98.25 240 TYR B CA 1
ATOM 4974 C C . TYR B 1 240 ? -9.078 -10.234 -29.406 1 98.25 240 TYR B C 1
ATOM 4976 O O . TYR B 1 240 ? -10.047 -10.859 -29.844 1 98.25 240 TYR B O 1
ATOM 4984 N N . GLU B 1 241 ? -8.297 -9.422 -30.078 1 97.44 241 GLU B N 1
ATOM 4985 C CA . GLU B 1 241 ? -8.703 -9.008 -31.406 1 97.44 241 GLU B CA 1
ATOM 4986 C C . GLU B 1 241 ? -8.781 -10.211 -32.344 1 97.44 241 GLU B C 1
ATOM 4988 O O . GLU B 1 241 ? -7.863 -11.023 -32.406 1 97.44 241 GLU B O 1
ATOM 4993 N N . GLY B 1 242 ? -9.961 -10.305 -33.031 1 95.25 242 GLY B N 1
ATOM 4994 C CA . GLY B 1 242 ? -10.133 -11.359 -34.031 1 95.25 242 GLY B CA 1
ATOM 4995 C C . GLY B 1 242 ? -10.742 -12.617 -33.469 1 95.25 242 GLY B C 1
ATOM 4996 O O . GLY B 1 242 ? -11.164 -13.508 -34.188 1 95.25 242 GLY B O 1
ATOM 4997 N N . PHE B 1 243 ? -10.742 -12.688 -32.188 1 92.62 243 PHE B N 1
ATOM 4998 C CA . PHE B 1 243 ? -11.281 -13.883 -31.531 1 92.62 243 PHE B CA 1
ATOM 4999 C C . PHE B 1 243 ? -12.594 -13.562 -30.828 1 92.62 243 PHE B C 1
ATOM 5001 O O . PHE B 1 243 ? -13.539 -14.359 -30.891 1 92.62 243 PHE B O 1
ATOM 5008 N N . SER B 1 244 ? -12.578 -12.5 -30.156 1 89.88 244 SER B N 1
ATOM 5009 C CA . SER B 1 244 ? -13.781 -12.094 -29.422 1 89.88 244 SER B CA 1
ATOM 5010 C C . SER B 1 244 ? -14.062 -10.609 -29.594 1 89.88 244 SER B C 1
ATOM 5012 O O . SER B 1 244 ? -13.141 -9.797 -29.609 1 89.88 244 SER B O 1
ATOM 5014 N N . ASP B 1 245 ? -15.344 -10.211 -29.641 1 90.31 245 ASP B N 1
ATOM 5015 C CA . ASP B 1 245 ? -15.734 -8.812 -29.781 1 90.31 245 ASP B CA 1
ATOM 5016 C C . ASP B 1 245 ? -15.766 -8.109 -28.422 1 90.31 245 ASP B C 1
ATOM 5018 O O . ASP B 1 245 ? -15.617 -6.891 -28.344 1 90.31 245 ASP B O 1
ATOM 5022 N N . THR B 1 246 ? -15.938 -8.969 -27.438 1 93.69 246 THR B N 1
ATOM 5023 C CA . THR B 1 246 ? -16 -8.406 -26.094 1 93.69 246 THR B CA 1
ATOM 5024 C C . THR B 1 246 ? -14.766 -8.766 -25.281 1 93.69 246 THR B C 1
ATOM 5026 O O . THR B 1 246 ? -14.219 -9.867 -25.422 1 93.69 246 THR B O 1
ATOM 5029 N N . PRO B 1 247 ? -14.297 -7.871 -24.484 1 95.75 247 PRO B N 1
ATOM 5030 C CA . PRO B 1 247 ? -13.148 -8.172 -23.625 1 95.75 247 PRO B CA 1
ATOM 5031 C C . PRO B 1 247 ? -13.398 -9.367 -22.703 1 95.75 247 PRO B C 1
ATOM 5033 O O . PRO B 1 247 ? -14.547 -9.656 -22.359 1 95.75 247 PRO B O 1
ATOM 5036 N N . ARG B 1 248 ? -12.375 -10.078 -22.438 1 96.31 248 ARG B N 1
ATOM 5037 C CA . ARG B 1 248 ? -12.43 -11.25 -21.578 1 96.31 248 ARG B CA 1
ATOM 5038 C C . ARG B 1 248 ? -11.617 -11.031 -20.297 1 96.31 248 ARG B C 1
ATOM 5040 O O . ARG B 1 248 ? -10.656 -10.266 -20.297 1 96.31 248 ARG B O 1
ATOM 5047 N N . GLU B 1 249 ? -12.07 -11.664 -19.25 1 95.19 249 GLU B N 1
ATOM 5048 C CA . GLU B 1 249 ? -11.406 -11.539 -17.953 1 95.19 249 GLU B CA 1
ATOM 5049 C C . GLU B 1 249 ? -10.758 -12.859 -17.547 1 95.19 249 GLU B C 1
ATOM 5051 O O . GLU B 1 249 ? -11.422 -13.898 -17.484 1 95.19 249 GLU B O 1
ATOM 5056 N N . TYR B 1 250 ? -9.5 -12.82 -17.281 1 95.88 250 TYR B N 1
ATOM 5057 C CA . TYR B 1 250 ? -8.758 -13.992 -16.844 1 95.88 250 TYR B CA 1
ATOM 5058 C C . TYR B 1 250 ? -7.824 -13.656 -15.695 1 95.88 250 TYR B C 1
ATOM 5060 O O . TYR B 1 250 ? -7.266 -12.555 -15.641 1 95.88 250 TYR B O 1
ATOM 5068 N N . ALA B 1 251 ? -7.68 -14.578 -14.711 1 93.94 251 ALA B N 1
ATOM 5069 C CA . ALA B 1 251 ? -6.707 -14.461 -13.625 1 93.94 251 ALA B CA 1
ATOM 5070 C C . ALA B 1 251 ? -5.312 -14.859 -14.094 1 93.94 251 ALA B C 1
ATOM 5072 O O . ALA B 1 251 ? -5.156 -15.82 -14.859 1 93.94 251 ALA B O 1
ATOM 5073 N N . GLY B 1 252 ? -4.348 -14.086 -13.703 1 94.69 252 GLY B N 1
ATOM 5074 C CA . GLY B 1 252 ? -2.975 -14.43 -14.047 1 94.69 252 GLY B CA 1
ATOM 5075 C C . GLY B 1 252 ? -2.455 -15.641 -13.297 1 94.69 252 GLY B C 1
ATOM 5076 O O . GLY B 1 252 ? -3.15 -16.203 -12.438 1 94.69 252 GLY B O 1
ATOM 5077 N N . GLY B 1 253 ? -1.261 -16.062 -13.68 1 94.12 253 GLY B N 1
ATOM 5078 C CA . GLY B 1 253 ? -0.644 -17.203 -13.023 1 94.12 253 GLY B CA 1
ATOM 5079 C C . GLY B 1 253 ? -0.456 -17 -11.531 1 94.12 253 GLY B C 1
ATOM 5080 O O . GLY B 1 253 ? 0.007 -15.945 -11.102 1 94.12 253 GLY B O 1
ATOM 5081 N N . SER B 1 254 ? -0.825 -18.031 -10.758 1 93.25 254 SER B N 1
ATOM 5082 C CA . SER B 1 254 ? -0.73 -17.969 -9.305 1 93.25 254 SER B CA 1
ATOM 5083 C C . SER B 1 254 ? -0.58 -19.359 -8.695 1 93.25 254 SER B C 1
ATOM 5085 O O . SER B 1 254 ? -0.844 -20.359 -9.352 1 93.25 254 SER B O 1
ATOM 5087 N N . ALA B 1 255 ? -0.186 -19.359 -7.422 1 93.06 255 ALA B N 1
ATOM 5088 C CA . ALA B 1 255 ? -0.006 -20.625 -6.699 1 93.06 255 ALA B CA 1
ATOM 5089 C C . ALA B 1 255 ? -1.337 -21.344 -6.523 1 93.06 255 ALA B C 1
ATOM 5091 O O . ALA B 1 255 ? -1.368 -22.578 -6.387 1 93.06 255 ALA B O 1
ATOM 5092 N N . ALA B 1 256 ? -2.424 -20.609 -6.586 1 92.75 256 ALA B N 1
ATOM 5093 C CA . ALA B 1 256 ? -3.742 -21.219 -6.465 1 92.75 256 ALA B CA 1
ATOM 5094 C C . ALA B 1 256 ? -4.027 -22.156 -7.641 1 92.75 256 ALA B C 1
ATOM 5096 O O . ALA B 1 256 ? -4.918 -23 -7.57 1 92.75 256 ALA B O 1
ATOM 5097 N N . GLN B 1 257 ? -3.266 -21.984 -8.656 1 96.25 257 GLN B N 1
ATOM 5098 C CA . GLN B 1 257 ? -3.469 -22.766 -9.867 1 96.25 257 GLN B CA 1
ATOM 5099 C C . GLN B 1 257 ? -2.645 -24.062 -9.844 1 96.25 257 GLN B C 1
ATOM 5101 O O . GLN B 1 257 ? -2.688 -24.844 -10.789 1 96.25 257 GLN B O 1
ATOM 5106 N N . SER B 1 258 ? -1.91 -24.297 -8.789 1 95.69 258 SER B N 1
ATOM 5107 C CA . SER B 1 258 ? -1.162 -25.547 -8.633 1 95.69 258 SER B CA 1
ATOM 5108 C C . SER B 1 258 ? -2.098 -26.734 -8.422 1 95.69 258 SER B C 1
ATOM 5110 O O . SER B 1 258 ? -2.957 -26.688 -7.535 1 95.69 258 SER B O 1
ATOM 5112 N N . SER B 1 259 ? -1.924 -27.75 -9.18 1 95 259 SER B N 1
ATOM 5113 C CA . SER B 1 259 ? -2.746 -28.953 -9.039 1 95 259 SER B CA 1
ATOM 5114 C C . SER B 1 259 ? -2.334 -29.766 -7.82 1 95 259 SER B C 1
ATOM 5116 O O . SER B 1 259 ? -3.18 -30.375 -7.16 1 95 259 SER B O 1
ATOM 5118 N N . ILE B 1 260 ? -1.119 -29.703 -7.531 1 93.88 260 ILE B N 1
ATOM 5119 C CA . ILE B 1 260 ? -0.542 -30.609 -6.535 1 93.88 260 ILE B CA 1
ATOM 5120 C C . ILE B 1 260 ? -1.136 -30.297 -5.16 1 93.88 260 ILE B C 1
ATOM 5122 O O . ILE B 1 260 ? -1.496 -31.219 -4.418 1 93.88 260 ILE B O 1
ATOM 5126 N N . PHE B 1 261 ? -1.282 -29.141 -4.824 1 91.94 261 PHE B N 1
ATOM 5127 C CA . PHE B 1 261 ? -1.703 -28.812 -3.469 1 91.94 261 PHE B CA 1
ATOM 5128 C C . PHE B 1 261 ? -3.201 -29.016 -3.299 1 91.94 261 PHE B C 1
ATOM 5130 O O . PHE B 1 261 ? -3.662 -29.391 -2.215 1 91.94 261 PHE B O 1
ATOM 5137 N N . GLN B 1 262 ? -3.93 -28.828 -4.379 1 92.06 262 GLN B N 1
ATOM 5138 C CA . GLN B 1 262 ? -5.348 -29.156 -4.289 1 92.06 262 GLN B CA 1
ATOM 5139 C C . GLN B 1 262 ? -5.566 -30.672 -4.234 1 92.06 262 GLN B C 1
ATOM 5141 O O . GLN B 1 262 ? -6.566 -31.141 -3.691 1 92.06 262 GLN B O 1
ATOM 5146 N N . CYS B 1 263 ? -4.66 -31.438 -4.785 1 93.31 263 CYS B N 1
ATOM 5147 C CA . CYS B 1 263 ? -4.715 -32.875 -4.625 1 93.31 263 CYS B CA 1
ATOM 5148 C C . CYS B 1 263 ? -4.637 -33.281 -3.156 1 93.31 263 CYS B C 1
ATOM 5150 O O . CYS B 1 263 ? -5.395 -34.125 -2.693 1 93.31 263 CYS B O 1
ATOM 5152 N N . PHE B 1 264 ? -3.74 -32.625 -2.451 1 93.75 264 PHE B N 1
ATOM 5153 C CA . PHE B 1 264 ? -3.564 -32.969 -1.042 1 93.75 264 PHE B CA 1
ATOM 5154 C C . PHE B 1 264 ? -4.777 -32.531 -0.23 1 93.75 264 PHE B C 1
ATOM 5156 O O . PHE B 1 264 ? -5.145 -33.188 0.746 1 93.75 264 PHE B O 1
ATOM 5163 N N . ASP B 1 265 ? -5.367 -31.375 -0.657 1 92.44 265 ASP B N 1
ATOM 5164 C CA . ASP B 1 265 ? -6.617 -30.984 -0.014 1 92.44 265 ASP B CA 1
ATOM 5165 C C . ASP B 1 265 ? -7.672 -32.094 -0.15 1 92.44 265 ASP B C 1
ATOM 5167 O O . ASP B 1 265 ? -8.305 -32.469 0.834 1 92.44 265 ASP B O 1
ATOM 5171 N N . VAL B 1 266 ? -7.828 -32.562 -1.326 1 92.12 266 VAL B N 1
ATOM 5172 C CA . VAL B 1 266 ? -8.828 -33.594 -1.6 1 92.12 266 VAL B CA 1
ATOM 5173 C C . VAL B 1 266 ? -8.477 -34.875 -0.84 1 92.12 266 VAL B C 1
ATOM 5175 O O . VAL B 1 266 ? -9.336 -35.469 -0.196 1 92.12 266 VAL B O 1
ATOM 5178 N N . LEU B 1 267 ? -7.281 -35.25 -0.887 1 92.62 267 LEU B N 1
ATOM 5179 C CA . LEU B 1 267 ? -6.82 -36.5 -0.279 1 92.62 267 LEU B CA 1
ATOM 5180 C C . LEU B 1 267 ? -7.062 -36.5 1.227 1 92.62 267 LEU B C 1
ATOM 5182 O O . LEU B 1 267 ? -7.461 -37.5 1.803 1 92.62 267 LEU B O 1
ATOM 5186 N N . LEU B 1 268 ? -6.77 -35.375 1.848 1 92.94 268 LEU B N 1
ATOM 5187 C CA . LEU B 1 268 ? -6.867 -35.25 3.299 1 92.94 268 LEU B CA 1
ATOM 5188 C C . LEU B 1 268 ? -8.281 -34.875 3.723 1 92.94 268 LEU B C 1
ATOM 5190 O O . LEU B 1 268 ? -8.555 -34.688 4.914 1 92.94 268 LEU B O 1
ATOM 5194 N N . GLY B 1 269 ? -9.125 -34.656 2.689 1 90.88 269 GLY B N 1
ATOM 5195 C CA . GLY B 1 269 ? -10.523 -34.344 2.969 1 90.88 269 GLY B CA 1
ATOM 5196 C C . GLY B 1 269 ? -10.734 -32.906 3.396 1 90.88 269 GLY B C 1
ATOM 5197 O O . GLY B 1 269 ? -11.758 -32.562 4.004 1 90.88 269 GLY B O 1
ATOM 5198 N N . ILE B 1 270 ? -9.766 -32.094 3.115 1 88.62 270 ILE B N 1
ATOM 5199 C CA . ILE B 1 270 ? -9.852 -30.672 3.492 1 88.62 270 ILE B CA 1
ATOM 5200 C C . ILE B 1 270 ? -10.82 -29.953 2.564 1 88.62 270 ILE B C 1
ATOM 5202 O O . ILE B 1 270 ? -10.578 -29.859 1.358 1 88.62 270 ILE B O 1
ATOM 5206 N N . GLN B 1 271 ? -11.984 -29.531 3.102 1 79.62 271 GLN B N 1
ATOM 5207 C CA . GLN B 1 271 ? -12.977 -28.766 2.35 1 79.62 271 GLN B CA 1
ATOM 5208 C C . GLN B 1 271 ? -13.086 -27.328 2.863 1 79.62 271 GLN B C 1
ATOM 5210 O O . GLN B 1 271 ? -13.477 -27.109 4.008 1 79.62 271 GLN B O 1
ATOM 5215 N N . GLN B 1 272 ? -12.688 -26.5 2.072 1 74.31 272 GLN B N 1
ATOM 5216 C CA . GLN B 1 272 ? -12.734 -25.094 2.467 1 74.31 272 GLN B CA 1
ATOM 5217 C C . GLN B 1 272 ? -14.172 -24.609 2.615 1 74.31 272 GLN B C 1
ATOM 5219 O O . GLN B 1 272 ? -15.055 -25.016 1.846 1 74.31 272 GLN B O 1
ATOM 5224 N N . GLN B 1 273 ? -14.727 -24.359 3.953 1 57.94 273 GLN B N 1
ATOM 5225 C CA . GLN B 1 273 ? -16.094 -24.062 4.371 1 57.94 273 GLN B CA 1
ATOM 5226 C C . GLN B 1 273 ? -16.609 -22.781 3.725 1 57.94 273 GLN B C 1
ATOM 5228 O O . GLN B 1 273 ? -15.812 -21.906 3.34 1 57.94 273 GLN B O 1
ATOM 5233 N N . SER B 1 274 ? -18.062 -22.828 3.648 1 47.5 274 SER B N 1
ATOM 5234 C CA . SER B 1 274 ? -18.953 -21.828 3.088 1 47.5 274 SER B CA 1
ATOM 5235 C C . SER B 1 274 ? -18.703 -20.453 3.709 1 47.5 274 SER B C 1
ATOM 5237 O O . SER B 1 274 ? -19.031 -19.422 3.115 1 47.5 274 SER B O 1
ATOM 5239 N N . GLY B 1 275 ? -18.719 -20.422 4.945 1 44.25 275 GLY B N 1
ATOM 5240 C CA . GLY B 1 275 ? -18.781 -19.047 5.43 1 44.25 275 GLY B CA 1
ATOM 5241 C C . GLY B 1 275 ? -17.922 -18.094 4.617 1 44.25 275 GLY B C 1
ATOM 5242 O O . GLY B 1 275 ? -18.344 -16.969 4.344 1 44.25 275 GLY B O 1
ATOM 5243 N N . GLU B 1 276 ? -16.641 -18.469 4.383 1 49.59 276 GLU B N 1
ATOM 5244 C CA . GLU B 1 276 ? -15.953 -17.594 3.451 1 49.59 276 GLU B CA 1
ATOM 5245 C C . GLU B 1 276 ? -16.047 -18.109 2.021 1 49.59 276 GLU B C 1
ATOM 5247 O O . GLU B 1 276 ? -15.125 -18.781 1.547 1 49.59 276 GLU B O 1
ATOM 5252 N N . GLU B 1 277 ? -17.25 -18.594 1.572 1 53.59 277 GLU B N 1
ATOM 5253 C CA . GLU B 1 277 ? -17.734 -19.031 0.261 1 53.59 277 GLU B CA 1
ATOM 5254 C C . GLU B 1 277 ? -16.844 -18.484 -0.854 1 53.59 277 GLU B C 1
ATOM 5256 O O . GLU B 1 277 ? -16.609 -19.156 -1.859 1 53.59 277 GLU B O 1
ATOM 5261 N N . SER B 1 278 ? -16.094 -17.656 -0.332 1 73.44 278 SER B N 1
ATOM 5262 C CA . SER B 1 278 ? -15.328 -16.922 -1.328 1 73.44 278 SER B CA 1
ATOM 5263 C C . SER B 1 278 ? -14.016 -17.625 -1.652 1 73.44 278 SER B C 1
ATOM 5265 O O . SER B 1 278 ? -13.648 -17.766 -2.822 1 73.44 278 SER B O 1
ATOM 5267 N N . ALA B 1 279 ? -13.438 -18.516 -0.56 1 78.31 279 ALA B N 1
ATOM 5268 C CA . ALA B 1 279 ? -12.141 -19.141 -0.828 1 78.31 279 ALA B CA 1
ATOM 5269 C C . ALA B 1 279 ? -12.312 -20.438 -1.613 1 78.31 279 ALA B C 1
ATOM 5271 O O . ALA B 1 279 ? -11.555 -20.703 -2.555 1 78.31 279 ALA B O 1
ATOM 5272 N N . ALA B 1 280 ? -13.367 -21.281 -1.182 1 82.5 280 ALA B N 1
ATOM 5273 C CA . ALA B 1 280 ? -13.664 -22.516 -1.886 1 82.5 280 ALA B CA 1
ATOM 5274 C C . ALA B 1 280 ? -14.008 -22.25 -3.35 1 82.5 280 ALA B C 1
ATOM 5276 O O . ALA B 1 280 ? -13.523 -22.953 -4.242 1 82.5 280 ALA B O 1
ATOM 5277 N N . ARG B 1 281 ? -14.836 -21.25 -3.494 1 86.88 281 ARG B N 1
ATOM 5278 C CA . ARG B 1 281 ? -15.234 -20.906 -4.852 1 86.88 281 ARG B CA 1
ATOM 5279 C C . ARG B 1 281 ? -14.039 -20.469 -5.684 1 86.88 281 ARG B C 1
ATOM 5281 O O . ARG B 1 281 ? -13.93 -20.828 -6.859 1 86.88 281 ARG B O 1
ATOM 5288 N N . PHE B 1 282 ? -13.164 -19.797 -5.086 1 87.38 282 PHE B N 1
ATOM 5289 C CA . PHE B 1 282 ? -11.969 -19.328 -5.781 1 87.38 282 PHE B CA 1
ATOM 5290 C C . PHE B 1 282 ? -11.078 -20.5 -6.172 1 87.38 282 PHE B C 1
ATOM 5292 O O . PHE B 1 282 ? -10.594 -20.562 -7.301 1 87.38 282 PHE B O 1
ATOM 5299 N N . LEU B 1 283 ? -10.828 -21.406 -5.219 1 89.88 283 LEU B N 1
ATOM 5300 C CA . LEU B 1 283 ? -9.984 -22.547 -5.508 1 89.88 283 LEU B CA 1
ATOM 5301 C C . LEU B 1 283 ? -10.586 -23.422 -6.613 1 89.88 283 LEU B C 1
ATOM 5303 O O . LEU B 1 283 ? -9.859 -23.938 -7.461 1 89.88 283 LEU B O 1
ATOM 5307 N N . GLN B 1 284 ? -11.875 -23.531 -6.59 1 91.5 284 GLN B N 1
ATOM 5308 C CA . GLN B 1 284 ? -12.547 -24.281 -7.652 1 91.5 284 GLN B CA 1
ATOM 5309 C C . GLN B 1 284 ? -12.383 -23.578 -9 1 91.5 284 GLN B C 1
ATOM 5311 O O . GLN B 1 284 ? -12.188 -24.234 -10.023 1 91.5 284 GLN B O 1
ATOM 5316 N N . GLU B 1 285 ? -12.516 -22.281 -8.984 1 92.62 285 GLU B N 1
ATOM 5317 C CA . GLU B 1 285 ? -12.32 -21.516 -10.211 1 92.62 285 GLU B CA 1
ATOM 5318 C C . GLU B 1 285 ? -10.906 -21.703 -10.758 1 92.62 285 GLU B C 1
ATOM 5320 O O . GLU B 1 285 ? -10.711 -21.781 -11.977 1 92.62 285 GLU B O 1
ATOM 5325 N N . MET B 1 286 ? -9.945 -21.75 -9.867 1 94.5 286 MET B N 1
ATOM 5326 C CA . MET B 1 286 ? -8.547 -21.875 -10.281 1 94.5 286 MET B CA 1
ATOM 5327 C C . MET B 1 286 ? -8.297 -23.219 -10.961 1 94.5 286 MET B C 1
ATOM 5329 O O . MET B 1 286 ? -7.344 -23.359 -11.727 1 94.5 286 MET B O 1
ATOM 5333 N N . ARG B 1 287 ? -9.156 -24.203 -10.75 1 95.75 287 ARG B N 1
ATOM 5334 C CA . ARG B 1 287 ? -9.008 -25.484 -11.422 1 95.75 287 ARG B CA 1
ATOM 5335 C C . ARG B 1 287 ? -9.219 -25.359 -12.922 1 95.75 287 ARG B C 1
ATOM 5337 O O . ARG B 1 287 ? -8.695 -26.156 -13.703 1 95.75 287 ARG B O 1
ATOM 5344 N N . LYS B 1 288 ? -9.961 -24.328 -13.289 1 96.25 288 LYS B N 1
ATOM 5345 C CA . LYS B 1 288 ? -10.18 -24.062 -14.711 1 96.25 288 LYS B CA 1
ATOM 5346 C C . LYS B 1 288 ? -8.898 -23.594 -15.398 1 96.25 288 LYS B C 1
ATOM 5348 O O . LYS B 1 288 ? -8.812 -23.578 -16.625 1 96.25 288 LYS B O 1
ATOM 5353 N N . TYR B 1 289 ? -7.945 -23.234 -14.609 1 97.5 289 TYR B N 1
ATOM 5354 C CA . TYR B 1 289 ? -6.68 -22.75 -15.141 1 97.5 289 TYR B CA 1
ATOM 5355 C C . TYR B 1 289 ? -5.625 -23.844 -15.141 1 97.5 289 TYR B C 1
ATOM 5357 O O . TYR B 1 289 ? -4.469 -23.609 -15.492 1 97.5 289 TYR B O 1
ATOM 5365 N N . MET B 1 290 ? -6.016 -25.078 -14.75 1 97.81 290 MET B N 1
ATOM 5366 C CA . MET B 1 290 ? -5.156 -26.25 -14.797 1 97.81 290 MET B CA 1
ATOM 5367 C C . MET B 1 290 ? -5.344 -27.016 -16.109 1 97.81 290 MET B C 1
ATOM 5369 O O . MET B 1 290 ? -6.414 -26.953 -16.719 1 97.81 290 MET B O 1
ATOM 5373 N N . PRO B 1 291 ? -4.281 -27.703 -16.547 1 96.88 291 PRO B N 1
ATOM 5374 C CA . PRO B 1 291 ? -4.52 -28.609 -17.672 1 96.88 291 PRO B CA 1
ATOM 5375 C C . PRO B 1 291 ? -5.684 -29.562 -17.422 1 96.88 291 PRO B C 1
ATOM 5377 O O . PRO B 1 291 ? -5.855 -30.062 -16.312 1 96.88 291 PRO B O 1
ATOM 5380 N N . PRO B 1 292 ? -6.477 -29.828 -18.453 1 96.81 292 PRO B N 1
ATOM 5381 C CA . PRO B 1 292 ? -7.645 -30.688 -18.297 1 96.81 292 PRO B CA 1
ATOM 5382 C C . PRO B 1 292 ? -7.293 -32.031 -17.672 1 96.81 292 PRO B C 1
ATOM 5384 O O . PRO B 1 292 ? -8.062 -32.562 -16.859 1 96.81 292 PRO B O 1
ATOM 5387 N N . THR B 1 293 ? -6.203 -32.594 -18.031 1 95.5 293 THR B N 1
ATOM 5388 C CA . THR B 1 293 ? -5.809 -33.875 -17.484 1 95.5 293 THR B CA 1
ATOM 5389 C C . THR B 1 293 ? -5.57 -33.781 -15.977 1 95.5 293 THR B C 1
ATOM 5391 O O . THR B 1 293 ? -5.891 -34.719 -15.227 1 95.5 293 THR B O 1
ATOM 5394 N N . HIS B 1 294 ? -4.98 -32.688 -15.516 1 95.25 294 HIS B N 1
ATOM 5395 C CA . HIS B 1 294 ? -4.781 -32.469 -14.086 1 95.25 294 HIS B CA 1
ATOM 5396 C C . HIS B 1 294 ? -6.117 -32.344 -13.359 1 95.25 294 HIS B C 1
ATOM 5398 O O . HIS B 1 294 ? -6.305 -32.938 -12.297 1 95.25 294 HIS B O 1
ATOM 5404 N N . ARG B 1 295 ? -6.988 -31.625 -13.953 1 95.19 295 ARG B N 1
ATOM 5405 C CA . ARG B 1 295 ? -8.32 -31.453 -13.383 1 95.19 295 ARG B CA 1
ATOM 5406 C C . ARG B 1 295 ? -9.031 -32.781 -13.242 1 95.19 295 ARG B C 1
ATOM 5408 O O . ARG B 1 295 ? -9.688 -33.062 -12.234 1 95.19 295 ARG B O 1
ATOM 5415 N N . LYS B 1 296 ? -8.969 -33.531 -14.258 1 94.56 296 LYS B N 1
ATOM 5416 C CA . LYS B 1 296 ? -9.602 -34.844 -14.242 1 94.56 296 LYS B CA 1
ATOM 5417 C C . LYS B 1 296 ? -9.023 -35.719 -13.133 1 94.56 296 LYS B C 1
ATOM 5419 O O . LYS B 1 296 ? -9.742 -36.5 -12.516 1 94.56 296 LYS B O 1
ATOM 5424 N N . PHE B 1 297 ? -7.762 -35.656 -12.961 1 93.44 297 PHE B N 1
ATOM 5425 C CA . PHE B 1 297 ? -7.141 -36.406 -11.883 1 93.44 297 PHE B CA 1
ATOM 5426 C C . PHE B 1 297 ? -7.699 -35.969 -10.531 1 93.44 297 PHE B C 1
ATOM 5428 O O . PHE B 1 297 ? -8.016 -36.812 -9.688 1 93.44 297 PHE B O 1
ATOM 5435 N N . LEU B 1 298 ? -7.773 -34.688 -10.359 1 93 298 LEU B N 1
ATOM 5436 C CA . LEU B 1 298 ? -8.344 -34.156 -9.125 1 93 298 LEU B CA 1
ATOM 5437 C C . LEU B 1 298 ? -9.75 -34.688 -8.898 1 93 298 LEU B C 1
ATOM 5439 O O . LEU B 1 298 ? -10.094 -35.094 -7.785 1 93 298 LEU B O 1
ATOM 5443 N N . LEU B 1 299 ? -10.523 -34.719 -9.922 1 92.56 299 LEU B N 1
ATOM 5444 C CA . LEU B 1 299 ? -11.883 -35.25 -9.844 1 92.56 299 LEU B CA 1
ATOM 5445 C C . LEU B 1 299 ? -11.883 -36.719 -9.508 1 92.56 299 LEU B C 1
ATOM 5447 O O . LEU B 1 299 ? -12.734 -37.188 -8.75 1 92.56 299 LEU B O 1
ATOM 5451 N N . SER B 1 300 ? -10.992 -37.406 -10.062 1 91.06 300 SER B N 1
ATOM 5452 C CA . SER B 1 300 ? -10.891 -38.812 -9.773 1 91.06 300 SER B CA 1
ATOM 5453 C C . SER B 1 300 ? -10.57 -39.062 -8.305 1 91.06 300 SER B C 1
ATOM 5455 O O . SER B 1 300 ? -11.031 -40.031 -7.719 1 91.06 300 SER B O 1
ATOM 5457 N N . LEU B 1 301 ? -9.734 -38.219 -7.758 1 91.38 301 LEU B N 1
ATOM 5458 C CA . LEU B 1 301 ? -9.414 -38.312 -6.336 1 91.38 301 LEU B CA 1
ATOM 5459 C C . LEU B 1 301 ? -10.648 -38.062 -5.48 1 91.38 301 LEU B C 1
ATOM 5461 O O . LEU B 1 301 ? -10.852 -38.75 -4.469 1 91.38 301 LEU B O 1
ATOM 5465 N N . GLU B 1 302 ? -11.445 -37.188 -5.91 1 90.56 302 GLU B N 1
ATOM 5466 C CA . GLU B 1 302 ? -12.656 -36.844 -5.172 1 90.56 302 GLU B CA 1
ATOM 5467 C C . GLU B 1 302 ? -13.641 -38 -5.145 1 90.56 302 GLU B C 1
ATOM 5469 O O . GLU B 1 302 ? -14.414 -38.156 -4.195 1 90.56 302 GLU B O 1
ATOM 5474 N N . SER B 1 303 ? -13.602 -38.781 -6.141 1 90.31 303 SER B N 1
ATOM 5475 C CA . SER B 1 303 ? -14.516 -39.906 -6.258 1 90.31 303 SER B CA 1
ATOM 5476 C C . SER B 1 303 ? -13.977 -41.125 -5.539 1 90.31 303 SER B C 1
ATOM 5478 O O . SER B 1 303 ? -14.656 -42.156 -5.441 1 90.31 303 SER B O 1
ATOM 5480 N N . GLY B 1 304 ? -12.797 -41.094 -5.086 1 88.44 304 GLY B N 1
ATOM 5481 C CA . GLY B 1 304 ? -12.18 -42.219 -4.391 1 88.44 304 GLY B CA 1
ATOM 5482 C C . GLY B 1 304 ? -12.578 -42.312 -2.93 1 88.44 304 GLY B C 1
ATOM 5483 O O . GLY B 1 304 ? -13.406 -41.5 -2.457 1 88.44 304 GLY B O 1
ATOM 5484 N N . PRO B 1 305 ? -12.031 -43.312 -2.316 1 91.75 305 PRO B N 1
ATOM 5485 C CA . PRO B 1 305 ? -12.344 -43.469 -0.894 1 91.75 305 PRO B CA 1
ATOM 5486 C C . PRO B 1 305 ? -11.773 -42.344 -0.037 1 91.75 305 PRO B C 1
ATOM 5488 O O . PRO B 1 305 ? -10.719 -41.781 -0.363 1 91.75 305 PRO B O 1
ATOM 5491 N N . SER B 1 306 ? -12.453 -42.094 1.01 1 92.38 306 SER B N 1
ATOM 5492 C CA . SER B 1 306 ? -12.016 -41.031 1.913 1 92.38 306 SER B CA 1
ATOM 5493 C C . SER B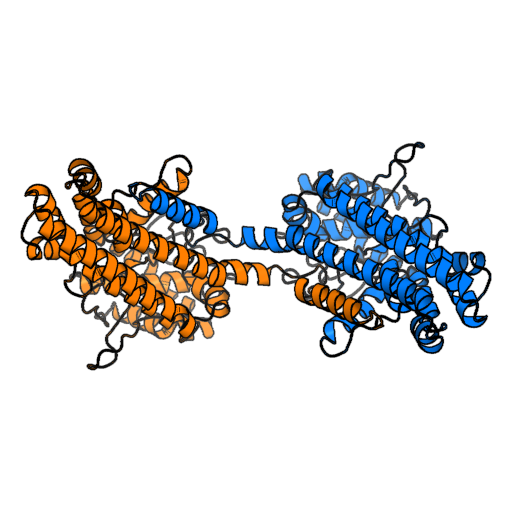 1 306 ? -10.992 -41.531 2.916 1 92.38 306 SER B C 1
ATOM 5495 O O . SER B 1 306 ? -11.312 -42.344 3.781 1 92.38 306 SER B O 1
ATOM 5497 N N . VAL B 1 307 ? -9.867 -40.938 2.816 1 93.88 307 VAL B N 1
ATOM 5498 C CA . VAL B 1 307 ? -8.805 -41.281 3.752 1 93.88 307 VAL B CA 1
ATOM 5499 C C . VAL B 1 307 ? -9.188 -40.844 5.16 1 93.88 307 VAL B C 1
ATOM 5501 O O . VAL B 1 307 ? -9.023 -41.594 6.125 1 93.88 307 VAL B O 1
ATOM 5504 N N . ARG B 1 308 ? -9.695 -39.688 5.223 1 93.56 308 ARG B N 1
ATOM 5505 C CA . ARG B 1 308 ? -10.07 -39.125 6.516 1 93.56 308 ARG B CA 1
ATOM 5506 C C . ARG B 1 308 ? -11.109 -40 7.211 1 93.56 308 ARG B C 1
ATOM 5508 O O . ARG B 1 308 ? -10.953 -40.344 8.391 1 93.56 308 ARG B O 1
ATOM 5515 N N . GLU B 1 309 ? -12.148 -40.375 6.512 1 92.75 309 GLU B N 1
ATOM 5516 C CA . GLU B 1 309 ? -13.195 -41.219 7.086 1 92.75 309 GLU B CA 1
ATOM 5517 C C . GLU B 1 309 ? -12.648 -42.562 7.516 1 92.75 309 GLU B C 1
ATOM 5519 O O . GLU B 1 309 ? -13.062 -43.125 8.539 1 92.75 309 GLU B O 1
ATOM 5524 N N . PHE B 1 310 ? -11.844 -43.094 6.762 1 94.62 310 PHE B N 1
ATOM 5525 C CA . PHE B 1 310 ? -11.227 -44.375 7.102 1 94.62 310 PHE B CA 1
ATOM 5526 C C . PHE B 1 310 ? -10.453 -44.25 8.414 1 94.62 310 PHE B C 1
ATOM 5528 O O . PHE B 1 310 ? -10.578 -45.125 9.289 1 94.62 310 PHE B O 1
ATOM 5535 N N . VAL B 1 311 ? -9.617 -43.219 8.523 1 95.38 311 VAL B N 1
ATOM 5536 C CA . VAL B 1 311 ? -8.812 -43 9.734 1 95.38 311 VAL B CA 1
ATOM 5537 C C . VAL B 1 311 ? -9.734 -42.875 10.938 1 95.38 311 VAL B C 1
ATOM 5539 O O . VAL B 1 311 ? -9.492 -43.438 11.992 1 95.38 311 VAL B O 1
ATOM 5542 N N . LEU B 1 312 ? -10.789 -42.125 10.758 1 93.88 312 LEU B N 1
ATOM 5543 C CA . LEU B 1 312 ? -11.758 -41.906 11.828 1 93.88 312 LEU B CA 1
ATOM 5544 C C . LEU B 1 312 ? -12.43 -43.219 12.219 1 93.88 312 LEU B C 1
ATOM 5546 O O . LEU B 1 312 ? -12.609 -43.5 13.406 1 93.88 312 LEU B O 1
ATOM 5550 N N . SER B 1 313 ? -12.781 -44 11.266 1 93.75 313 SER B N 1
ATOM 5551 C CA . SER B 1 313 ? -13.508 -45.25 11.5 1 93.75 313 SER B CA 1
ATOM 5552 C C . SER B 1 313 ? -12.625 -46.25 12.211 1 93.75 313 SER B C 1
ATOM 5554 O O . SER B 1 313 ? -13.109 -47.031 13.031 1 93.75 313 SER B O 1
ATOM 5556 N N . LYS B 1 314 ? -11.438 -46.312 11.883 1 93.81 314 LYS B N 1
ATOM 5557 C CA . LYS B 1 314 ? -10.516 -47.25 12.484 1 93.81 314 LYS B CA 1
ATOM 5558 C C . LYS B 1 314 ? -10.219 -46.906 13.938 1 93.81 314 LYS B C 1
ATOM 5560 O O . LYS B 1 314 ? -10.008 -47.781 14.773 1 93.81 314 LYS B O 1
ATOM 5565 N N . GLY B 1 315 ? -10.062 -45.656 14.219 1 91.06 315 GLY B N 1
ATOM 5566 C CA . GLY B 1 315 ? -9.852 -45.156 15.578 1 91.06 315 GLY B CA 1
ATOM 5567 C C . GLY B 1 315 ? -8.477 -45.5 16.125 1 91.06 315 GLY B C 1
ATOM 5568 O O . GLY B 1 315 ? -8.289 -45.594 17.328 1 91.06 315 GLY B O 1
ATOM 5569 N N . ASP B 1 316 ? -7.531 -45.812 15.273 1 94.12 316 ASP B N 1
ATOM 5570 C CA . ASP B 1 316 ? -6.168 -46.156 15.68 1 94.12 316 ASP B CA 1
ATOM 5571 C C . ASP B 1 316 ? -5.363 -44.906 15.969 1 94.12 316 ASP B C 1
ATOM 5573 O O . ASP B 1 316 ? -5.285 -44 15.125 1 94.12 316 ASP B O 1
ATOM 5577 N N . THR B 1 317 ? -4.719 -44.844 17.016 1 94.94 317 THR B N 1
ATOM 5578 C CA . THR B 1 317 ? -4.02 -43.656 17.484 1 94.94 317 THR B CA 1
ATOM 5579 C C . THR B 1 317 ? -2.828 -43.312 16.594 1 94.94 317 THR B C 1
ATOM 5581 O O . THR B 1 317 ? -2.564 -42.156 16.281 1 94.94 317 THR B O 1
ATOM 5584 N N . GLU B 1 318 ? -2.131 -44.344 16.219 1 95.62 318 GLU B N 1
ATOM 5585 C CA . GLU B 1 318 ? -0.951 -44.125 15.383 1 95.62 318 GLU B CA 1
ATOM 5586 C C . GLU B 1 318 ? -1.34 -43.656 13.984 1 95.62 318 GLU B C 1
ATOM 5588 O O . GLU B 1 318 ? -0.677 -42.781 13.398 1 95.62 318 GLU B O 1
ATOM 5593 N N . LEU B 1 319 ? -2.375 -44.312 13.492 1 96 319 LEU B N 1
ATOM 5594 C CA . LEU B 1 319 ? -2.885 -43.906 12.18 1 96 319 LEU B CA 1
ATOM 5595 C C . LEU B 1 319 ? -3.389 -42.469 12.211 1 96 319 LEU B C 1
ATOM 5597 O O . LEU B 1 319 ? -3.141 -41.719 11.273 1 96 319 LEU B O 1
ATOM 5601 N N . ARG B 1 320 ? -4.047 -42.062 13.211 1 95.5 320 ARG B N 1
ATOM 5602 C CA . ARG B 1 320 ? -4.52 -40.688 13.391 1 95.5 320 ARG B CA 1
ATOM 5603 C C . ARG B 1 320 ? -3.352 -39.719 13.461 1 95.5 320 ARG B C 1
ATOM 5605 O O . ARG B 1 320 ? -3.42 -38.625 12.898 1 95.5 320 ARG B O 1
ATOM 5612 N N . ALA B 1 321 ? -2.328 -40.156 14.172 1 96.81 321 ALA B N 1
ATOM 5613 C CA . ALA B 1 321 ? -1.137 -39.312 14.297 1 96.81 321 ALA B CA 1
ATOM 5614 C C . ALA B 1 321 ? -0.482 -39.094 12.938 1 96.81 321 ALA B C 1
ATOM 5616 O O . ALA B 1 321 ? -0.024 -37.969 12.641 1 96.81 321 ALA B O 1
ATOM 5617 N N . ASP B 1 322 ? -0.381 -40.156 12.164 1 96.69 322 ASP B N 1
ATOM 5618 C CA . ASP B 1 322 ? 0.201 -40.031 10.828 1 96.69 322 ASP B CA 1
ATOM 5619 C C . ASP B 1 322 ? -0.625 -39.094 9.945 1 96.69 322 ASP B C 1
ATOM 5621 O O . ASP B 1 322 ? -0.071 -38.312 9.195 1 96.69 322 ASP B O 1
ATOM 5625 N N . TYR B 1 323 ? -1.932 -39.219 10.016 1 97 323 TYR B N 1
ATOM 5626 C CA . TYR B 1 323 ? -2.824 -38.312 9.297 1 97 323 TYR B CA 1
ATOM 5627 C C . TYR B 1 323 ? -2.605 -36.875 9.727 1 97 323 TYR B C 1
ATOM 5629 O O . TYR B 1 323 ? -2.475 -36 8.883 1 97 323 TYR B O 1
ATOM 5637 N N . ASN B 1 324 ? -2.533 -36.688 11.023 1 96.56 324 ASN B N 1
ATOM 5638 C CA . ASN B 1 324 ? -2.352 -35.344 11.562 1 96.56 324 ASN B CA 1
ATOM 5639 C C . ASN B 1 324 ? -1.005 -34.75 11.164 1 96.56 324 ASN B C 1
ATOM 5641 O O . ASN B 1 324 ? -0.887 -33.531 10.969 1 96.56 324 ASN B O 1
ATOM 5645 N N . GLU B 1 325 ? -0.035 -35.594 11.016 1 96.94 325 GLU B N 1
ATOM 5646 C CA . GLU B 1 325 ? 1.266 -35.094 10.562 1 96.94 325 GLU B CA 1
ATOM 5647 C C . GLU B 1 325 ? 1.188 -34.531 9.148 1 96.94 325 GLU B C 1
ATOM 5649 O O . GLU B 1 325 ? 1.887 -33.594 8.812 1 96.94 325 GLU B O 1
ATOM 5654 N N . CYS B 1 326 ? 0.35 -35.156 8.32 1 96.38 326 CYS B N 1
ATOM 5655 C CA . CYS B 1 326 ? 0.128 -34.625 6.977 1 96.38 326 CYS B CA 1
ATOM 5656 C C . CYS B 1 326 ? -0.563 -33.281 7.027 1 96.38 326 CYS B C 1
ATOM 5658 O O . CYS B 1 326 ? -0.152 -32.344 6.344 1 96.38 326 CYS B O 1
ATOM 5660 N N . VAL B 1 327 ? -1.567 -33.156 7.844 1 95.62 327 VAL B N 1
ATOM 5661 C CA . VAL B 1 327 ? -2.301 -31.906 7.988 1 95.62 327 VAL B CA 1
ATOM 5662 C C . VAL B 1 327 ? -1.367 -30.828 8.523 1 95.62 327 VAL B C 1
ATOM 5664 O O . VAL B 1 327 ? -1.365 -29.703 8.023 1 95.62 327 VAL B O 1
ATOM 5667 N N . LYS B 1 328 ? -0.557 -31.203 9.539 1 95.94 328 LYS B N 1
ATOM 5668 C CA . LYS B 1 328 ? 0.402 -30.266 10.117 1 95.94 328 LYS B CA 1
ATOM 5669 C C . LYS B 1 328 ? 1.395 -29.781 9.062 1 95.94 328 LYS B C 1
ATOM 5671 O O . LYS B 1 328 ? 1.775 -28.609 9.055 1 95.94 328 LYS B O 1
ATOM 5676 N N . ALA B 1 329 ? 1.852 -30.703 8.25 1 95.94 329 ALA B N 1
ATOM 5677 C CA . ALA B 1 329 ? 2.785 -30.344 7.184 1 95.94 329 ALA B CA 1
ATOM 5678 C C . ALA B 1 329 ? 2.143 -29.359 6.199 1 95.94 329 ALA B C 1
ATOM 5680 O O . ALA B 1 329 ? 2.779 -28.406 5.766 1 95.94 329 ALA B O 1
ATOM 5681 N N . MET B 1 330 ? 0.896 -29.562 5.852 1 95.75 330 MET B N 1
ATOM 5682 C CA . MET B 1 330 ? 0.153 -28.656 4.977 1 95.75 330 MET B CA 1
ATOM 5683 C C . MET B 1 330 ? -0.004 -27.281 5.621 1 95.75 330 MET B C 1
ATOM 5685 O O . MET B 1 330 ? 0.165 -26.266 4.957 1 95.75 330 MET B O 1
ATOM 5689 N N . VAL B 1 331 ? -0.308 -27.25 6.887 1 94.25 331 VAL B N 1
ATOM 5690 C CA . VAL B 1 331 ? -0.453 -26 7.621 1 94.25 331 VAL B CA 1
ATOM 5691 C C . VAL B 1 331 ? 0.875 -25.25 7.629 1 94.25 331 VAL B C 1
ATOM 5693 O O . VAL B 1 331 ? 0.905 -24.031 7.434 1 94.25 331 VAL B O 1
ATOM 5696 N N . SER B 1 332 ? 1.882 -25.984 7.887 1 95 332 SER B N 1
ATOM 5697 C CA . SER B 1 332 ? 3.209 -25.375 7.906 1 95 332 SER B CA 1
ATOM 5698 C C . SER B 1 332 ? 3.531 -24.703 6.574 1 95 332 SER B C 1
ATOM 5700 O O . SER B 1 332 ? 4.055 -23.594 6.543 1 95 332 SER B O 1
ATOM 5702 N N . LEU B 1 333 ? 3.242 -25.375 5.516 1 95.06 333 LEU B N 1
ATOM 5703 C CA . LEU B 1 333 ? 3.467 -24.828 4.176 1 95.06 333 LEU B CA 1
ATOM 5704 C C . LEU B 1 333 ? 2.617 -23.594 3.945 1 95.06 333 LEU B C 1
ATOM 5706 O O . LEU B 1 333 ? 3.107 -22.594 3.42 1 95.06 333 LEU B O 1
ATOM 5710 N N . ARG B 1 334 ? 1.407 -23.641 4.305 1 93 334 ARG B N 1
ATOM 5711 C CA . ARG B 1 334 ? 0.491 -22.531 4.105 1 93 334 ARG B CA 1
ATOM 5712 C C . ARG B 1 334 ? 0.871 -21.344 4.988 1 93 334 ARG B C 1
ATOM 5714 O O . ARG B 1 334 ? 0.758 -20.188 4.57 1 93 334 ARG B O 1
ATOM 5721 N N . ASN B 1 335 ? 1.356 -21.625 6.234 1 91.69 335 ASN B N 1
ATOM 5722 C CA . ASN B 1 335 ? 1.885 -20.562 7.094 1 91.69 335 ASN B CA 1
ATOM 5723 C C . ASN B 1 335 ? 3.08 -19.875 6.453 1 91.69 335 ASN B C 1
ATOM 5725 O O . ASN B 1 335 ? 3.178 -18.641 6.492 1 91.69 335 ASN B O 1
ATOM 5729 N N . TYR B 1 336 ? 3.863 -20.703 5.961 1 94.19 336 TYR B N 1
ATOM 5730 C CA . TYR B 1 336 ? 5.047 -20.125 5.328 1 94.19 336 TYR B CA 1
ATOM 5731 C C . TYR B 1 336 ? 4.668 -19.312 4.098 1 94.19 336 TYR B C 1
ATOM 5733 O O . TYR B 1 336 ? 5.262 -18.266 3.832 1 94.19 336 TYR B O 1
ATOM 5741 N N . HIS B 1 337 ? 3.775 -19.812 3.316 1 94.25 337 HIS B N 1
ATOM 5742 C CA . HIS B 1 337 ? 3.287 -19.078 2.16 1 94.25 337 HIS B CA 1
ATOM 5743 C C . HIS B 1 337 ? 2.721 -17.719 2.572 1 94.25 337 HIS B C 1
ATOM 5745 O O . HIS B 1 337 ? 2.949 -16.719 1.896 1 94.25 337 HIS B O 1
ATOM 5751 N N . LEU B 1 338 ? 2.012 -17.641 3.672 1 89.69 338 LEU B N 1
ATOM 5752 C CA . LEU B 1 338 ? 1.501 -16.375 4.215 1 89.69 338 LEU B CA 1
ATOM 5753 C C . LEU B 1 338 ? 2.643 -15.414 4.52 1 89.69 338 LEU B C 1
ATOM 5755 O O . LEU B 1 338 ? 2.543 -14.219 4.234 1 89.69 338 LEU B O 1
ATOM 5759 N N . GLU B 1 339 ? 3.652 -15.938 5.074 1 90.62 339 GLU B N 1
ATOM 5760 C CA . GLU B 1 339 ? 4.824 -15.117 5.383 1 90.62 339 GLU B CA 1
ATOM 5761 C C . GLU B 1 339 ? 5.453 -14.555 4.113 1 90.62 339 GLU B C 1
ATOM 5763 O O . GLU B 1 339 ? 5.875 -13.398 4.082 1 90.62 339 GLU B O 1
ATOM 5768 N N . ILE B 1 340 ? 5.504 -15.375 3.154 1 93.06 340 ILE B N 1
ATOM 5769 C CA . ILE B 1 340 ? 6.094 -14.969 1.883 1 93.06 340 ILE B CA 1
ATOM 5770 C C . ILE B 1 340 ? 5.234 -13.883 1.238 1 93.06 340 ILE B C 1
ATOM 5772 O O . ILE B 1 340 ? 5.758 -12.883 0.738 1 93.06 340 ILE B O 1
ATOM 5776 N N . VAL B 1 341 ? 3.947 -14.062 1.238 1 89.38 341 VAL B N 1
ATOM 5777 C CA . VAL B 1 341 ? 3.039 -13.078 0.651 1 89.38 341 VAL B CA 1
ATOM 5778 C C . VAL B 1 341 ? 3.15 -11.758 1.403 1 89.38 341 VAL B C 1
ATOM 5780 O O . VAL B 1 341 ? 3.141 -10.688 0.792 1 89.38 341 VAL B O 1
ATOM 5783 N N . ARG B 1 342 ? 3.289 -11.773 2.729 1 83.94 342 ARG B N 1
ATOM 5784 C CA . ARG B 1 342 ? 3.49 -10.555 3.51 1 83.94 342 ARG B CA 1
ATOM 5785 C C . ARG B 1 342 ? 4.77 -9.844 3.09 1 83.94 342 ARG B C 1
ATOM 5787 O O . ARG B 1 342 ? 4.762 -8.633 2.846 1 83.94 342 ARG B O 1
ATOM 5794 N N . LYS B 1 343 ? 5.82 -10.547 2.975 1 88.5 343 LYS B N 1
ATOM 5795 C CA . LYS B 1 343 ? 7.141 -9.992 2.691 1 88.5 343 LYS B CA 1
ATOM 5796 C C . LYS B 1 343 ? 7.223 -9.477 1.257 1 88.5 343 LYS B C 1
ATOM 5798 O O . LYS B 1 343 ? 7.863 -8.461 0.993 1 88.5 343 LYS B O 1
ATOM 5803 N N . TYR B 1 344 ? 6.566 -10.141 0.346 1 90.88 344 TYR B N 1
ATOM 5804 C CA . TYR B 1 344 ? 6.82 -9.883 -1.067 1 90.88 344 TYR B CA 1
ATOM 5805 C C . TYR B 1 344 ? 5.703 -9.055 -1.686 1 90.88 344 TYR B C 1
ATOM 5807 O O . TYR B 1 344 ? 5.867 -8.484 -2.768 1 90.88 344 TYR B O 1
ATOM 5815 N N . ILE B 1 345 ? 4.582 -9.016 -1.028 1 87.06 345 ILE B N 1
ATOM 5816 C CA . ILE B 1 345 ? 3.459 -8.305 -1.631 1 87.06 345 ILE B CA 1
ATOM 5817 C C . ILE B 1 345 ? 2.977 -7.203 -0.686 1 87.06 345 ILE B C 1
ATOM 5819 O O . ILE B 1 345 ? 2.998 -6.023 -1.037 1 87.06 345 ILE B O 1
ATOM 5823 N N . VAL B 1 346 ? 2.695 -7.586 0.577 1 79.19 346 VAL B N 1
ATOM 5824 C CA . VAL B 1 346 ? 2.072 -6.648 1.505 1 79.19 346 VAL B CA 1
ATOM 5825 C C . VAL B 1 346 ? 3.074 -5.562 1.892 1 79.19 346 VAL B C 1
ATOM 5827 O O . VAL B 1 346 ? 2.787 -4.367 1.762 1 79.19 346 VAL B O 1
ATOM 5830 N N . ASP B 1 347 ? 4.246 -5.941 2.332 1 79.44 347 ASP B N 1
ATOM 5831 C CA . ASP B 1 347 ? 5.234 -4.992 2.838 1 79.44 347 ASP B CA 1
ATOM 5832 C C . ASP B 1 347 ? 5.664 -4.016 1.746 1 79.44 347 ASP B C 1
ATOM 5834 O O . ASP B 1 347 ? 5.645 -2.799 1.952 1 79.44 347 ASP B O 1
ATOM 5838 N N . PRO B 1 348 ? 6.012 -4.547 0.618 1 78.56 348 PRO B N 1
ATOM 5839 C CA . PRO B 1 348 ? 6.391 -3.596 -0.429 1 78.56 348 PRO B CA 1
ATOM 5840 C C . PRO B 1 348 ? 5.238 -2.684 -0.841 1 78.56 348 PRO B C 1
ATOM 5842 O O . PRO B 1 348 ? 5.461 -1.534 -1.227 1 78.56 348 PRO B O 1
ATOM 5845 N N . SER B 1 349 ? 4.031 -3.215 -0.798 1 75.06 349 SER B N 1
ATOM 5846 C CA . SER B 1 349 ? 2.871 -2.398 -1.142 1 75.06 349 SER B CA 1
ATOM 5847 C C . SER B 1 349 ? 2.719 -1.223 -0.182 1 75.06 349 SER B C 1
ATOM 5849 O O . SER B 1 349 ? 2.334 -0.126 -0.593 1 75.06 349 SER B O 1
ATOM 5851 N N . CYS B 1 350 ? 2.992 -1.489 1.056 1 68.69 350 CYS B N 1
ATOM 5852 C CA . CYS B 1 350 ? 2.891 -0.48 2.104 1 68.69 350 CYS B CA 1
ATOM 5853 C C . CYS B 1 350 ? 3.992 0.564 1.963 1 68.69 350 CYS B C 1
ATOM 5855 O O . CYS B 1 350 ? 3.773 1.744 2.242 1 68.69 350 CYS B O 1
ATOM 5857 N N . GLN B 1 351 ? 5.059 0.19 1.572 1 64.06 351 GLN B N 1
ATOM 5858 C CA . GLN B 1 351 ? 6.184 1.104 1.424 1 64.06 351 GLN B CA 1
ATOM 5859 C C . GLN B 1 351 ? 5.918 2.137 0.333 1 64.06 351 GLN B C 1
ATOM 5861 O O . GLN B 1 351 ? 6.328 3.293 0.451 1 64.06 351 GLN B O 1
ATOM 5866 N N . GLN B 1 352 ? 5.266 1.734 -0.589 1 60.56 352 GLN B N 1
ATOM 5867 C CA . GLN B 1 352 ? 4.969 2.66 -1.677 1 60.56 352 GLN B CA 1
ATOM 5868 C C . GLN B 1 352 ? 3.949 3.711 -1.242 1 60.56 352 GLN B C 1
ATOM 5870 O O . GLN B 1 352 ? 4.023 4.867 -1.665 1 60.56 352 GLN B O 1
ATOM 5875 N N . ALA B 1 353 ? 3.229 3.285 -0.297 1 59.38 353 ALA B N 1
ATOM 5876 C CA . ALA B 1 353 ? 2.139 4.18 0.084 1 59.38 353 ALA B CA 1
ATOM 5877 C C . ALA B 1 353 ? 2.523 5.031 1.288 1 59.38 353 ALA B C 1
ATOM 5879 O O . ALA B 1 353 ? 1.788 5.945 1.671 1 59.38 353 ALA B O 1
ATOM 5880 N N . ASN B 1 354 ? 3.703 4.91 1.747 1 64.69 354 ASN B N 1
ATOM 5881 C CA . ASN B 1 354 ? 4.094 5.523 3.012 1 64.69 354 ASN B CA 1
ATOM 5882 C C . ASN B 1 354 ? 4.684 6.914 2.801 1 64.69 354 ASN B C 1
ATOM 5884 O O . ASN B 1 354 ? 5.688 7.27 3.422 1 64.69 354 ASN B O 1
ATOM 5888 N N . LYS B 1 355 ? 4.039 7.664 1.829 1 73.88 355 LYS B N 1
ATOM 5889 C CA . LYS B 1 355 ? 4.523 9.031 1.651 1 73.88 355 LYS B CA 1
ATOM 5890 C C . LYS B 1 355 ? 3.602 10.031 2.336 1 73.88 355 LYS B C 1
ATOM 5892 O O . LYS B 1 355 ? 2.379 9.867 2.324 1 73.88 355 LYS B O 1
ATOM 5897 N N . GLY B 1 356 ? 4.262 11.055 2.883 1 73.5 356 GLY B N 1
ATOM 5898 C CA . GLY B 1 356 ? 3.51 12.148 3.477 1 73.5 356 GLY B CA 1
ATOM 5899 C C . GLY B 1 356 ? 3.004 13.148 2.453 1 73.5 356 GLY B C 1
ATOM 5900 O O . GLY B 1 356 ? 3.258 13.008 1.256 1 73.5 356 GLY B O 1
ATOM 5901 N N . THR B 1 357 ? 2.232 14.078 2.814 1 76.12 357 THR B N 1
ATOM 5902 C CA . THR B 1 357 ? 1.631 15.086 1.946 1 76.12 357 THR B CA 1
ATOM 5903 C C . THR B 1 357 ? 2.707 15.93 1.27 1 76.12 357 THR B C 1
ATOM 5905 O O . THR B 1 357 ? 2.426 16.641 0.306 1 76.12 357 THR B O 1
ATOM 5908 N N . GLY B 1 358 ? 3.938 15.828 1.853 1 71.31 358 GLY B N 1
ATOM 5909 C CA . GLY B 1 358 ? 5.082 16.5 1.252 1 71.31 358 GLY B CA 1
ATOM 5910 C C . GLY B 1 358 ? 6.012 15.555 0.517 1 71.31 358 GLY B C 1
ATOM 5911 O O . GLY B 1 358 ? 7.121 15.93 0.143 1 71.31 358 GLY B O 1
ATOM 5912 N N . GLY B 1 359 ? 5.664 14.32 0.438 1 68.69 359 GLY B N 1
ATOM 5913 C CA . GLY B 1 359 ? 6.418 13.359 -0.351 1 68.69 359 GLY B CA 1
ATOM 5914 C C . GLY B 1 359 ? 7.492 12.648 0.447 1 68.69 359 GLY B C 1
ATOM 5915 O O . GLY B 1 359 ? 8.242 11.828 -0.097 1 68.69 359 GLY B O 1
ATOM 5916 N N . THR B 1 360 ? 7.668 12.93 1.702 1 71.44 360 THR B N 1
ATOM 5917 C CA . THR B 1 360 ? 8.672 12.312 2.559 1 71.44 360 THR B CA 1
ATOM 5918 C C . THR B 1 360 ? 8.25 10.906 2.965 1 71.44 360 THR B C 1
ATOM 5920 O O . THR B 1 360 ? 7.059 10.586 2.963 1 71.44 360 THR B O 1
ATOM 5923 N N . ASP B 1 361 ? 9.32 10.008 3.119 1 74.31 361 ASP B N 1
ATOM 5924 C CA . ASP B 1 361 ? 9.008 8.742 3.777 1 74.31 361 ASP B CA 1
ATOM 5925 C C . ASP B 1 361 ? 8.469 8.969 5.188 1 74.31 361 ASP B C 1
ATOM 5927 O O . ASP B 1 361 ? 9.242 9.188 6.125 1 74.31 361 ASP B O 1
ATOM 5931 N N . LEU B 1 362 ? 7.262 8.828 5.348 1 79.25 362 LEU B N 1
ATOM 5932 C CA . LEU B 1 362 ? 6.516 9.312 6.504 1 79.25 362 LEU B CA 1
ATOM 5933 C C . LEU B 1 362 ? 6.938 8.57 7.77 1 79.25 362 LEU B C 1
ATOM 5935 O O . LEU B 1 362 ? 7.285 9.203 8.773 1 79.25 362 LEU B O 1
ATOM 5939 N N . MET B 1 363 ? 7.035 7.227 7.793 1 79.56 363 MET B N 1
ATOM 5940 C CA . MET B 1 363 ? 7.309 6.445 8.992 1 79.56 363 MET B CA 1
ATOM 5941 C C . MET B 1 363 ? 8.758 6.621 9.438 1 79.56 363 MET B C 1
ATOM 5943 O O . MET B 1 363 ? 9.031 6.781 10.633 1 79.56 363 MET B O 1
ATOM 5947 N N . THR B 1 364 ? 9.633 6.621 8.461 1 77.25 364 THR B N 1
ATOM 5948 C CA . THR B 1 364 ? 11.039 6.832 8.781 1 77.25 364 THR B CA 1
ATOM 5949 C C . THR B 1 364 ? 11.258 8.211 9.406 1 77.25 364 THR B C 1
ATOM 5951 O O . THR B 1 364 ? 11.977 8.344 10.391 1 77.25 364 THR B O 1
ATOM 5954 N N . PHE B 1 365 ? 10.664 9.164 8.82 1 82.88 365 PHE B N 1
ATOM 5955 C CA . PHE B 1 365 ? 10.758 10.523 9.328 1 82.88 365 PHE B CA 1
ATOM 5956 C C . PHE B 1 365 ? 10.234 10.609 10.758 1 82.88 365 PHE B C 1
ATOM 5958 O O . PHE B 1 365 ? 10.93 11.094 11.648 1 82.88 365 PHE B O 1
ATOM 5965 N N . LEU B 1 366 ? 9.016 10.102 11.016 1 84.88 366 LEU B N 1
ATOM 5966 C CA . LEU B 1 366 ? 8.375 10.219 12.32 1 84.88 366 LEU B CA 1
ATOM 5967 C C . LEU B 1 366 ? 9.148 9.438 13.383 1 84.88 366 LEU B C 1
ATOM 5969 O O . LEU B 1 366 ? 9.289 9.898 14.516 1 84.88 366 LEU B O 1
ATOM 5973 N N . LYS B 1 367 ? 9.664 8.266 13.031 1 83 367 LYS B N 1
ATOM 5974 C CA . LYS B 1 367 ? 10.469 7.477 13.953 1 83 367 LYS B CA 1
ATOM 5975 C C . LYS B 1 367 ? 11.758 8.211 14.32 1 83 367 LYS B C 1
ATOM 5977 O O . LYS B 1 367 ? 12.18 8.203 15.477 1 83 367 LYS B O 1
ATOM 5982 N N . SER B 1 368 ? 12.352 8.852 13.281 1 81.75 368 SER B N 1
ATOM 5983 C CA . SER B 1 368 ? 13.57 9.609 13.523 1 81.75 368 SER B CA 1
ATOM 5984 C C . SER B 1 368 ? 13.328 10.758 14.492 1 81.75 368 SER B C 1
ATOM 5986 O O . SER B 1 368 ? 14.117 10.969 15.422 1 81.75 368 SER B O 1
ATOM 5988 N N . VAL B 1 369 ? 12.305 11.469 14.289 1 85.75 369 VAL B N 1
ATOM 5989 C CA . VAL B 1 369 ? 11.969 12.594 15.148 1 85.75 369 VAL B CA 1
ATOM 5990 C C . VAL B 1 369 ? 11.711 12.109 16.562 1 85.75 369 VAL B C 1
ATOM 5992 O O . VAL B 1 369 ? 12.203 12.695 17.531 1 85.75 369 VAL B O 1
ATOM 5995 N N . ARG B 1 370 ? 10.93 10.992 16.672 1 85.56 370 ARG B N 1
ATOM 5996 C CA . ARG B 1 370 ? 10.617 10.414 17.969 1 85.56 370 ARG B CA 1
ATOM 5997 C C . ARG B 1 370 ? 11.883 9.93 18.672 1 85.56 370 ARG B C 1
ATOM 5999 O O . ARG B 1 370 ? 12.094 10.211 19.859 1 85.56 370 ARG B O 1
ATOM 6006 N N . ASP B 1 371 ? 12.727 9.234 17.984 1 85.25 371 ASP B N 1
ATOM 6007 C CA . ASP B 1 371 ? 13.945 8.688 18.562 1 85.25 371 ASP B CA 1
ATOM 6008 C C . ASP B 1 371 ? 14.891 9.797 19 1 85.25 371 ASP B C 1
ATOM 6010 O O . ASP B 1 371 ? 15.531 9.695 20.062 1 85.25 371 ASP B O 1
ATOM 6014 N N . THR B 1 372 ? 15.031 10.859 18.125 1 85.38 372 THR B N 1
ATOM 6015 C CA . THR B 1 372 ? 15.852 12.008 18.516 1 85.38 372 THR B CA 1
ATOM 6016 C C . THR B 1 372 ? 15.312 12.648 19.797 1 85.38 372 THR B C 1
ATOM 6018 O O . THR B 1 372 ? 16.078 12.969 20.703 1 85.38 372 THR B O 1
ATOM 6021 N N . THR B 1 373 ? 14.016 12.828 19.875 1 88.69 373 THR B N 1
ATOM 6022 C CA . THR B 1 373 ? 13.406 13.414 21.062 1 88.69 373 THR B CA 1
ATOM 6023 C C . THR B 1 373 ? 13.734 12.586 22.297 1 88.69 373 THR B C 1
ATOM 6025 O O . THR B 1 373 ? 14.109 13.141 23.344 1 88.69 373 THR B O 1
ATOM 6028 N N . LYS B 1 374 ? 13.578 11.266 22.172 1 86.31 374 LYS B N 1
ATOM 6029 C CA . LYS B 1 374 ? 13.844 10.344 23.266 1 86.31 374 LYS B CA 1
ATOM 6030 C C . LYS B 1 374 ? 15.281 10.453 23.75 1 86.31 374 LYS B C 1
ATOM 6032 O O . LYS B 1 374 ? 15.555 10.352 24.953 1 86.31 374 LYS B O 1
ATOM 6037 N N . SER B 1 375 ? 16.141 10.781 22.859 1 86.5 375 SER B N 1
ATOM 6038 C CA . SER B 1 375 ? 17.578 10.812 23.172 1 86.5 375 SER B CA 1
ATOM 6039 C C . SER B 1 375 ? 17.938 12.07 23.953 1 86.5 375 SER B C 1
ATOM 6041 O O . SER B 1 375 ? 19.047 12.172 24.5 1 86.5 375 SER B O 1
ATOM 6043 N N . PHE B 1 376 ? 17.078 13.008 24.094 1 85.88 376 PHE B N 1
ATOM 6044 C CA . PHE B 1 376 ? 17.391 14.25 24.797 1 85.88 376 PHE B CA 1
ATOM 6045 C C . PHE B 1 376 ? 17 14.172 26.266 1 85.88 376 PHE B C 1
ATOM 6047 O O . PHE B 1 376 ? 17.156 15.141 27 1 85.88 376 PHE B O 1
ATOM 6054 N N . LYS B 1 377 ? 16.469 13.055 26.703 1 88.31 377 LYS B N 1
ATOM 6055 C CA . LYS B 1 377 ? 16.312 12.812 28.141 1 88.31 377 LYS B CA 1
ATOM 6056 C C . LYS B 1 377 ? 17.656 12.93 28.859 1 88.31 377 LYS B C 1
ATOM 6058 O O . LYS B 1 377 ? 18.688 12.477 28.359 1 88.31 377 LYS B O 1
ATOM 6063 N N . LEU B 1 378 ? 17.578 13.641 29.844 1 88.31 378 LEU B N 1
ATOM 6064 C CA . LEU B 1 378 ? 18.781 13.812 30.625 1 88.31 378 LEU B CA 1
ATOM 6065 C C . LEU B 1 378 ? 18.984 12.648 31.594 1 88.31 378 LEU B C 1
ATOM 6067 O O . LEU B 1 378 ? 18.016 12.18 32.219 1 88.31 378 LEU B O 1
ATOM 6071 N N . GLU B 1 379 ? 20.156 12.07 31.484 1 79.56 379 GLU B N 1
ATOM 6072 C CA . GLU B 1 379 ? 20.5 10.961 32.375 1 79.56 379 GLU B CA 1
ATOM 6073 C C . GLU B 1 379 ? 20.625 11.43 33.812 1 79.56 379 GLU B C 1
ATOM 6075 O O . GLU B 1 379 ? 20.969 12.586 34.062 1 79.56 379 GLU B O 1
ATOM 6080 N N . LYS B 1 380 ? 20.328 10.594 34.625 1 66.19 380 LYS B N 1
ATOM 6081 C CA . LYS B 1 380 ? 20.516 10.859 36.062 1 66.19 380 LYS B CA 1
ATOM 6082 C C . LYS B 1 380 ? 22 10.984 36.406 1 66.19 380 LYS B C 1
ATOM 6084 O O . LYS B 1 380 ? 22.844 10.336 35.781 1 66.19 380 LYS B O 1
#

Secondary structure (DSSP, 8-state):
---HHHHHHHTT-BTTTBTSPSS------TTTHHHHHHHHTHHHHHHTT-HHHHHHT-----STT--SHHHHHHHHHHHHHHHHHHHHTTSSSS--SEE-HHHHHHHHHHHHHHT--SS--HHHHTTTS-EESSTT--EE-S---TTTHHHHHHHHHHHHHHHHHHHHHTTHHHHHHHHHTT-HHHHHHHHHHHHHHHHHHHHHHTTHHHH--HHHIIIIIHHHH--STT-SSSTT-BEETTT-SS-B--PPP-GGG-HHHHHHHHHTT----GGGHHHHHHHHHHGGGS-HHHHHHHHHHHTS--HHHHHHHH--HHHHHHHHHHHHHHHHHHHHHHHHHIIIIIHHHHHHH-B-TTSSBHHHHHHHHHHHHHTTPPP-/---HHHHHHHTT-BTTTBTSPSS------TTTHHHHHHHHTHHHHHHTT-HHHHHHTPPPPPGGG--SHHHHHHHHHHHHHHHHHHHHTTSSSS--SEE-HHHHHHHHHHHHHHT--SS--HHHHTTTS-EESSTT--EE-S---TTTHHHHHHHHHHHHHHHHHHHHHTTHHHHHHHHHTT-HHHHHHHHHHHHHHHHHHHHHHTTHHHH--HHHIIIIIHHHH--SSS-SSSTT-BEETTT-SS-B--PPP-GGG-HHHHHHHHHTT----GGGHHHHHHHHHHGGGS-HHHHHHHHHHHTS--HHHHHHHH--HHHHHHHHHHHHHHHHHHHHHHHHHIIIIIHHHHHHH-B-TTSSBHHHHHHHHHHHHHHTPPP-

Organism: Neovison vison (NCBI:txid452646)

InterPro domains:
  IPR000898 Indoleamine 2,3-dioxygenase [PF01231] (8-375)
  IPR000898 Indoleamine 2,3-dioxygenase [PS00876] (252-262)
  IPR000898 Indoleamine 2,3-dioxygenase [PS00877] (282-295)
  IPR000898 Indoleamine 2,3-dioxygenase [PTHR28657] (4-375)
  IPR037217 Tryptophan/Indoleamine 2,3-dioxygenase-like [SSF140959] (9-375)

Nearest PDB structures (foldseek):
  6e46-assembly4_D  TM=9.132E-01  e=1.045E-38  Homo sapiens
  6e45-assembly2_B  TM=9.100E-01  e=8.658E-39  Homo sapiens
  6dpr-assembly2_B  TM=9.277E-01  e=2.942E-38  Homo sapiens
  4u72-assembly2_B  TM=9.107E-01  e=3.902E-38  Homo sapiens
  6e41-assembly4_D  TM=9.146E-01  e=6.548E-38  Homo sapiens